Protein 3R2C (pdb70)

Foldseek 3Di:
DPLQLVLLVLLLQLQLVCVVPVDDSVVSSVVSCVVVVPDDPVSSVSSVQLNVQLVVCVVVQLVLLCVQPVNDHLVPDDSLLSSLSSSLCSCCPVVVDPCSVVSLVSSLVSCCVVPNPVSSVVSSVSSVVSNVVRVVVD/DCLQLVLLVLLLQLLLVCVVPVDPSVVSSVVSCVVVVDDDPVSSVSSVVLNVQLVVCVVVQQVLLQVQDDPDHLVRDDSLLSSLSSSLCSCCPVVVDPCNVVSLVSSLVSCCVVHNDVSSVRSSVSSVVSNVVRVVD/DDKKKKKKKFLDVVLRVVLVVVLQVLFVVQPWDKDDFDWDDADPSMTMTMIMTPGGDVSSVVSNVPDDRDPGMDMDIDD/DFKKKKKKKFLDVVLVVVQVVQLVVLFVVQPWDKDDFDWDDQDPSMTMTMIMTPGGDPSSVVSVVVDDRDPGMDMDMDRD

Organism: Aquifex aeolicus (strain VF5) (NCBI:txid224324)

Structure (mmCIF, N/CA/C/O backbone):
data_3R2C
#
_entry.id   3R2C
#
_cell.length_a   40.530
_cell.length_b   113.008
_cell.length_c   65.763
_cell.angle_alpha   90.000
_cell.angle_beta   102.870
_cell.angle_gamma   90.000
#
_symmetry.space_group_name_H-M   'P 1 21 1'
#
loop_
_entity.id
_entity.type
_entity.pdbx_description
1 polymer 'N utilization substance protein B'
2 polymer '30S ribosomal protein S10'
3 polymer "5'-R(*GP*GP*CP*UP*CP*CP*UP*UP*GP*GP*CP*A)-3'"
4 non-polymer DI(HYDROXYETHYL)ETHER
5 non-polymer 'ACETATE ION'
6 water water
#
loop_
_atom_site.group_PDB
_atom_site.id
_atom_site.type_symbol
_atom_site.label_atom_id
_atom_site.label_alt_id
_atom_site.label_comp_id
_atom_site.label_asym_id
_atom_site.label_entity_id
_atom_site.label_seq_id
_atom_site.pdbx_PDB_ins_code
_atom_site.Cartn_x
_atom_site.Cartn_y
_atom_site.Cartn_z
_atom_site.occupancy
_atom_site.B_iso_or_equiv
_atom_site.auth_seq_id
_atom_site.auth_comp_id
_atom_site.auth_asym_id
_atom_site.auth_atom_id
_atom_site.pdbx_PDB_model_num
ATOM 1 N N . MET A 1 1 ? -12.736 -29.705 13.069 1.00 57.69 1 MET A N 1
ATOM 2 C CA . MET A 1 1 ? -13.721 -28.670 13.499 1.00 45.99 1 MET A CA 1
ATOM 3 C C . MET A 1 1 ? -13.048 -27.290 13.597 1.00 40.13 1 MET A C 1
ATOM 4 O O . MET A 1 1 ? -12.053 -27.106 14.310 1.00 31.54 1 MET A O 1
ATOM 20 N N . ARG A 1 2 ? -13.589 -26.321 12.870 1.00 30.18 2 ARG A N 1
ATOM 21 C CA . ARG A 1 2 ? -12.870 -25.069 12.635 1.00 31.41 2 ARG A CA 1
ATOM 22 C C . ARG A 1 2 ? -12.615 -24.177 13.877 1.00 26.33 2 ARG A C 1
ATOM 23 O O . ARG A 1 2 ? -11.663 -23.388 13.889 1.00 24.28 2 ARG A O 1
ATOM 44 N N . TYR A 1 3 ? -13.448 -24.276 14.910 1.00 26.74 3 TYR A N 1
ATOM 45 C CA . TYR A 1 3 ? -13.209 -23.493 16.127 1.00 29.95 3 TYR A CA 1
ATOM 46 C C . TYR A 1 3 ? -11.830 -23.801 16.742 1.00 18.63 3 TYR A C 1
ATOM 47 O O . TYR A 1 3 ? -11.278 -22.983 17.467 1.00 15.78 3 TYR A O 1
ATOM 65 N N . ARG A 1 4 ? -11.276 -24.969 16.444 1.00 13.02 4 ARG A N 1
ATOM 66 C CA . ARG A 1 4 ? -9.937 -25.301 16.953 1.00 19.97 4 ARG A CA 1
ATOM 67 C C . ARG A 1 4 ? -8.816 -24.424 16.378 1.00 16.67 4 ARG A C 1
ATOM 68 O O . ARG A 1 4 ? -7.749 -24.323 16.978 1.00 15.72 4 ARG A O 1
ATOM 89 N N . LYS A 1 5 ? -9.036 -23.801 15.219 1.00 18.94 5 LYS A N 1
ATOM 90 C CA . LYS A 1 5 ? -8.051 -22.860 14.689 1.00 18.97 5 LYS A CA 1
ATOM 91 C C . LYS A 1 5 ? -7.885 -21.685 15.654 1.00 16.55 5 LYS A C 1
ATOM 92 O O . LYS A 1 5 ? -6.765 -21.302 16.002 1.00 12.48 5 LYS A O 1
ATOM 111 N N . GLY A 1 6 ? -9.002 -21.107 16.082 1.00 18.04 6 GLY A N 1
ATOM 112 C CA . GLY A 1 6 ? -8.962 -20.029 17.055 1.00 18.87 6 GLY A CA 1
ATOM 113 C C . GLY A 1 6 ? -8.365 -20.483 18.381 1.00 18.24 6 GLY A C 1
ATOM 114 O O . GLY A 1 6 ? -7.635 -19.735 19.029 1.00 18.46 6 GLY A O 1
ATOM 118 N N . ALA A 1 7 ? -8.666 -21.708 18.790 1.00 15.67 7 ALA A N 1
ATOM 119 C CA . ALA A 1 7 ? -8.156 -22.219 20.072 1.00 14.62 7 ALA A CA 1
ATOM 120 C C . ALA A 1 7 ? -6.633 -22.372 20.032 1.00 15.78 7 ALA A C 1
ATOM 121 O O . ALA A 1 7 ? -5.950 -22.124 21.026 1.00 13.62 7 ALA A O 1
ATOM 128 N N . ARG A 1 8 ? -6.110 -22.782 18.881 1.00 14.56 8 ARG A N 1
ATOM 129 C CA . ARG A 1 8 ? -4.661 -22.877 18.686 1.00 17.99 8 ARG A CA 1
ATOM 130 C C . ARG A 1 8 ? -3.996 -21.500 18.733 1.00 16.00 8 ARG A C 1
ATOM 131 O O . ARG A 1 8 ? -2.899 -21.356 19.277 1.00 16.91 8 ARG A O 1
ATOM 152 N N . ASP A 1 9 ? -4.651 -20.485 18.178 1.00 11.76 9 ASP A N 1
ATOM 153 C CA . ASP A 1 9 ? -4.126 -19.128 18.306 1.00 17.25 9 ASP A CA 1
ATOM 154 C C . ASP A 1 9 ? -4.070 -18.687 19.784 1.00 15.14 9 ASP A C 1
ATOM 155 O O . ASP A 1 9 ? -3.064 -18.137 20.249 1.00 11.01 9 ASP A O 1
ATOM 164 N N . THR A 1 10 ? -5.139 -18.942 20.530 1.00 14.67 10 THR A N 1
ATOM 165 C CA . THR A 1 10 ? -5.145 -18.617 21.959 1.00 15.29 10 THR A CA 1
ATOM 166 C C . THR A 1 10 ? -4.004 -19.314 22.688 1.00 14.49 10 THR A C 1
ATOM 167 O O . THR A 1 10 ? -3.265 -18.686 23.451 1.00 16.48 10 THR A O 1
ATOM 178 N N . ALA A 1 11 ? -3.867 -20.616 22.456 1.00 11.04 11 ALA A N 1
ATOM 179 C CA . ALA A 1 11 ? -2.866 -21.414 23.143 1.00 12.71 11 ALA A CA 1
ATOM 180 C C . ALA A 1 11 ? -1.458 -20.940 22.770 1.00 16.12 11 ALA A C 1
ATOM 181 O O . ALA A 1 11 ? -0.582 -20.829 23.639 1.00 13.72 11 ALA A O 1
ATOM 188 N N . PHE A 1 12 ? -1.241 -20.652 21.484 1.00 13.60 12 PHE A N 1
ATOM 189 C CA . PHE A 1 12 ? 0.056 -20.121 21.054 1.00 9.45 12 PHE A CA 1
ATOM 190 C C . PHE A 1 12 ? 0.399 -18.809 21.781 1.00 11.71 12 PHE A C 1
ATOM 191 O O . PHE A 1 12 ? 1.528 -18.627 22.265 1.00 13.98 12 PHE A O 1
ATOM 208 N N . LEU A 1 13 ? -0.570 -17.903 21.862 1.00 12.31 13 LEU A N 1
ATOM 209 C CA . LEU A 1 13 ? -0.350 -16.614 22.513 1.00 12.67 13 LEU A CA 1
ATOM 210 C C . LEU A 1 13 ? 0.034 -16.813 23.970 1.00 18.34 13 LEU A C 1
ATOM 211 O O . LEU A 1 13 ? 0.889 -16.089 24.502 1.00 15.16 13 LEU A O 1
ATOM 227 N N . VAL A 1 14 ? -0.588 -17.794 24.617 1.00 12.66 14 VAL A N 1
ATOM 228 C CA . VAL A 1 14 ? -0.277 -18.056 26.015 1.00 11.96 14 VAL A CA 1
ATOM 229 C C . VAL A 1 14 ? 1.147 -18.599 26.170 1.00 14.59 14 VAL A C 1
ATOM 230 O O . VAL A 1 14 ? 1.889 -18.110 27.007 1.00 13.81 14 VAL A O 1
ATOM 243 N N . LEU A 1 15 ? 1.529 -19.577 25.351 1.00 11.09 15 LEU A N 1
ATOM 244 C CA . LEU A 1 15 ? 2.870 -20.142 25.408 1.00 13.46 15 LEU A CA 1
ATOM 245 C C . LEU A 1 15 ? 3.918 -19.076 25.088 1.00 14.33 15 LEU A C 1
ATOM 246 O O . LEU A 1 15 ? 4.960 -19.026 25.718 1.00 15.95 15 LEU A O 1
ATOM 262 N N . TYR A 1 16 ? 3.626 -18.228 24.107 1.00 15.49 16 TYR A N 1
ATOM 263 C CA . TYR A 1 16 ? 4.517 -17.142 23.714 1.00 14.65 16 TYR A CA 1
ATOM 264 C C . TYR A 1 16 ? 4.737 -16.197 24.902 1.00 15.54 16 TYR A C 1
ATOM 265 O O . TYR A 1 16 ? 5.880 -15.881 25.261 1.00 14.63 16 TYR A O 1
ATOM 283 N N . ARG A 1 17 ? 3.655 -15.783 25.556 1.00 12.91 17 ARG A N 1
ATOM 284 C CA . ARG A 1 17 ? 3.775 -14.919 26.734 1.00 14.54 17 ARG A CA 1
ATOM 285 C C . ARG A 1 17 ? 4.487 -15.581 27.899 1.00 15.75 17 ARG A C 1
ATOM 286 O O . ARG A 1 17 ? 5.242 -14.939 28.635 1.00 17.92 17 ARG A O 1
ATOM 307 N N . TRP A 1 18 ? 4.231 -16.866 28.078 1.00 11.70 18 TRP A N 1
ATOM 308 C CA . TRP A 1 18 ? 4.834 -17.629 29.172 1.00 7.19 18 TRP A CA 1
ATOM 309 C C . TRP A 1 18 ? 6.351 -17.660 28.965 1.00 12.87 18 TRP A C 1
ATOM 310 O O . TRP A 1 18 ? 7.130 -17.443 29.897 1.00 14.97 18 TRP A O 1
ATOM 331 N N . ASP A 1 19 ? 6.758 -17.877 27.720 1.00 14.37 19 ASP A N 1
ATOM 332 C CA . ASP A 1 19 ? 8.172 -17.968 27.380 1.00 12.47 19 ASP A CA 1
ATOM 333 C C . ASP A 1 19 ? 8.843 -16.629 27.694 1.00 17.14 19 ASP A C 1
ATOM 334 O O . ASP A 1 19 ? 9.949 -16.576 28.237 1.00 16.14 19 ASP A O 1
ATOM 343 N N . LEU A 1 20 ? 8.146 -15.543 27.380 1.00 14.89 20 LEU A N 1
ATOM 344 C CA . LEU A 1 20 ? 8.693 -14.202 27.551 1.00 16.59 20 LEU A CA 1
ATOM 345 C C . LEU A 1 20 ? 8.665 -13.689 28.986 1.00 23.57 20 LEU A C 1
ATOM 346 O O . LEU A 1 20 ? 9.553 -12.937 29.392 1.00 27.65 20 LEU A O 1
ATOM 362 N N . ARG A 1 21 ? 7.662 -14.091 29.753 1.00 19.42 21 ARG A N 1
ATOM 363 C CA . ARG A 1 21 ? 7.442 -13.503 31.077 1.00 17.31 21 ARG A CA 1
ATOM 364 C C . ARG A 1 21 ? 7.711 -14.457 32.231 1.00 20.52 21 ARG A C 1
ATOM 365 O O . ARG A 1 21 ? 8.059 -14.019 33.320 1.00 23.67 21 ARG A O 1
ATOM 386 N N . GLY A 1 22 ? 7.512 -15.750 32.006 1.00 18.82 22 GLY A N 1
ATOM 387 C CA . GLY A 1 22 ? 7.770 -16.750 33.030 1.00 20.42 22 GLY A CA 1
ATOM 388 C C . GLY A 1 22 ? 6.781 -16.695 34.178 1.00 30.32 22 GLY A C 1
ATOM 389 O O . GLY A 1 22 ? 7.081 -17.095 35.294 1.00 38.48 22 GLY A O 1
ATOM 393 N N . GLU A 1 23 ? 5.583 -16.207 33.923 1.00 26.53 23 GLU A N 1
ATOM 394 C CA . GLU A 1 23 ? 4.599 -16.130 35.002 1.00 33.97 23 GLU A CA 1
ATOM 395 C C . GLU A 1 23 ? 3.665 -17.332 34.951 1.00 32.10 23 GLU A C 1
ATOM 396 O O . GLU A 1 23 ? 3.799 -18.177 34.079 1.00 32.62 23 GLU A O 1
ATOM 408 N N . ASN A 1 24 ? 2.726 -17.411 35.885 1.00 20.21 24 ASN A N 1
ATOM 409 C CA . ASN A 1 24 ? 1.815 -18.550 35.953 1.00 17.33 24 ASN A CA 1
ATOM 410 C C . ASN A 1 24 ? 0.976 -18.704 34.675 1.00 15.24 24 ASN A C 1
ATOM 411 O O . ASN A 1 24 ? 0.233 -17.804 34.305 1.00 16.83 24 ASN A O 1
ATOM 422 N N . PRO A 1 25 ? 1.079 -19.858 34.003 1.00 20.17 25 PRO A N 1
ATOM 423 C CA . PRO A 1 25 ? 0.316 -20.050 32.764 1.00 20.33 25 PRO A CA 1
ATOM 424 C C . PRO A 1 25 ? -1.187 -19.878 32.953 1.00 22.74 25 PRO A C 1
ATOM 425 O O . PRO A 1 25 ? -1.832 -19.378 32.039 1.00 20.81 25 PRO A O 1
ATOM 436 N N . GLY A 1 26 ? -1.728 -20.283 34.101 1.00 21.60 26 GLY A N 1
ATOM 437 C CA . GLY A 1 26 ? -3.137 -20.084 34.399 1.00 24.20 26 GLY A CA 1
ATOM 438 C C . GLY A 1 26 ? -3.551 -18.618 34.364 1.00 21.30 26 GLY A C 1
ATOM 439 O O . GLY A 1 26 ? -4.617 -18.291 33.848 1.00 19.21 26 GLY A O 1
ATOM 443 N N A GLU A 1 27 ? -2.707 -17.748 34.920 0.63 18.54 27 GLU A N 1
ATOM 444 N N B GLU A 1 27 ? -2.719 -17.740 34.924 0.37 19.30 27 GLU A N 1
ATOM 445 C CA A GLU A 1 27 ? -2.935 -16.299 34.913 0.63 21.85 27 GLU A CA 1
ATOM 446 C CA B GLU A 1 27 ? -2.978 -16.302 34.872 0.37 21.10 27 GLU A CA 1
ATOM 447 C C A GLU A 1 27 ? -2.734 -15.682 33.516 0.63 19.57 27 GLU A C 1
ATOM 448 C C B GLU A 1 27 ? -2.831 -15.791 33.446 0.37 19.22 27 GLU A C 1
ATOM 449 O O A GLU A 1 27 ? -3.435 -14.739 33.126 0.63 16.21 27 GLU A O 1
ATOM 450 O O B GLU A 1 27 ? -3.687 -15.054 32.951 0.37 18.30 27 GLU A O 1
ATOM 473 N N . LEU A 1 28 ? -1.749 -16.183 32.779 1.00 17.03 28 LEU A N 1
ATOM 474 C CA . LEU A 1 28 ? -1.524 -15.728 31.406 1.00 18.00 28 LEU A CA 1
ATOM 475 C C . LEU A 1 28 ? -2.702 -16.134 30.506 1.00 17.08 28 LEU A C 1
ATOM 476 O O . LEU A 1 28 ? -3.100 -15.382 29.617 1.00 16.77 28 LEU A O 1
ATOM 492 N N . PHE A 1 29 ? -3.262 -17.319 30.750 1.00 13.23 29 PHE A N 1
ATOM 493 C CA . PHE A 1 29 ? -4.410 -17.810 29.995 1.00 17.92 29 PHE A CA 1
ATOM 494 C C . PHE A 1 29 ? -5.630 -16.914 30.227 1.00 20.96 29 PHE A C 1
ATOM 495 O O . PHE A 1 29 ? -6.353 -16.565 29.299 1.00 16.77 29 PHE A O 1
ATOM 512 N N . LYS A 1 30 ? -5.851 -16.538 31.480 1.00 17.19 30 LYS A N 1
ATOM 513 C CA . LYS A 1 30 ? -6.930 -15.627 31.821 1.00 22.51 30 LYS A CA 1
ATOM 514 C C . LYS A 1 30 ? -6.745 -14.291 31.088 1.00 20.76 30 LYS A C 1
ATOM 515 O O . LYS A 1 30 ? -7.708 -13.746 30.555 1.00 19.92 30 LYS A O 1
ATOM 534 N N . GLU A 1 31 ? -5.514 -13.774 31.022 1.00 16.71 31 GLU A N 1
ATOM 535 C CA . GLU A 1 31 ? -5.261 -12.521 30.305 1.00 21.91 31 GLU A CA 1
ATOM 536 C C . GLU A 1 31 ? -5.641 -12.618 28.823 1.00 27.14 31 GLU A C 1
ATOM 537 O O . GLU A 1 31 ? -6.290 -11.723 28.270 1.00 20.59 31 GLU A O 1
ATOM 549 N N . VAL A 1 32 ? -5.218 -13.694 28.168 1.00 17.91 32 VAL A N 1
ATOM 550 C CA . VAL A 1 32 ? -5.477 -13.828 26.734 1.00 19.57 32 VAL A CA 1
ATOM 551 C C . VAL A 1 32 ? -6.971 -13.997 26.444 1.00 25.31 32 VAL A C 1
ATOM 552 O O . VAL A 1 32 ? -7.494 -13.420 25.492 1.00 24.47 32 VAL A O 1
ATOM 565 N N . VAL A 1 33 ? -7.653 -14.784 27.269 1.00 21.22 33 VAL A N 1
ATOM 566 C CA . VAL A 1 33 ? -9.085 -15.015 27.104 1.00 22.13 33 VAL A CA 1
ATOM 567 C C . VAL A 1 33 ? -9.845 -13.685 27.195 1.00 29.61 33 VAL A C 1
ATOM 568 O O . VAL A 1 33 ? -10.746 -13.403 26.393 1.00 27.16 33 VAL A O 1
ATOM 581 N N . GLU A 1 34 ? -9.475 -12.848 28.152 1.00 23.89 34 GLU A N 1
ATOM 582 C CA . GLU A 1 34 ? -10.132 -11.548 28.293 1.00 25.17 34 GLU A CA 1
ATOM 583 C C . GLU A 1 34 ? -9.827 -10.618 27.121 1.00 27.50 34 GLU A C 1
ATOM 584 O O . GLU A 1 34 ? -10.708 -9.915 26.652 1.00 33.35 34 GLU A O 1
ATOM 596 N N . GLU A 1 35 ? -8.588 -10.615 26.639 1.00 21.98 35 GLU A N 1
ATOM 597 C CA . GLU A 1 35 ? -8.215 -9.744 25.525 1.00 26.26 35 GLU A CA 1
ATOM 598 C C . GLU A 1 35 ? -8.886 -10.138 24.218 1.00 30.17 35 GLU A C 1
ATOM 599 O O . GLU A 1 35 ? -9.248 -9.273 23.424 1.00 27.22 35 GLU A O 1
ATOM 611 N N . LYS A 1 36 ? -9.034 -11.443 23.989 1.00 21.85 36 LYS A N 1
ATOM 612 C CA . LYS A 1 36 ? -9.676 -11.941 22.781 1.00 24.32 36 LYS A CA 1
ATOM 613 C C . LYS A 1 36 ? -11.180 -12.098 22.968 1.00 27.13 36 LYS A C 1
ATOM 614 O O . LYS A 1 36 ? -11.883 -12.502 22.046 1.00 32.10 36 LYS A O 1
ATOM 633 N N . ASN A 1 37 ? -11.665 -11.803 24.167 1.00 29.10 37 ASN A N 1
ATOM 634 C CA . ASN A 1 37 ? -13.075 -11.969 24.483 1.00 38.89 37 ASN A CA 1
ATOM 635 C C . ASN A 1 37 ? -13.577 -13.354 24.067 1.00 38.96 37 ASN A C 1
ATOM 636 O O . ASN A 1 37 ? -14.581 -13.472 23.361 1.00 36.60 37 ASN A O 1
ATOM 647 N N . ILE A 1 38 ? -12.868 -14.398 24.496 1.00 26.01 38 ILE A N 1
ATOM 648 C CA . ILE A 1 38 ? -13.321 -15.761 24.279 1.00 28.01 38 ILE A CA 1
ATOM 649 C C . ILE A 1 38 ? -14.571 -15.966 25.130 1.00 35.67 38 ILE A C 1
ATOM 650 O O . ILE A 1 38 ? -14.571 -15.692 26.332 1.00 32.06 38 ILE A O 1
ATOM 666 N N . LYS A 1 39 ? -15.636 -16.441 24.501 1.00 33.48 39 LYS A N 1
ATOM 667 C CA . LYS A 1 39 ? -16.917 -16.579 25.176 1.00 41.10 39 LYS A CA 1
ATOM 668 C C . LYS A 1 39 ? -17.610 -17.901 24.838 1.00 38.48 39 LYS A C 1
ATOM 669 O O . LYS A 1 39 ? -18.711 -18.156 25.316 1.00 50.94 39 LYS A O 1
ATOM 688 N N . ASN A 1 40 ? -16.984 -18.742 24.020 1.00 22.10 40 ASN A N 1
ATOM 689 C CA . ASN A 1 40 ? -17.590 -20.033 23.673 1.00 21.40 40 ASN A CA 1
ATOM 690 C C . ASN A 1 40 ? -16.884 -21.183 24.375 1.00 23.93 40 ASN A C 1
ATOM 691 O O . ASN A 1 40 ? -15.656 -21.266 24.374 1.00 19.93 40 ASN A O 1
ATOM 702 N N . LYS A 1 41 ? -17.667 -22.079 24.960 1.00 20.28 41 LYS A N 1
ATOM 703 C CA . LYS A 1 41 ? -17.105 -23.193 25.716 1.00 22.67 41 LYS A CA 1
ATOM 704 C C . LYS A 1 41 ? -16.224 -24.079 24.838 1.00 21.78 41 LYS A C 1
ATOM 705 O O . LYS A 1 41 ? -15.206 -24.573 25.302 1.00 22.82 41 LYS A O 1
ATOM 724 N N . ASP A 1 42 ? -16.584 -24.263 23.569 1.00 19.58 42 ASP A N 1
ATOM 725 C CA . ASP A 1 42 ? -15.796 -25.152 22.715 1.00 23.45 42 ASP A CA 1
ATOM 726 C C . ASP A 1 42 ? -14.331 -24.685 22.599 1.00 24.44 42 ASP A C 1
ATOM 727 O O . ASP A 1 42 ? -13.407 -25.468 22.848 1.00 15.81 42 ASP A O 1
ATOM 736 N N . ALA A 1 43 ? -14.131 -23.408 22.288 1.00 18.85 43 ALA A N 1
ATOM 737 C CA . ALA A 1 43 ? -12.798 -22.879 22.009 1.00 26.89 43 ALA A CA 1
ATOM 738 C C . ALA A 1 43 ? -12.037 -22.594 23.300 1.00 23.41 43 ALA A C 1
ATOM 739 O O . ALA A 1 43 ? -10.807 -22.724 23.359 1.00 19.09 43 ALA A O 1
ATOM 746 N N . TYR A 1 44 ? -12.767 -22.188 24.330 1.00 18.47 44 TYR A N 1
ATOM 747 C CA . TYR A 1 44 ? -12.176 -21.942 25.638 1.00 19.24 44 TYR A CA 1
ATOM 748 C C . TYR A 1 44 ? -11.615 -23.246 26.227 1.00 17.19 44 TYR A C 1
ATOM 749 O O . TYR A 1 44 ? -10.482 -23.296 26.722 1.00 17.35 44 TYR A O 1
ATOM 767 N N . GLU A 1 45 ? -12.408 -24.306 26.169 1.00 18.03 45 GLU A N 1
ATOM 768 C CA . GLU A 1 45 ? -12.000 -25.570 26.758 1.00 17.35 45 GLU A CA 1
ATOM 769 C C . GLU A 1 45 ? -10.887 -26.231 25.948 1.00 18.12 45 GLU A C 1
ATOM 770 O O . GLU A 1 45 ? -9.969 -26.811 26.523 1.00 18.15 45 GLU A O 1
ATOM 782 N N . TYR A 1 46 ? -10.939 -26.124 24.626 1.00 14.09 46 TYR A N 1
ATOM 783 C CA . TYR A 1 46 ? -9.887 -26.728 23.816 1.00 13.79 46 TYR A CA 1
ATOM 784 C C . TYR A 1 46 ? -8.559 -25.969 23.992 1.00 13.73 46 TYR A C 1
ATOM 785 O O . TYR A 1 46 ? -7.508 -26.588 24.130 1.00 15.08 46 TYR A O 1
ATOM 803 N N . ALA A 1 47 ? -8.614 -24.638 23.977 1.00 14.97 47 ALA A N 1
ATOM 804 C CA . ALA A 1 47 ? -7.438 -23.818 24.264 1.00 14.29 47 ALA A CA 1
ATOM 805 C C . ALA A 1 47 ? -6.836 -24.173 25.626 1.00 15.05 47 ALA A C 1
ATOM 806 O O . ALA A 1 47 ? -5.610 -24.278 25.766 1.00 14.60 47 ALA A O 1
ATOM 813 N N . LYS A 1 48 ? -7.687 -24.334 26.636 1.00 13.68 48 LYS A N 1
ATOM 814 C CA . LYS A 1 48 ? -7.206 -24.620 27.988 1.00 18.05 48 LYS A CA 1
ATOM 815 C C . LYS A 1 48 ? -6.474 -25.973 28.014 1.00 16.78 48 LYS A C 1
ATOM 816 O O . LYS A 1 48 ? -5.444 -26.127 28.683 1.00 19.00 48 LYS A O 1
ATOM 835 N N . LYS A 1 49 ? -7.000 -26.936 27.266 1.00 14.00 49 LYS A N 1
ATOM 836 C CA . LYS A 1 49 ? -6.410 -28.268 27.196 1.00 15.72 49 LYS A CA 1
ATOM 837 C C . LYS A 1 49 ? -5.062 -28.266 26.453 1.00 15.92 49 LYS A C 1
ATOM 838 O O . LYS A 1 49 ? -4.120 -28.930 26.885 1.00 18.27 49 LYS A O 1
ATOM 857 N N . LEU A 1 50 ? -4.966 -27.511 25.358 1.00 13.00 50 LEU A N 1
ATOM 858 C CA . LEU A 1 50 ? -3.699 -27.357 24.636 1.00 12.78 50 LEU A CA 1
ATOM 859 C C . LEU A 1 50 ? -2.645 -26.754 25.544 1.00 15.95 50 LEU A C 1
ATOM 860 O O . LEU A 1 50 ? -1.528 -27.261 25.614 1.00 15.74 50 LEU A O 1
ATOM 876 N N . VAL A 1 51 ? -3.000 -25.670 26.229 1.00 13.34 51 VAL A N 1
ATOM 877 C CA . VAL A 1 51 ? -2.052 -25.000 27.124 1.00 14.29 51 VAL A CA 1
ATOM 878 C C . VAL A 1 51 ? -1.663 -25.931 28.263 1.00 14.57 51 VAL A C 1
ATOM 879 O O . VAL A 1 51 ? -0.477 -26.084 28.580 1.00 14.40 51 VAL A O 1
ATOM 892 N N . ASP A 1 52 ? -2.648 -26.575 28.874 1.00 13.35 52 ASP A N 1
ATOM 893 C CA . ASP A 1 52 ? -2.351 -27.458 30.011 1.00 15.60 52 ASP A CA 1
ATOM 894 C C . ASP A 1 52 ? -1.414 -28.596 29.599 1.00 18.83 52 ASP A C 1
ATOM 895 O O . ASP A 1 52 ? -0.532 -29.008 30.367 1.00 16.83 52 ASP A O 1
ATOM 904 N N . THR A 1 53 ? -1.603 -29.086 28.382 1.00 15.75 53 THR A N 1
ATOM 905 C CA . THR A 1 53 ? -0.838 -30.220 27.878 1.00 17.11 53 THR A CA 1
ATOM 906 C C . THR A 1 53 ? 0.607 -29.826 27.605 1.00 16.11 53 THR A C 1
ATOM 907 O O . THR A 1 53 ? 1.534 -30.524 28.028 1.00 17.81 53 THR A O 1
ATOM 918 N N . ALA A 1 54 ? 0.794 -28.710 26.906 1.00 13.83 54 ALA A N 1
ATOM 919 C CA . ALA A 1 54 ? 2.135 -28.208 26.601 1.00 15.86 54 ALA A CA 1
ATOM 920 C C . ALA A 1 54 ? 2.906 -27.894 27.877 1.00 16.45 54 ALA A C 1
ATOM 921 O O . ALA A 1 54 ? 4.096 -28.187 27.982 1.00 15.08 54 ALA A O 1
ATOM 928 N N . VAL A 1 55 ? 2.239 -27.267 28.839 1.00 15.44 55 VAL A N 1
ATOM 929 C CA . VAL A 1 55 ? 2.919 -26.863 30.070 1.00 14.58 55 VAL A CA 1
ATOM 930 C C . VAL A 1 55 ? 3.336 -28.083 30.893 1.00 17.41 55 VAL A C 1
ATOM 931 O O . VAL A 1 55 ? 4.474 -28.187 31.369 1.00 17.21 55 VAL A O 1
ATOM 944 N N A ARG A 1 56 ? 2.417 -29.023 31.048 0.52 13.37 56 ARG A N 1
ATOM 945 N N B ARG A 1 56 ? 2.396 -29.001 31.061 0.48 13.39 56 ARG A N 1
ATOM 946 C CA A ARG A 1 56 ? 2.676 -30.208 31.855 0.52 19.15 56 ARG A CA 1
ATOM 947 C CA B ARG A 1 56 ? 2.645 -30.224 31.803 0.48 19.65 56 ARG A CA 1
ATOM 948 C C A ARG A 1 56 ? 3.727 -31.145 31.233 0.52 20.56 56 ARG A C 1
ATOM 949 C C B ARG A 1 56 ? 3.844 -30.976 31.240 0.48 20.39 56 ARG A C 1
ATOM 950 O O A ARG A 1 56 ? 4.360 -31.930 31.940 0.52 17.80 56 ARG A O 1
ATOM 951 O O B ARG A 1 56 ? 4.709 -31.428 31.987 0.48 20.74 56 ARG A O 1
ATOM 992 N N . HIS A 1 57 ? 3.896 -31.084 29.916 1.00 15.34 57 HIS A N 1
ATOM 993 C CA . HIS A 1 57 ? 4.897 -31.910 29.244 1.00 11.92 57 HIS A CA 1
ATOM 994 C C . HIS A 1 57 ? 6.055 -31.103 28.644 1.00 10.10 57 HIS A C 1
ATOM 995 O O . HIS A 1 57 ? 6.780 -31.580 27.770 1.00 14.14 57 HIS A O 1
ATOM 1009 N N . ILE A 1 58 ? 6.268 -29.898 29.148 1.00 15.37 58 ILE A N 1
ATOM 1010 C CA . ILE A 1 58 ? 7.171 -28.967 28.476 1.00 14.35 58 ILE A CA 1
ATOM 1011 C C . ILE A 1 58 ? 8.613 -29.504 28.336 1.00 16.79 58 ILE A C 1
ATOM 1012 O O . ILE A 1 58 ? 9.244 -29.292 27.302 1.00 13.24 58 ILE A O 1
ATOM 1028 N N . GLU A 1 59 ? 9.138 -30.197 29.351 1.00 12.05 59 GLU A N 1
ATOM 1029 C CA . GLU A 1 59 ? 10.504 -30.701 29.267 1.00 12.96 59 GLU A CA 1
ATOM 1030 C C . GLU A 1 59 ? 10.643 -31.771 28.193 1.00 14.09 59 GLU A C 1
ATOM 1031 O O . GLU A 1 59 ? 11.620 -31.780 27.453 1.00 15.33 59 GLU A O 1
ATOM 1043 N N . GLU A 1 60 ? 9.684 -32.689 28.120 1.00 14.59 60 GLU A N 1
ATOM 1044 C CA . GLU A 1 60 ? 9.753 -33.740 27.110 1.00 15.69 60 GLU A CA 1
ATOM 1045 C C . GLU A 1 60 ? 9.530 -33.141 25.716 1.00 17.33 60 GLU A C 1
ATOM 1046 O O . GLU A 1 60 ? 10.145 -33.552 24.743 1.00 15.48 60 GLU A O 1
ATOM 1058 N N . ILE A 1 61 ? 8.647 -32.161 25.618 1.00 14.41 61 ILE A N 1
ATOM 1059 C CA . ILE A 1 61 ? 8.378 -31.519 24.323 1.00 16.64 61 ILE A CA 1
ATOM 1060 C C . ILE A 1 61 ? 9.659 -30.848 23.789 1.00 15.85 61 ILE A C 1
ATOM 1061 O O . ILE A 1 61 ? 10.029 -31.006 22.633 1.00 13.49 61 ILE A O 1
ATOM 1077 N N . ASP A 1 62 ? 10.357 -30.131 24.658 1.00 13.07 62 ASP A N 1
ATOM 1078 C CA . ASP A 1 62 ? 11.584 -29.449 24.262 1.00 15.27 62 ASP A CA 1
ATOM 1079 C C . ASP A 1 62 ? 12.662 -30.459 23.829 1.00 12.94 62 ASP A C 1
ATOM 1080 O O . ASP A 1 62 ? 13.418 -30.216 22.898 1.00 18.48 62 ASP A O 1
ATOM 1089 N N . SER A 1 63 ? 12.733 -31.584 24.524 1.00 14.90 63 SER A N 1
ATOM 1090 C CA . SER A 1 63 ? 13.680 -32.641 24.165 1.00 18.73 63 SER A CA 1
ATOM 1091 C C . SER A 1 63 ? 13.348 -33.249 22.799 1.00 20.17 63 SER A C 1
ATOM 1092 O O . SER A 1 63 ? 14.233 -33.509 21.977 1.00 20.02 63 SER A O 1
ATOM 1100 N N . ILE A 1 64 ? 12.067 -33.501 22.560 1.00 16.34 64 ILE A N 1
ATOM 1101 C CA . ILE A 1 64 ? 11.644 -34.058 21.276 1.00 14.88 64 ILE A CA 1
ATOM 1102 C C . ILE A 1 64 ? 12.014 -33.105 20.141 1.00 19.95 64 ILE A C 1
ATOM 1103 O O . ILE A 1 64 ? 12.517 -33.516 19.105 1.00 16.02 64 ILE A O 1
ATOM 1119 N N . ILE A 1 65 ? 11.775 -31.820 20.351 1.00 17.65 65 ILE A N 1
ATOM 1120 C CA . ILE A 1 65 ? 12.127 -30.814 19.361 1.00 15.68 65 ILE A CA 1
ATOM 1121 C C . ILE A 1 65 ? 13.645 -30.796 19.140 1.00 15.52 65 ILE A C 1
ATOM 1122 O O . ILE A 1 65 ? 14.108 -30.819 18.006 1.00 16.62 65 ILE A O 1
ATOM 1138 N N . GLU A 1 66 ? 14.415 -30.778 20.226 1.00 17.69 66 GLU A N 1
ATOM 1139 C CA . GLU A 1 66 ? 15.872 -30.695 20.120 1.00 22.55 66 GLU A CA 1
ATOM 1140 C C . GLU A 1 66 ? 16.483 -31.892 19.395 1.00 22.37 66 GLU A C 1
ATOM 1141 O O . GLU A 1 66 ? 17.464 -31.748 18.674 1.00 22.97 66 GLU A O 1
ATOM 1153 N N . LYS A 1 67 ? 15.901 -33.070 19.582 1.00 20.28 67 LYS A N 1
ATOM 1154 C CA . LYS A 1 67 ? 16.360 -34.258 18.872 1.00 27.22 67 LYS A CA 1
ATOM 1155 C C . LYS A 1 67 ? 16.382 -34.054 17.355 1.00 31.11 67 LYS A C 1
ATOM 1156 O O . LYS A 1 67 ? 17.123 -34.736 16.654 1.00 36.18 67 LYS A O 1
ATOM 1175 N N . HIS A 1 68 ? 15.579 -33.118 16.850 1.00 24.24 68 HIS A N 1
ATOM 1176 C CA . HIS A 1 68 ? 15.503 -32.883 15.411 1.00 23.47 68 HIS A CA 1
ATOM 1177 C C . HIS A 1 68 ? 16.048 -31.527 15.007 1.00 26.36 68 HIS A C 1
ATOM 1178 O O . HIS A 1 68 ? 15.770 -31.059 13.917 1.00 28.42 68 HIS A O 1
ATOM 1192 N N . LEU A 1 69 ? 16.822 -30.894 15.881 1.00 22.60 69 LEU A N 1
ATOM 1193 C CA . LEU A 1 69 ? 17.399 -29.592 15.564 1.00 27.02 69 LEU A CA 1
ATOM 1194 C C . LEU A 1 69 ? 18.861 -29.733 15.161 1.00 31.72 69 LEU A C 1
ATOM 1195 O O . LEU A 1 69 ? 19.558 -28.741 15.003 1.00 30.90 69 LEU A O 1
ATOM 1211 N N . LYS A 1 70 ? 19.327 -30.965 15.004 1.00 33.37 70 LYS A N 1
ATOM 1212 C CA . LYS A 1 70 ? 20.647 -31.190 14.429 1.00 44.10 70 LYS A CA 1
ATOM 1213 C C . LYS A 1 70 ? 21.746 -30.527 15.264 1.00 46.08 70 LYS A C 1
ATOM 1214 O O . LYS A 1 70 ? 22.708 -29.978 14.727 1.00 52.05 70 LYS A O 1
ATOM 1233 N N . GLY A 1 71 ? 21.582 -30.572 16.583 1.00 37.55 71 GLY A N 1
ATOM 1234 C CA . GLY A 1 71 ? 22.623 -30.156 17.506 1.00 35.23 71 GLY A CA 1
ATOM 1235 C C . GLY A 1 71 ? 22.406 -28.792 18.146 1.00 32.17 71 GLY A C 1
ATOM 1236 O O . GLY A 1 71 ? 23.044 -28.472 19.151 1.00 30.22 71 GLY A O 1
ATOM 1240 N N . TRP A 1 72 ? 21.533 -27.974 17.569 1.00 29.55 72 TRP A N 1
ATOM 1241 C CA A TRP A 1 72 ? 21.240 -26.667 18.141 0.52 32.30 72 TRP A CA 1
ATOM 1242 C CA B TRP A 1 72 ? 21.207 -26.676 18.159 0.48 32.24 72 TRP A CA 1
ATOM 1243 C C . TRP A 1 72 ? 20.471 -26.820 19.468 1.00 31.45 72 TRP A C 1
ATOM 1244 O O . TRP A 1 72 ? 19.733 -27.789 19.672 1.00 31.43 72 TRP A O 1
ATOM 1283 N N . SER A 1 73 ? 20.661 -25.863 20.367 1.00 27.74 73 SER A N 1
ATOM 1284 C CA . SER A 1 73 ? 19.854 -25.810 21.572 1.00 23.94 73 SER A CA 1
ATOM 1285 C C . SER A 1 73 ? 18.537 -25.085 21.207 1.00 21.91 73 SER A C 1
ATOM 1286 O O . SER A 1 73 ? 18.484 -24.294 20.246 1.00 18.55 73 SER A O 1
ATOM 1294 N N . ILE A 1 74 ? 17.463 -25.388 21.932 1.00 17.99 74 ILE A N 1
ATOM 1295 C CA . ILE A 1 74 ? 16.153 -24.853 21.565 1.00 18.65 74 ILE A CA 1
ATOM 1296 C C . ILE A 1 74 ? 16.078 -23.339 21.804 1.00 19.91 74 ILE A C 1
ATOM 1297 O O . ILE A 1 74 ? 15.243 -22.655 21.218 1.00 18.75 74 ILE A O 1
ATOM 1313 N N . ASP A 1 75 ? 16.971 -22.802 22.631 1.00 19.47 75 ASP A N 1
ATOM 1314 C CA . ASP A 1 75 ? 17.026 -21.350 22.805 1.00 19.50 75 ASP A CA 1
ATOM 1315 C C . ASP A 1 75 ? 17.468 -20.603 21.529 1.00 22.13 75 ASP A C 1
ATOM 1316 O O . ASP A 1 75 ? 17.331 -19.386 21.451 1.00 20.06 75 ASP A O 1
ATOM 1325 N N . ARG A 1 76 ? 17.971 -21.328 20.530 1.00 22.33 76 ARG A N 1
ATOM 1326 C CA . ARG A 1 76 ? 18.331 -20.723 19.234 1.00 24.17 76 ARG A CA 1
ATOM 1327 C C . ARG A 1 76 ? 17.125 -20.255 18.438 1.00 26.37 76 ARG A C 1
ATOM 1328 O O . ARG A 1 76 ? 17.209 -19.299 17.667 1.00 23.70 76 ARG A O 1
ATOM 1349 N N . LEU A 1 77 ? 16.010 -20.961 18.582 1.00 19.49 77 LEU A N 1
ATOM 1350 C CA . LEU A 1 77 ? 14.813 -20.638 17.805 1.00 13.49 77 LEU A CA 1
ATOM 1351 C C . LEU A 1 77 ? 14.256 -19.272 18.163 1.00 13.73 77 LEU A C 1
ATOM 1352 O O . LEU A 1 77 ? 14.432 -18.796 19.276 1.00 17.97 77 LEU A O 1
ATOM 1368 N N . GLY A 1 78 ? 13.567 -18.636 17.223 1.00 15.46 78 GLY A N 1
ATOM 1369 C CA . GLY A 1 78 ? 12.806 -17.447 17.546 1.00 16.32 78 GLY A CA 1
ATOM 1370 C C . GLY A 1 78 ? 11.755 -17.817 18.577 1.00 21.35 78 GLY A C 1
ATOM 1371 O O . GLY A 1 78 ? 11.400 -18.994 18.713 1.00 17.14 78 GLY A O 1
ATOM 1375 N N . TYR A 1 79 ? 11.268 -16.826 19.316 1.00 14.62 79 TYR A N 1
ATOM 1376 C CA . TYR A 1 79 ? 10.146 -17.025 20.228 1.00 15.86 79 TYR A CA 1
ATOM 1377 C C . TYR A 1 79 ? 8.884 -17.515 19.497 1.00 19.38 79 TYR A C 1
ATOM 1378 O O . TYR A 1 79 ? 8.148 -18.346 20.010 1.00 16.74 79 TYR A O 1
ATOM 1396 N N . VAL A 1 80 ? 8.627 -17.017 18.296 1.00 13.44 80 VAL A N 1
ATOM 1397 C CA . VAL A 1 80 ? 7.460 -17.493 17.555 1.00 15.14 80 VAL A CA 1
ATOM 1398 C C . VAL A 1 80 ? 7.619 -18.972 17.174 1.00 17.63 80 VAL A C 1
ATOM 1399 O O . VAL A 1 80 ? 6.723 -19.794 17.406 1.00 15.05 80 VAL A O 1
ATOM 1412 N N . GLU A 1 81 ? 8.771 -19.318 16.618 1.00 14.43 81 GLU A N 1
ATOM 1413 C CA . GLU A 1 81 ? 9.009 -20.684 16.137 1.00 14.19 81 GLU A CA 1
ATOM 1414 C C . GLU A 1 81 ? 9.015 -21.702 17.286 1.00 15.40 81 GLU A C 1
ATOM 1415 O O . GLU A 1 81 ? 8.434 -22.782 17.177 1.00 16.07 81 GLU A O 1
ATOM 1427 N N . ARG A 1 82 ? 9.655 -21.356 18.395 1.00 15.82 82 ARG A N 1
ATOM 1428 C CA . ARG A 1 82 ? 9.800 -22.313 19.486 1.00 11.19 82 ARG A CA 1
ATOM 1429 C C . ARG A 1 82 ? 8.434 -22.619 20.090 1.00 12.21 82 ARG A C 1
ATOM 1430 O O . ARG A 1 82 ? 8.114 -23.757 20.365 1.00 12.34 82 ARG A O 1
ATOM 1451 N N . ASN A 1 83 ? 7.601 -21.610 20.256 1.00 13.72 83 ASN A N 1
ATOM 1452 C CA . ASN A 1 83 ? 6.300 -21.852 20.870 1.00 14.72 83 ASN A CA 1
ATOM 1453 C C . ASN A 1 83 ? 5.251 -22.433 19.923 1.00 16.01 83 ASN A C 1
ATOM 1454 O O . ASN A 1 83 ? 4.370 -23.193 20.346 1.00 13.92 83 ASN A O 1
ATOM 1465 N N . ALA A 1 84 ? 5.387 -22.149 18.634 1.00 13.19 84 ALA A N 1
ATOM 1466 C CA . ALA A 1 84 ? 4.533 -22.797 17.649 1.00 15.87 84 ALA A CA 1
ATOM 1467 C C . ALA A 1 84 ? 4.881 -24.284 17.565 1.00 14.15 84 ALA A C 1
ATOM 1468 O O . ALA A 1 84 ? 3.987 -25.127 17.420 1.00 12.00 84 ALA A O 1
ATOM 1475 N N . LEU A 1 85 ? 6.174 -24.607 17.653 1.00 11.97 85 LEU A N 1
ATOM 1476 C CA . LEU A 1 85 ? 6.617 -26.000 17.674 1.00 14.81 85 LEU A CA 1
ATOM 1477 C C . LEU A 1 85 ? 6.164 -26.706 18.951 1.00 14.18 85 LEU A C 1
ATOM 1478 O O . LEU A 1 85 ? 5.777 -27.862 18.915 1.00 13.77 85 LEU A O 1
ATOM 1494 N N . ARG A 1 86 ? 6.205 -26.019 20.082 1.00 11.99 86 ARG A N 1
ATOM 1495 C CA . ARG A 1 86 ? 5.789 -26.656 21.321 1.00 16.37 86 ARG A CA 1
ATOM 1496 C C . ARG A 1 86 ? 4.316 -27.021 21.221 1.00 15.38 86 ARG A C 1
ATOM 1497 O O . ARG A 1 86 ? 3.891 -28.095 21.650 1.00 13.45 86 ARG A O 1
ATOM 1518 N N . LEU A 1 87 ? 3.540 -26.114 20.650 1.00 13.37 87 LEU A N 1
ATOM 1519 C CA . LEU A 1 87 ? 2.111 -26.327 20.527 1.00 13.09 87 LEU A CA 1
ATOM 1520 C C . LEU A 1 87 ? 1.830 -27.475 19.552 1.00 14.90 87 LEU A C 1
ATOM 1521 O O . LEU A 1 87 ? 0.978 -28.335 19.813 1.00 13.80 87 LEU A O 1
ATOM 1537 N N . GLY A 1 88 ? 2.540 -27.488 18.423 1.00 15.79 88 GLY A N 1
ATOM 1538 C CA . GLY A 1 88 ? 2.366 -28.535 17.424 1.00 12.54 88 GLY A CA 1
ATOM 1539 C C . GLY A 1 88 ? 2.671 -29.901 18.024 1.00 14.99 88 GLY A C 1
ATOM 1540 O O . GLY A 1 88 ? 1.954 -30.868 17.805 1.00 14.09 88 GLY A O 1
ATOM 1544 N N . VAL A 1 89 ? 3.732 -29.988 18.805 1.00 12.78 89 VAL A N 1
ATOM 1545 C CA . VAL A 1 89 ? 4.106 -31.275 19.389 1.00 11.87 89 VAL A CA 1
ATOM 1546 C C . VAL A 1 89 ? 3.067 -31.718 20.422 1.00 14.18 89 VAL A C 1
ATOM 1547 O O . VAL A 1 89 ? 2.695 -32.884 20.472 1.00 14.02 89 VAL A O 1
ATOM 1560 N N . ALA A 1 90 ? 2.613 -30.783 21.252 1.00 13.71 90 ALA A N 1
ATOM 1561 C CA . ALA A 1 90 ? 1.610 -31.088 22.263 1.00 14.75 90 ALA A CA 1
ATOM 1562 C C . ALA A 1 90 ? 0.358 -31.685 21.609 1.00 17.70 90 ALA A C 1
ATOM 1563 O O . ALA A 1 90 ? -0.193 -32.672 22.102 1.00 17.75 90 ALA A O 1
ATOM 1570 N N . GLU A 1 91 ? -0.096 -31.108 20.503 1.00 13.54 91 GLU A N 1
ATOM 1571 C CA . GLU A 1 91 ? -1.332 -31.609 19.890 1.00 15.27 91 GLU A CA 1
ATOM 1572 C C . GLU A 1 91 ? -1.126 -32.895 19.091 1.00 16.14 91 GLU A C 1
ATOM 1573 O O . GLU A 1 91 ? -1.924 -33.830 19.189 1.00 18.29 91 GLU A O 1
ATOM 1585 N N . LEU A 1 92 ? -0.072 -32.943 18.289 1.00 14.63 92 LEU A N 1
ATOM 1586 C CA . LEU A 1 92 ? 0.147 -34.088 17.403 1.00 15.21 92 LEU A CA 1
ATOM 1587 C C . LEU A 1 92 ? 0.503 -35.331 18.203 1.00 21.20 92 LEU A C 1
ATOM 1588 O O . LEU A 1 92 ? 0.087 -36.432 17.880 1.00 20.62 92 LEU A O 1
ATOM 1604 N N . ILE A 1 93 ? 1.273 -35.141 19.262 1.00 17.04 93 ILE A N 1
ATOM 1605 C CA . ILE A 1 93 ? 1.847 -36.275 19.968 1.00 18.77 93 ILE A CA 1
ATOM 1606 C C . ILE A 1 93 ? 1.161 -36.528 21.287 1.00 20.69 93 ILE A C 1
ATOM 1607 O O . ILE A 1 93 ? 0.694 -37.631 21.537 1.00 22.67 93 ILE A O 1
ATOM 1623 N N . PHE A 1 94 ? 1.078 -35.510 22.127 1.00 16.55 94 PHE A N 1
ATOM 1624 C CA . PHE A 1 94 ? 0.583 -35.733 23.471 1.00 21.66 94 PHE A CA 1
ATOM 1625 C C . PHE A 1 94 ? -0.945 -35.810 23.500 1.00 27.82 94 PHE A C 1
ATOM 1626 O O . PHE A 1 94 ? -1.514 -36.464 24.365 1.00 30.51 94 PHE A O 1
ATOM 1643 N N . LEU A 1 95 ? -1.610 -35.186 22.536 1.00 18.03 95 LEU A N 1
ATOM 1644 C CA . LEU A 1 95 ? -3.057 -35.349 22.426 1.00 17.19 95 LEU A CA 1
ATOM 1645 C C . LEU A 1 95 ? -3.424 -36.303 21.277 1.00 17.72 95 LEU A C 1
ATOM 1646 O O . LEU A 1 95 ? -4.600 -36.521 21.008 1.00 23.66 95 LEU A O 1
ATOM 1662 N N . LYS A 1 96 ? -2.414 -36.855 20.607 1.00 20.45 96 LYS A N 1
ATOM 1663 C CA . LYS A 1 96 ? -2.611 -37.857 19.553 1.00 28.44 96 LYS A CA 1
ATOM 1664 C C . LYS A 1 96 ? -3.671 -37.406 18.550 1.00 28.13 96 LYS A C 1
ATOM 1665 O O . LYS A 1 96 ? -4.677 -38.093 18.349 1.00 25.74 96 LYS A O 1
ATOM 1684 N N . SER A 1 97 ? -3.444 -36.252 17.923 1.00 22.48 97 SER A N 1
ATOM 1685 C CA . SER A 1 97 ? -4.437 -35.664 17.036 1.00 20.71 97 SER A CA 1
ATOM 1686 C C . SER A 1 97 ? -4.851 -36.636 15.941 1.00 21.19 97 SER A C 1
ATOM 1687 O O . SER A 1 97 ? -4.006 -37.298 15.326 1.00 21.27 97 SER A O 1
ATOM 1695 N N . LYS A 1 98 ? -6.149 -36.689 15.670 1.00 21.93 98 LYS A N 1
ATOM 1696 C CA . LYS A 1 98 ? -6.646 -37.508 14.569 1.00 32.42 98 LYS A CA 1
ATOM 1697 C C . LYS A 1 98 ? -6.788 -36.702 13.282 1.00 36.50 98 LYS A C 1
ATOM 1698 O O . LYS A 1 98 ? -7.153 -37.251 12.244 1.00 31.77 98 LYS A O 1
ATOM 1717 N N . GLU A 1 99 ? -6.493 -35.405 13.343 1.00 28.32 99 GLU A N 1
ATOM 1718 C CA . GLU A 1 99 ? -6.522 -34.562 12.144 1.00 22.40 99 GLU A CA 1
ATOM 1719 C C . GLU A 1 99 ? -5.192 -33.828 11.978 1.00 21.98 99 GLU A C 1
ATOM 1720 O O . GLU A 1 99 ? -5.150 -32.600 12.003 1.00 21.95 99 GLU A O 1
ATOM 1732 N N . PRO A 1 100 ? -4.095 -34.585 11.803 1.00 22.16 100 PRO A N 1
ATOM 1733 C CA . PRO A 1 100 ? -2.761 -33.972 11.880 1.00 19.91 100 PRO A CA 1
ATOM 1734 C C . PRO A 1 100 ? -2.539 -32.900 10.823 1.00 21.86 100 PRO A C 1
ATOM 1735 O O . PRO A 1 100 ? -1.907 -31.888 11.113 1.00 17.95 100 PRO A O 1
ATOM 1746 N N . GLY A 1 101 ? -3.078 -33.091 9.623 1.00 22.41 101 GLY A N 1
ATOM 1747 C CA . GLY A 1 101 ? -2.864 -32.122 8.565 1.00 13.49 101 GLY A CA 1
ATOM 1748 C C . GLY A 1 101 ? -3.427 -30.772 8.939 1.00 14.33 101 GLY A C 1
ATOM 1749 O O . GLY A 1 101 ? -2.874 -29.746 8.567 1.00 16.55 101 GLY A O 1
ATOM 1753 N N . ARG A 1 102 ? -4.530 -30.755 9.681 1.00 18.73 102 ARG A N 1
ATOM 1754 C CA . ARG A 1 102 ? -5.125 -29.483 10.076 1.00 20.94 102 ARG A CA 1
ATOM 1755 C C . ARG A 1 102 ? -4.297 -28.818 11.154 1.00 17.71 102 ARG A C 1
ATOM 1756 O O . ARG A 1 102 ? -4.217 -27.599 11.212 1.00 16.03 102 ARG A O 1
ATOM 1777 N N . VAL A 1 103 ? -3.683 -29.622 12.010 1.00 13.27 103 VAL A N 1
ATOM 1778 C CA . VAL A 1 103 ? -2.780 -29.071 13.010 1.00 12.41 103 VAL A CA 1
ATOM 1779 C C . VAL A 1 103 ? -1.626 -28.351 12.316 1.00 17.86 103 VAL A C 1
ATOM 1780 O O . VAL A 1 103 ? -1.304 -27.217 12.661 1.00 18.37 103 VAL A O 1
ATOM 1793 N N . PHE A 1 104 ? -1.012 -29.015 11.342 1.00 14.43 104 PHE A N 1
ATOM 1794 C CA . PHE A 1 104 ? 0.104 -28.436 10.602 1.00 17.38 104 PHE A CA 1
ATOM 1795 C C . PHE A 1 104 ? -0.313 -27.128 9.954 1.00 14.66 104 PHE A C 1
ATOM 1796 O O . PHE A 1 104 ? 0.411 -26.135 10.009 1.00 15.28 104 PHE A O 1
ATOM 1813 N N . ILE A 1 105 ? -1.466 -27.139 9.294 1.00 14.64 105 ILE A N 1
ATOM 1814 C CA . ILE A 1 105 ? -1.904 -25.965 8.569 1.00 14.25 105 ILE A CA 1
ATOM 1815 C C . ILE A 1 105 ? -2.049 -24.770 9.514 1.00 17.57 105 ILE A C 1
ATOM 1816 O O . ILE A 1 105 ? -1.537 -23.691 9.227 1.00 15.11 105 ILE A O 1
ATOM 1832 N N . ASP A 1 106 ? -2.728 -24.960 10.643 1.00 16.61 106 ASP A N 1
ATOM 1833 C CA . ASP A 1 106 ? -2.920 -23.856 11.591 1.00 17.52 106 ASP A CA 1
ATOM 1834 C C . ASP A 1 106 ? -1.612 -23.408 12.276 1.00 16.20 106 ASP A C 1
ATOM 1835 O O . ASP A 1 106 ? -1.425 -22.214 12.520 1.00 18.85 106 ASP A O 1
ATOM 1844 N N . ILE A 1 107 ? -0.705 -24.342 12.559 1.00 17.77 107 ILE A N 1
ATOM 1845 C CA . ILE A 1 107 ? 0.560 -23.986 13.230 1.00 15.34 107 ILE A CA 1
ATOM 1846 C C . ILE A 1 107 ? 1.397 -23.112 12.299 1.00 16.32 107 ILE A C 1
ATOM 1847 O O . ILE A 1 107 ? 1.906 -22.079 12.709 1.00 17.24 107 ILE A O 1
ATOM 1863 N N . VAL A 1 108 ? 1.533 -23.539 11.043 1.00 13.91 108 VAL A N 1
ATOM 1864 C CA . VAL A 1 108 ? 2.313 -22.805 10.059 1.00 16.06 108 VAL A CA 1
ATOM 1865 C C . VAL A 1 108 ? 1.646 -21.459 9.704 1.00 11.89 108 VAL A C 1
ATOM 1866 O O . VAL A 1 108 ? 2.338 -20.461 9.496 1.00 16.23 108 VAL A O 1
ATOM 1879 N N . ASP A 1 109 ? 0.314 -21.415 9.665 1.00 14.70 109 ASP A N 1
ATOM 1880 C CA . ASP A 1 109 ? -0.393 -20.139 9.481 1.00 18.04 109 ASP A CA 1
ATOM 1881 C C . ASP A 1 109 ? 0.000 -19.145 10.577 1.00 18.21 109 ASP A C 1
ATOM 1882 O O . ASP A 1 109 ? 0.212 -17.960 10.302 1.00 17.38 109 ASP A O 1
ATOM 1891 N N . LEU A 1 110 ? 0.055 -19.617 11.822 1.00 17.61 110 LEU A N 1
ATOM 1892 C CA . LEU A 1 110 ? 0.401 -18.745 12.943 1.00 16.12 110 LEU A CA 1
ATOM 1893 C C . LEU A 1 110 ? 1.819 -18.227 12.789 1.00 14.14 110 LEU A C 1
ATOM 1894 O O . LEU A 1 110 ? 2.105 -17.057 13.067 1.00 15.20 110 LEU A O 1
ATOM 1910 N N . VAL A 1 111 ? 2.725 -19.116 12.394 1.00 10.79 111 VAL A N 1
ATOM 1911 C CA . VAL A 1 111 ? 4.124 -18.715 12.245 1.00 13.17 111 VAL A CA 1
ATOM 1912 C C . VAL A 1 111 ? 4.249 -17.684 11.120 1.00 19.47 111 VAL A C 1
ATOM 1913 O O . VAL A 1 111 ? 4.965 -16.683 11.236 1.00 17.64 111 VAL A O 1
ATOM 1926 N N . LYS A 1 112 ? 3.515 -17.908 10.041 1.00 16.96 112 LYS A N 1
ATOM 1927 C CA . LYS A 1 112 ? 3.560 -16.993 8.916 1.00 18.89 112 LYS A CA 1
ATOM 1928 C C . LYS A 1 112 ? 2.934 -15.650 9.279 1.00 20.92 112 LYS A C 1
ATOM 1929 O O . LYS A 1 112 ? 3.339 -14.607 8.776 1.00 21.40 112 LYS A O 1
ATOM 1948 N N . LYS A 1 113 ? 1.966 -15.673 10.182 1.00 15.56 113 LYS A N 1
ATOM 1949 C CA . LYS A 1 113 ? 1.254 -14.457 10.542 1.00 21.75 113 LYS A CA 1
ATOM 1950 C C . LYS A 1 113 ? 2.081 -13.562 11.455 1.00 27.11 113 LYS A C 1
ATOM 1951 O O . LYS A 1 113 ? 2.078 -12.347 11.285 1.00 23.77 113 LYS A O 1
ATOM 1970 N N . TYR A 1 114 ? 2.775 -14.146 12.428 1.00 17.02 114 TYR A N 1
ATOM 1971 C CA . TYR A 1 114 ? 3.498 -13.336 13.402 1.00 17.28 114 TYR A CA 1
ATOM 1972 C C . TYR A 1 114 ? 4.997 -13.269 13.120 1.00 20.85 114 TYR A C 1
ATOM 1973 O O . TYR A 1 114 ? 5.698 -12.478 13.742 1.00 23.69 114 TYR A O 1
ATOM 1991 N N . ALA A 1 115 ? 5.483 -14.121 12.220 1.00 15.65 115 ALA A N 1
ATOM 1992 C CA . ALA A 1 115 ? 6.865 -14.060 11.752 1.00 20.54 115 ALA A CA 1
ATOM 1993 C C . ALA A 1 115 ? 6.829 -13.952 10.216 1.00 23.72 115 ALA A C 1
ATOM 1994 O O . ALA A 1 115 ? 6.119 -13.105 9.693 1.00 20.72 115 ALA A O 1
ATOM 2001 N N . ASP A 1 116 ? 7.563 -14.789 9.485 1.00 21.61 116 ASP A N 1
ATOM 2002 C CA . ASP A 1 116 ? 7.542 -14.703 8.013 1.00 23.49 116 ASP A CA 1
ATOM 2003 C C . ASP A 1 116 ? 7.506 -16.082 7.353 1.00 25.27 116 ASP A C 1
ATOM 2004 O O . ASP A 1 116 ? 7.383 -17.093 8.043 1.00 18.64 116 ASP A O 1
ATOM 2013 N N A GLU A 1 117 ? 7.618 -16.123 6.029 0.53 22.69 117 GLU A N 1
ATOM 2014 N N B GLU A 1 117 ? 7.597 -16.106 6.020 0.47 22.88 117 GLU A N 1
ATOM 2015 C CA A GLU A 1 117 ? 7.532 -17.382 5.298 0.53 24.48 117 GLU A CA 1
ATOM 2016 C CA B GLU A 1 117 ? 7.564 -17.348 5.245 0.47 26.20 117 GLU A CA 1
ATOM 2017 C C A GLU A 1 117 ? 8.756 -18.257 5.539 0.53 22.42 117 GLU A C 1
ATOM 2018 C C B GLU A 1 117 ? 8.746 -18.242 5.572 0.47 22.53 117 GLU A C 1
ATOM 2019 O O A GLU A 1 117 ? 8.654 -19.481 5.543 0.53 21.98 117 GLU A O 1
ATOM 2020 O O B GLU A 1 117 ? 8.609 -19.459 5.661 0.47 22.24 117 GLU A O 1
ATOM 2043 N N . LYS A 1 118 ? 9.913 -17.630 5.727 1.00 20.79 118 LYS A N 1
ATOM 2044 C CA . LYS A 1 118 ? 11.133 -18.362 6.034 1.00 31.42 118 LYS A CA 1
ATOM 2045 C C . LYS A 1 118 ? 10.945 -19.133 7.346 1.00 28.13 118 LYS A C 1
ATOM 2046 O O . LYS A 1 118 ? 11.339 -20.290 7.481 1.00 22.68 118 LYS A O 1
ATOM 2065 N N . ALA A 1 119 ? 10.328 -18.484 8.318 1.00 17.65 119 ALA A N 1
ATOM 2066 C CA . ALA A 1 119 ? 10.102 -19.125 9.605 1.00 20.06 119 ALA A CA 1
ATOM 2067 C C . ALA A 1 119 ? 9.070 -20.246 9.449 1.00 16.95 119 ALA A C 1
ATOM 2068 O O . ALA A 1 119 ? 9.206 -21.304 10.058 1.00 15.89 119 ALA A O 1
ATOM 2075 N N . GLY A 1 120 ? 8.068 -20.031 8.599 1.00 17.79 120 GLY A N 1
ATOM 2076 C CA . GLY A 1 120 ? 7.045 -21.036 8.353 1.00 17.72 120 GLY A CA 1
ATOM 2077 C C . GLY A 1 120 ? 7.601 -22.323 7.749 1.00 21.74 120 GLY A C 1
ATOM 2078 O O . GLY A 1 120 ? 7.158 -23.428 8.081 1.00 19.13 120 GLY A O 1
ATOM 2082 N N . LYS A 1 121 ? 8.582 -22.190 6.863 1.00 16.14 121 LYS A N 1
ATOM 2083 C CA A LYS A 1 121 ? 9.191 -23.347 6.217 0.59 21.56 121 LYS A CA 1
ATOM 2084 C CA B LYS A 1 121 ? 9.176 -23.353 6.223 0.41 21.74 121 LYS A CA 1
ATOM 2085 C C . LYS A 1 121 ? 10.006 -24.137 7.226 1.00 22.31 121 LYS A C 1
ATOM 2086 O O . LYS A 1 121 ? 10.010 -25.370 7.217 1.00 22.68 121 LYS A O 1
ATOM 2123 N N . PHE A 1 122 ? 10.713 -23.409 8.083 1.00 19.54 122 PHE A N 1
ATOM 2124 C CA . PHE A 1 122 ? 11.537 -24.035 9.096 1.00 22.69 122 PHE A CA 1
ATOM 2125 C C . PHE A 1 122 ? 10.654 -24.811 10.071 1.00 20.90 122 PHE A C 1
ATOM 2126 O O . PHE A 1 122 ? 10.912 -25.975 10.339 1.00 18.50 122 PHE A O 1
ATOM 2143 N N . VAL A 1 123 ? 9.604 -24.176 10.583 1.00 15.21 123 VAL A N 1
ATOM 2144 C CA . VAL A 1 123 ? 8.705 -24.851 11.520 1.00 19.84 123 VAL A CA 1
ATOM 2145 C C . VAL A 1 123 ? 8.023 -26.055 10.862 1.00 19.43 123 VAL A C 1
ATOM 2146 O O . VAL A 1 123 ? 7.899 -27.111 11.470 1.00 15.14 123 VAL A O 1
ATOM 2159 N N . ASN A 1 124 ? 7.578 -25.907 9.621 1.00 15.91 124 ASN A N 1
ATOM 2160 C CA . ASN A 1 124 ? 6.942 -27.035 8.948 1.00 20.02 124 ASN A CA 1
ATOM 2161 C C . ASN A 1 124 ? 7.946 -28.173 8.810 1.00 20.52 124 ASN A C 1
ATOM 2162 O O . ASN A 1 124 ? 7.626 -29.321 9.091 1.00 19.94 124 ASN A O 1
ATOM 2173 N N . GLY A 1 125 ? 9.172 -27.832 8.422 1.00 17.37 125 GLY A N 1
ATOM 2174 C CA . GLY A 1 125 ? 10.216 -28.816 8.201 1.00 17.25 125 GLY A CA 1
ATOM 2175 C C . GLY A 1 125 ? 10.575 -29.571 9.470 1.00 22.39 125 GLY A C 1
ATOM 2176 O O . GLY A 1 125 ? 10.672 -30.799 9.458 1.00 18.51 125 GLY A O 1
ATOM 2180 N N . VAL A 1 126 ? 10.771 -28.850 10.573 1.00 16.73 126 VAL A N 1
ATOM 2181 C CA . VAL A 1 126 ? 11.040 -29.512 11.854 1.00 16.80 126 VAL A CA 1
ATOM 2182 C C . VAL A 1 126 ? 9.844 -30.351 12.335 1.00 15.14 126 VAL A C 1
ATOM 2183 O O . VAL A 1 126 ? 9.996 -31.508 12.718 1.00 16.99 126 VAL A O 1
ATOM 2196 N N . LEU A 1 127 ? 8.651 -29.769 12.331 1.00 14.89 127 LEU A N 1
ATOM 2197 C CA . LEU A 1 127 ? 7.481 -30.473 12.846 1.00 18.12 127 LEU A CA 1
ATOM 2198 C C . LEU A 1 127 ? 7.180 -31.736 12.038 1.00 17.84 127 LEU A C 1
ATOM 2199 O O . LEU A 1 127 ? 6.717 -32.736 12.589 1.00 14.64 127 LEU A O 1
ATOM 2215 N N . SER A 1 128 ? 7.429 -31.686 10.734 1.00 15.66 128 SER A N 1
ATOM 2216 C CA . SER A 1 128 ? 7.215 -32.841 9.876 1.00 16.60 128 SER A CA 1
ATOM 2217 C C . SER A 1 128 ? 8.148 -33.996 10.232 1.00 17.72 128 SER A C 1
ATOM 2218 O O . SER A 1 128 ? 7.736 -35.152 10.244 1.00 17.85 128 SER A O 1
ATOM 2226 N N . ALA A 1 129 ? 9.415 -33.681 10.487 1.00 19.71 129 ALA A N 1
ATOM 2227 C CA . ALA A 1 129 ? 10.380 -34.689 10.912 1.00 26.15 129 ALA A CA 1
ATOM 2228 C C . ALA A 1 129 ? 9.992 -35.283 12.267 1.00 25.97 129 ALA A C 1
ATOM 2229 O O . ALA A 1 129 ? 10.071 -36.493 12.470 1.00 19.88 129 ALA A O 1
ATOM 2236 N N . ILE A 1 130 ? 9.573 -34.431 13.198 1.00 18.52 130 ILE A N 1
ATOM 2237 C CA . ILE A 1 130 ? 9.162 -34.894 14.513 1.00 18.43 130 ILE A CA 1
ATOM 2238 C C . ILE A 1 130 ? 8.000 -35.860 14.348 1.00 20.49 130 ILE A C 1
ATOM 2239 O O . ILE A 1 130 ? 7.976 -36.933 14.953 1.00 21.21 130 ILE A O 1
ATOM 2255 N N . TYR A 1 131 ? 7.036 -35.471 13.520 1.00 17.93 131 TYR A N 1
ATOM 2256 C CA . TYR A 1 131 ? 5.830 -36.265 13.340 1.00 20.51 131 TYR A CA 1
ATOM 2257 C C . TYR A 1 131 ? 6.134 -37.610 12.666 1.00 22.80 131 TYR A C 1
ATOM 2258 O O . TYR A 1 131 ? 5.554 -38.631 13.018 1.00 23.10 131 TYR A O 1
ATOM 2276 N N . LYS A 1 132 ? 7.036 -37.626 11.699 1.00 24.93 132 LYS A N 1
ATOM 2277 C CA . LYS A 1 132 ? 7.303 -38.877 10.999 1.00 32.78 132 LYS A CA 1
ATOM 2278 C C . LYS A 1 132 ? 8.048 -39.855 11.904 1.00 32.23 132 LYS A C 1
ATOM 2279 O O . LYS A 1 132 ? 7.832 -41.062 11.832 1.00 30.23 132 LYS A O 1
ATOM 2298 N N . ALA A 1 133 ? 8.907 -39.329 12.766 1.00 26.60 133 ALA A N 1
ATOM 2299 C CA . ALA A 1 133 ? 9.629 -40.160 13.716 1.00 27.55 133 ALA A CA 1
ATOM 2300 C C . ALA A 1 133 ? 8.665 -40.736 14.754 1.00 32.85 133 ALA A C 1
ATOM 2301 O O . ALA A 1 133 ? 8.802 -41.880 15.162 1.00 33.64 133 ALA A O 1
ATOM 2308 N N . TYR A 1 134 ? 7.680 -39.946 15.165 1.00 26.93 134 TYR A N 1
ATOM 2309 C CA . TYR A 1 134 ? 6.631 -40.427 16.057 1.00 26.49 134 TYR A CA 1
ATOM 2310 C C . TYR A 1 134 ? 5.805 -41.540 15.402 1.00 29.86 134 TYR A C 1
ATOM 2311 O O . TYR A 1 134 ? 5.571 -42.585 16.009 1.00 34.86 134 TYR A O 1
ATOM 2329 N N . ILE A 1 135 ? 5.371 -41.326 14.166 1.00 28.28 135 ILE A N 1
ATOM 2330 C CA . ILE A 1 135 ? 4.498 -42.291 13.502 1.00 39.97 135 ILE A CA 1
ATOM 2331 C C . ILE A 1 135 ? 5.248 -43.604 13.296 1.00 40.68 135 ILE A C 1
ATOM 2332 O O . ILE A 1 135 ? 4.712 -44.693 13.509 1.00 42.92 135 ILE A O 1
ATOM 2348 N N . THR A 1 136 ? 6.504 -43.474 12.889 1.00 39.68 136 THR A N 1
ATOM 2349 C CA . THR A 1 136 ? 7.389 -44.607 12.665 1.00 46.99 136 THR A CA 1
ATOM 2350 C C . THR A 1 136 ? 7.546 -45.445 13.931 1.00 54.36 136 THR A C 1
ATOM 2351 O O . THR A 1 136 ? 7.367 -46.664 13.906 1.00 63.91 136 THR A O 1
ATOM 2362 N N . SER A 1 137 ? 7.867 -44.786 15.039 1.00 45.08 137 SER A N 1
ATOM 2363 C CA . SER A 1 137 ? 8.099 -45.482 16.301 1.00 55.38 137 SER A CA 1
ATOM 2364 C C . SER A 1 137 ? 6.820 -46.083 16.903 1.00 60.87 137 SER A C 1
ATOM 2365 O O . SER A 1 137 ? 6.886 -47.036 17.676 1.00 67.41 137 SER A O 1
ATOM 2373 N N . SER A 1 138 ? 5.661 -45.528 16.561 1.00 56.16 138 SER A N 1
ATOM 2374 C CA . SER A 1 138 ? 4.397 -46.094 17.029 1.00 68.78 138 SER A CA 1
ATOM 2375 C C . SER A 1 138 ? 4.110 -47.406 16.305 1.00 73.39 138 SER A C 1
ATOM 2376 O O . SER A 1 138 ? 4.926 -47.882 15.513 1.00 65.33 138 SER A O 1
ATOM 2384 N N . MET B 1 1 ? 7.846 -15.481 67.254 1.00 27.04 1 MET B N 1
ATOM 2385 C CA . MET B 1 1 ? 7.124 -16.737 67.602 1.00 32.45 1 MET B CA 1
ATOM 2386 C C . MET B 1 1 ? 7.758 -17.901 66.850 1.00 32.73 1 MET B C 1
ATOM 2387 O O . MET B 1 1 ? 7.960 -17.827 65.633 1.00 28.28 1 MET B O 1
ATOM 2403 N N . ARG B 1 2 ? 8.078 -18.975 67.566 1.00 23.77 2 ARG B N 1
ATOM 2404 C CA . ARG B 1 2 ? 8.900 -20.039 66.992 1.00 26.91 2 ARG B CA 1
ATOM 2405 C C . ARG B 1 2 ? 8.242 -20.838 65.876 1.00 26.08 2 ARG B C 1
ATOM 2406 O O . ARG B 1 2 ? 8.950 -21.509 65.110 1.00 22.16 2 ARG B O 1
ATOM 2427 N N . TYR B 1 3 ? 6.913 -20.790 65.772 1.00 22.14 3 TYR B N 1
ATOM 2428 C CA . TYR B 1 3 ? 6.240 -21.534 64.706 1.00 25.55 3 TYR B CA 1
ATOM 2429 C C . TYR B 1 3 ? 6.715 -21.029 63.342 1.00 21.73 3 TYR B C 1
ATOM 2430 O O . TYR B 1 3 ? 6.650 -21.755 62.344 1.00 19.76 3 TYR B O 1
ATOM 2448 N N . ARG B 1 4 ? 7.213 -19.797 63.315 1.00 19.17 4 ARG B N 1
ATOM 2449 C CA . ARG B 1 4 ? 7.757 -19.220 62.088 1.00 22.04 4 ARG B CA 1
ATOM 2450 C C . ARG B 1 4 ? 9.062 -19.870 61.633 1.00 24.95 4 ARG B C 1
ATOM 2451 O O . ARG B 1 4 ? 9.397 -19.815 60.440 1.00 20.04 4 ARG B O 1
ATOM 2472 N N . LYS B 1 5 ? 9.797 -20.480 62.567 1.00 20.00 5 LYS B N 1
ATOM 2473 C CA . LYS B 1 5 ? 10.999 -21.212 62.197 1.00 20.46 5 LYS B CA 1
ATOM 2474 C C . LYS B 1 5 ? 10.623 -22.385 61.312 1.00 21.11 5 LYS B C 1
ATOM 2475 O O . LYS B 1 5 ? 11.236 -22.589 60.270 1.00 16.70 5 LYS B O 1
ATOM 2494 N N . GLY B 1 6 ? 9.637 -23.168 61.747 1.00 19.90 6 GLY B N 1
ATOM 2495 C CA . GLY B 1 6 ? 9.157 -24.295 60.972 1.00 18.76 6 GLY B CA 1
ATOM 2496 C C . GLY B 1 6 ? 8.603 -23.834 59.630 1.00 22.81 6 GLY B C 1
ATOM 2497 O O . GLY B 1 6 ? 8.757 -24.526 58.606 1.00 22.03 6 GLY B O 1
ATOM 2501 N N . ALA B 1 7 ? 7.973 -22.659 59.620 1.00 16.89 7 ALA B N 1
ATOM 2502 C CA . ALA B 1 7 ? 7.402 -22.111 58.379 1.00 16.01 7 ALA B CA 1
ATOM 2503 C C . ALA B 1 7 ? 8.490 -21.769 57.362 1.00 17.30 7 ALA B C 1
ATOM 2504 O O . ALA B 1 7 ? 8.333 -22.011 56.168 1.00 17.58 7 ALA B O 1
ATOM 2511 N N . ARG B 1 8 ? 9.594 -21.209 57.838 1.00 17.22 8 ARG B N 1
ATOM 2512 C CA . ARG B 1 8 ? 10.725 -20.885 56.968 1.00 14.69 8 ARG B CA 1
ATOM 2513 C C . ARG B 1 8 ? 11.335 -22.148 56.366 1.00 14.36 8 ARG B C 1
ATOM 2514 O O . ARG B 1 8 ? 11.732 -22.150 55.204 1.00 15.52 8 ARG B O 1
ATOM 2535 N N . ASP B 1 9 ? 11.395 -23.228 57.146 1.00 13.10 9 ASP B N 1
ATOM 2536 C CA . ASP B 1 9 ? 11.859 -24.511 56.614 1.00 17.59 9 ASP B CA 1
ATOM 2537 C C . ASP B 1 9 ? 10.930 -24.994 55.489 1.00 21.43 9 ASP B C 1
ATOM 2538 O O . ASP B 1 9 ? 11.380 -25.380 54.402 1.00 17.55 9 ASP B O 1
ATOM 2547 N N . THR B 1 10 ? 9.628 -24.960 55.748 1.00 18.12 10 THR B N 1
ATOM 2548 C CA . THR B 1 10 ? 8.660 -25.341 54.731 1.00 19.81 10 THR B CA 1
ATOM 2549 C C . THR B 1 10 ? 8.857 -24.525 53.455 1.00 16.65 10 THR B C 1
ATOM 2550 O O . THR B 1 10 ? 8.869 -25.085 52.345 1.00 18.16 10 THR B O 1
ATOM 2561 N N . ALA B 1 11 ? 9.015 -23.208 53.611 1.00 14.41 11 ALA B N 1
ATOM 2562 C CA . ALA B 1 11 ? 9.095 -22.315 52.467 1.00 14.07 11 ALA B CA 1
ATOM 2563 C C . ALA B 1 11 ? 10.376 -22.556 51.688 1.00 18.41 11 ALA B C 1
ATOM 2564 O O . ALA B 1 11 ? 10.369 -22.530 50.457 1.00 15.48 11 ALA B O 1
ATOM 2571 N N . PHE B 1 12 ? 11.473 -22.789 52.413 1.00 15.47 12 PHE B N 1
ATOM 2572 C CA . PHE B 1 12 ? 12.750 -23.106 51.792 1.00 18.33 12 PHE B CA 1
ATOM 2573 C C . PHE B 1 12 ? 12.653 -24.358 50.916 1.00 17.40 12 PHE B C 1
ATOM 2574 O O . PHE B 1 12 ? 13.155 -24.366 49.793 1.00 16.16 12 PHE B O 1
ATOM 2591 N N . LEU B 1 13 ? 12.027 -25.413 51.440 1.00 17.18 13 LEU B N 1
ATOM 2592 C CA . LEU B 1 13 ? 11.930 -26.681 50.726 1.00 22.52 13 LEU B CA 1
ATOM 2593 C C . LEU B 1 13 ? 11.128 -26.518 49.432 1.00 20.36 13 LEU B C 1
ATOM 2594 O O . LEU B 1 13 ? 11.407 -27.183 48.439 1.00 16.91 13 LEU B O 1
ATOM 2610 N N . VAL B 1 14 ? 10.140 -25.635 49.446 1.00 15.81 14 VAL B N 1
ATOM 2611 C CA . VAL B 1 14 ? 9.338 -25.393 48.252 1.00 14.11 14 VAL B CA 1
ATOM 2612 C C . VAL B 1 14 ? 10.173 -24.662 47.215 1.00 17.49 14 VAL B C 1
ATOM 2613 O O . VAL B 1 14 ? 10.182 -25.032 46.044 1.00 18.86 14 VAL B O 1
ATOM 2626 N N . LEU B 1 15 ? 10.877 -23.622 47.645 1.00 16.05 15 LEU B N 1
ATOM 2627 C CA . LEU B 1 15 ? 11.735 -22.866 46.737 1.00 18.63 15 LEU B CA 1
ATOM 2628 C C . LEU B 1 15 ? 12.845 -23.739 46.142 1.00 15.67 15 LEU B C 1
ATOM 2629 O O . LEU B 1 15 ? 13.191 -23.623 44.960 1.00 18.12 15 LEU B O 1
ATOM 2645 N N . TYR B 1 16 ? 13.421 -24.587 46.977 1.00 14.38 16 TYR B N 1
ATOM 2646 C CA . TYR B 1 16 ? 14.454 -25.529 46.552 1.00 14.60 16 TYR B CA 1
ATOM 2647 C C . TYR B 1 16 ? 13.883 -26.476 45.480 1.00 16.66 16 TYR B C 1
ATOM 2648 O O . TYR B 1 16 ? 14.500 -26.692 44.444 1.00 16.08 16 TYR B O 1
ATOM 2666 N N . ARG B 1 17 ? 12.684 -27.009 45.697 1.00 15.18 17 ARG B N 1
ATOM 2667 C CA . ARG B 1 17 ? 12.112 -27.938 44.713 1.00 18.55 17 ARG B CA 1
ATOM 2668 C C . ARG B 1 17 ? 11.710 -27.221 43.431 1.00 18.95 17 ARG B C 1
ATOM 2669 O O . ARG B 1 17 ? 11.767 -27.789 42.334 1.00 19.53 17 ARG B O 1
ATOM 2690 N N . TRP B 1 18 ? 11.290 -25.975 43.582 1.00 17.60 18 TRP B N 1
ATOM 2691 C CA . TRP B 1 18 ? 10.822 -25.181 42.456 1.00 15.54 18 TRP B CA 1
ATOM 2692 C C . TRP B 1 18 ? 12.010 -24.884 41.565 1.00 19.23 18 TRP B C 1
ATOM 2693 O O . TRP B 1 18 ? 11.915 -24.952 40.338 1.00 19.43 18 TRP B O 1
ATOM 2714 N N . ASP B 1 19 ? 13.140 -24.585 42.193 1.00 17.23 19 ASP B N 1
ATOM 2715 C CA . ASP B 1 19 ? 14.360 -24.261 41.477 1.00 20.16 19 ASP B CA 1
ATOM 2716 C C . ASP B 1 19 ? 14.826 -25.480 40.674 1.00 22.64 19 ASP B C 1
ATOM 2717 O O . ASP B 1 19 ? 15.279 -25.362 39.538 1.00 23.71 19 ASP B O 1
ATOM 2726 N N . LEU B 1 20 ? 14.702 -26.656 41.274 1.00 16.69 20 LEU B N 1
ATOM 2727 C CA . LEU B 1 20 ? 15.116 -27.887 40.616 1.00 19.27 20 LEU B CA 1
ATOM 2728 C C . LEU B 1 20 ? 14.122 -28.350 39.536 1.00 24.75 20 LEU B C 1
ATOM 2729 O O . LEU B 1 20 ? 14.526 -28.809 38.469 1.00 29.31 20 LEU B O 1
ATOM 2745 N N . ARG B 1 21 ? 12.830 -28.186 39.793 1.00 18.24 21 ARG B N 1
ATOM 2746 C CA . ARG B 1 21 ? 11.800 -28.796 38.949 1.00 20.91 21 ARG B CA 1
ATOM 2747 C C . ARG B 1 21 ? 11.058 -27.839 38.000 1.00 26.94 21 ARG B C 1
ATOM 2748 O O . ARG B 1 21 ? 10.656 -28.236 36.911 1.00 24.17 21 ARG B O 1
ATOM 2769 N N . GLY B 1 22 ? 10.852 -26.600 38.429 1.00 23.62 22 GLY B N 1
ATOM 2770 C CA . GLY B 1 22 ? 10.154 -25.610 37.627 1.00 27.97 22 GLY B CA 1
ATOM 2771 C C . GLY B 1 22 ? 8.676 -25.900 37.419 1.00 37.60 22 GLY B C 1
ATOM 2772 O O . GLY B 1 22 ? 8.122 -25.645 36.351 1.00 44.67 22 GLY B O 1
ATOM 2776 N N . GLU B 1 23 ? 8.024 -26.431 38.441 1.00 37.26 23 GLU B N 1
ATOM 2777 C CA . GLU B 1 23 ? 6.592 -26.735 38.343 1.00 37.21 23 GLU B CA 1
ATOM 2778 C C . GLU B 1 23 ? 5.786 -25.670 39.093 1.00 36.47 23 GLU B C 1
ATOM 2779 O O . GLU B 1 23 ? 6.367 -24.730 39.631 1.00 47.98 23 GLU B O 1
ATOM 2791 N N . ASN B 1 24 ? 4.464 -25.798 39.133 1.00 27.10 24 ASN B N 1
ATOM 2792 C CA . ASN B 1 24 ? 3.642 -24.833 39.869 1.00 22.78 24 ASN B CA 1
ATOM 2793 C C . ASN B 1 24 ? 4.038 -24.782 41.342 1.00 23.84 24 ASN B C 1
ATOM 2794 O O . ASN B 1 24 ? 3.928 -25.791 42.047 1.00 20.52 24 ASN B O 1
ATOM 2805 N N . PRO B 1 25 ? 4.471 -23.603 41.826 1.00 30.14 25 PRO B N 1
ATOM 2806 C CA . PRO B 1 25 ? 4.796 -23.476 43.250 1.00 27.95 25 PRO B CA 1
ATOM 2807 C C . PRO B 1 25 ? 3.644 -23.920 44.137 1.00 29.37 25 PRO B C 1
ATOM 2808 O O . PRO B 1 25 ? 3.885 -24.544 45.153 1.00 27.01 25 PRO B O 1
ATOM 2819 N N . GLY B 1 26 ? 2.409 -23.608 43.757 1.00 30.23 26 GLY B N 1
ATOM 2820 C CA . GLY B 1 26 ? 1.253 -24.018 44.537 1.00 23.75 26 GLY B CA 1
ATOM 2821 C C . GLY B 1 26 ? 1.158 -25.528 44.709 1.00 30.37 26 GLY B C 1
ATOM 2822 O O . GLY B 1 26 ? 0.812 -26.029 45.783 1.00 25.70 26 GLY B O 1
ATOM 2826 N N . GLU B 1 27 ? 1.453 -26.271 43.649 1.00 23.35 27 GLU B N 1
ATOM 2827 C CA . GLU B 1 27 ? 1.392 -27.720 43.733 1.00 20.36 27 GLU B CA 1
ATOM 2828 C C . GLU B 1 27 ? 2.592 -28.259 44.523 1.00 21.49 27 GLU B C 1
ATOM 2829 O O . GLU B 1 27 ? 2.471 -29.236 45.253 1.00 22.56 27 GLU B O 1
ATOM 2841 N N . LEU B 1 28 ? 3.747 -27.616 44.391 1.00 19.89 28 LEU B N 1
ATOM 2842 C CA . LEU B 1 28 ? 4.923 -28.040 45.155 1.00 25.69 28 LEU B CA 1
ATOM 2843 C C . LEU B 1 28 ? 4.731 -27.745 46.640 1.00 24.22 28 LEU B C 1
ATOM 2844 O O . LEU B 1 28 ? 5.191 -28.497 47.492 1.00 23.16 28 LEU B O 1
ATOM 2860 N N . PHE B 1 29 ? 4.036 -26.651 46.943 1.00 21.04 29 PHE B N 1
ATOM 2861 C CA . PHE B 1 29 ? 3.734 -26.284 48.323 1.00 21.91 29 PHE B CA 1
ATOM 2862 C C . PHE B 1 29 ? 2.858 -27.368 48.941 1.00 28.66 29 PHE B C 1
ATOM 2863 O O . PHE B 1 29 ? 3.137 -27.869 50.029 1.00 22.92 29 PHE B O 1
ATOM 2880 N N . LYS B 1 30 ? 1.800 -27.742 48.230 1.00 24.92 30 LYS B N 1
ATOM 2881 C CA . LYS B 1 30 ? 0.936 -28.832 48.664 1.00 27.23 30 LYS B CA 1
ATOM 2882 C C . LYS B 1 30 ? 1.742 -30.099 48.934 1.00 26.50 30 LYS B C 1
ATOM 2883 O O . LYS B 1 30 ? 1.500 -30.800 49.913 1.00 29.16 30 LYS B O 1
ATOM 2902 N N . GLU B 1 31 ? 2.689 -30.396 48.051 1.00 26.28 31 GLU B N 1
ATOM 2903 C CA . GLU B 1 31 ? 3.551 -31.558 48.218 1.00 25.57 31 GLU B CA 1
ATOM 2904 C C . GLU B 1 31 ? 4.298 -31.526 49.548 1.00 28.37 31 GLU B C 1
ATOM 2905 O O . GLU B 1 31 ? 4.336 -32.516 50.276 1.00 23.42 31 GLU B O 1
ATOM 2917 N N . VAL B 1 32 ? 4.903 -30.384 49.855 1.00 21.80 32 VAL B N 1
ATOM 2918 C CA . VAL B 1 32 ? 5.730 -30.265 51.050 1.00 25.46 32 VAL B CA 1
ATOM 2919 C C . VAL B 1 32 ? 4.873 -30.341 52.314 1.00 25.83 32 VAL B C 1
ATOM 2920 O O . VAL B 1 32 ? 5.212 -31.050 53.268 1.00 24.94 32 VAL B O 1
ATOM 2933 N N . VAL B 1 33 ? 3.750 -29.636 52.305 1.00 24.52 33 VAL B N 1
ATOM 2934 C CA . VAL B 1 33 ? 2.818 -29.662 53.422 1.00 29.71 33 VAL B CA 1
ATOM 2935 C C . VAL B 1 33 ? 2.399 -31.100 53.719 1.00 35.73 33 VAL B C 1
ATOM 2936 O O . VAL B 1 33 ? 2.367 -31.522 54.875 1.00 34.10 33 VAL B O 1
ATOM 2949 N N . GLU B 1 34 ? 2.105 -31.857 52.665 1.00 31.23 34 GLU B N 1
ATOM 2950 C CA . GLU B 1 34 ? 1.681 -33.237 52.815 1.00 35.95 34 GLU B CA 1
ATOM 2951 C C . GLU B 1 34 ? 2.786 -34.059 53.476 1.00 40.05 34 GLU B C 1
ATOM 2952 O O . GLU B 1 34 ? 2.538 -34.786 54.433 1.00 43.30 34 GLU B O 1
ATOM 2964 N N . GLU B 1 35 ? 4.009 -33.927 52.974 1.00 39.13 35 GLU B N 1
ATOM 2965 C CA . GLU B 1 35 ? 5.128 -34.734 53.455 1.00 39.22 35 GLU B CA 1
ATOM 2966 C C . GLU B 1 35 ? 5.519 -34.407 54.890 1.00 42.39 35 GLU B C 1
ATOM 2967 O O . GLU B 1 35 ? 5.816 -35.299 55.676 1.00 40.98 35 GLU B O 1
ATOM 2979 N N . LYS B 1 36 ? 5.540 -33.124 55.224 1.00 39.35 36 LYS B N 1
ATOM 2980 C CA . LYS B 1 36 ? 5.918 -32.703 56.569 1.00 41.20 36 LYS B CA 1
ATOM 2981 C C . LYS B 1 36 ? 4.763 -32.943 57.538 1.00 39.71 36 LYS B C 1
ATOM 2982 O O . LYS B 1 36 ? 4.937 -32.879 58.757 1.00 41.61 36 LYS B O 1
ATOM 3001 N N . ASN B 1 37 ? 3.591 -33.241 56.982 1.00 42.12 37 ASN B N 1
ATOM 3002 C CA . ASN B 1 37 ? 2.369 -33.402 57.765 1.00 47.54 37 ASN B CA 1
ATOM 3003 C C . ASN B 1 37 ? 2.094 -32.176 58.632 1.00 47.47 37 ASN B C 1
ATOM 3004 O O . ASN B 1 37 ? 1.817 -32.284 59.824 1.00 50.43 37 ASN B O 1
ATOM 3015 N N . ILE B 1 38 ? 2.184 -31.003 58.022 1.00 44.65 38 ILE B N 1
ATOM 3016 C CA . ILE B 1 38 ? 1.866 -29.764 58.711 1.00 46.00 38 ILE B CA 1
ATOM 3017 C C . ILE B 1 38 ? 0.386 -29.720 59.032 1.00 55.20 38 ILE B C 1
ATOM 3018 O O . ILE B 1 38 ? -0.450 -29.942 58.151 1.00 51.50 38 ILE B O 1
ATOM 3034 N N . LYS B 1 39 ? 0.064 -29.420 60.286 1.00 59.89 39 LYS B N 1
ATOM 3035 C CA . LYS B 1 39 ? -1.326 -29.279 60.703 1.00 59.18 39 LYS B CA 1
ATOM 3036 C C . LYS B 1 39 ? -1.554 -27.937 61.406 1.00 56.63 39 LYS B C 1
ATOM 3037 O O . LYS B 1 39 ? -2.669 -27.414 61.407 1.00 60.67 39 LYS B O 1
ATOM 3056 N N . ASN B 1 40 ? -0.492 -27.381 61.987 1.00 49.95 40 ASN B N 1
ATOM 3057 C CA . ASN B 1 40 ? -0.558 -26.077 62.638 1.00 45.64 40 ASN B CA 1
ATOM 3058 C C . ASN B 1 40 ? -0.916 -24.966 61.647 1.00 48.61 40 ASN B C 1
ATOM 3059 O O . ASN B 1 40 ? -0.186 -24.730 60.688 1.00 40.17 40 ASN B O 1
ATOM 3070 N N . LYS B 1 41 ? -2.022 -24.271 61.901 1.00 44.95 41 LYS B N 1
ATOM 3071 C CA . LYS B 1 41 ? -2.601 -23.350 60.921 1.00 41.31 41 LYS B CA 1
ATOM 3072 C C . LYS B 1 41 ? -1.809 -22.062 60.720 1.00 36.97 41 LYS B C 1
ATOM 3073 O O . LYS B 1 41 ? -1.769 -21.523 59.614 1.00 35.95 41 LYS B O 1
ATOM 3092 N N . ASP B 1 42 ? -1.203 -21.551 61.782 1.00 28.87 42 ASP B N 1
ATOM 3093 C CA . ASP B 1 42 ? -0.391 -20.357 61.666 1.00 31.76 42 ASP B CA 1
ATOM 3094 C C . ASP B 1 42 ? 0.862 -20.644 60.830 1.00 35.79 42 ASP B C 1
ATOM 3095 O O . ASP B 1 42 ? 1.253 -19.827 59.997 1.00 23.97 42 ASP B O 1
ATOM 3104 N N . ALA B 1 43 ? 1.472 -21.809 61.048 1.00 30.12 43 ALA B N 1
ATOM 3105 C CA . ALA B 1 43 ? 2.690 -22.204 60.343 1.00 34.50 43 ALA B CA 1
ATOM 3106 C C . ALA B 1 43 ? 2.399 -22.466 58.868 1.00 31.87 43 ALA B C 1
ATOM 3107 O O . ALA B 1 43 ? 3.201 -22.133 57.991 1.00 22.68 43 ALA B O 1
ATOM 3114 N N . TYR B 1 44 ? 1.261 -23.093 58.605 1.00 25.02 44 TYR B N 1
ATOM 3115 C CA . TYR B 1 44 ? 0.809 -23.317 57.241 1.00 28.00 44 TYR B CA 1
ATOM 3116 C C . TYR B 1 44 ? 0.675 -21.997 56.489 1.00 28.20 44 TYR B C 1
ATOM 3117 O O . TYR B 1 44 ? 1.202 -21.852 55.387 1.00 22.89 44 TYR B O 1
ATOM 3135 N N . GLU B 1 45 ? -0.028 -21.036 57.080 1.00 28.08 45 GLU B N 1
ATOM 3136 C CA . GLU B 1 45 ? -0.284 -19.766 56.406 1.00 32.81 45 GLU B CA 1
ATOM 3137 C C . GLU B 1 45 ? 0.966 -18.911 56.263 1.00 32.97 45 GLU B C 1
ATOM 3138 O O . GLU B 1 45 ? 1.147 -18.259 55.246 1.00 22.68 45 GLU B O 1
ATOM 3150 N N . TYR B 1 46 ? 1.834 -18.895 57.270 1.00 20.78 46 TYR B N 1
ATOM 3151 C CA . TYR B 1 46 ? 3.028 -18.072 57.150 1.00 19.73 46 TYR B CA 1
ATOM 3152 C C . TYR B 1 46 ? 3.928 -18.648 56.058 1.00 18.11 46 TYR B C 1
ATOM 3153 O O . TYR B 1 46 ? 4.514 -17.905 55.272 1.00 19.87 46 TYR B O 1
ATOM 3171 N N . ALA B 1 47 ? 4.043 -19.972 56.006 1.00 19.86 47 ALA B N 1
ATOM 3172 C CA . ALA B 1 47 ? 4.848 -20.600 54.968 1.00 21.40 47 ALA B CA 1
ATOM 3173 C C . ALA B 1 47 ? 4.303 -20.214 53.598 1.00 20.59 47 ALA B C 1
ATOM 3174 O O . ALA B 1 47 ? 5.061 -19.929 52.678 1.00 17.86 47 ALA B O 1
ATOM 3181 N N . LYS B 1 48 ? 2.982 -20.225 53.458 1.00 20.88 48 LYS B N 1
ATOM 3182 C CA . LYS B 1 48 ? 2.363 -19.889 52.174 1.00 23.29 48 LYS B CA 1
ATOM 3183 C C . LYS B 1 48 ? 2.680 -18.437 51.792 1.00 19.95 48 LYS B C 1
ATOM 3184 O O . LYS B 1 48 ? 2.984 -18.134 50.634 1.00 20.40 48 LYS B O 1
ATOM 3203 N N . LYS B 1 49 ? 2.623 -17.537 52.766 1.00 16.57 49 LYS B N 1
ATOM 3204 C CA . LYS B 1 49 ? 2.927 -16.146 52.496 1.00 21.53 49 LYS B CA 1
ATOM 3205 C C . LYS B 1 49 ? 4.386 -15.991 52.101 1.00 19.51 49 LYS B C 1
ATOM 3206 O O . LYS B 1 49 ? 4.704 -15.196 51.233 1.00 21.67 49 LYS B O 1
ATOM 3225 N N . LEU B 1 50 ? 5.277 -16.745 52.741 1.00 17.37 50 LEU B N 1
ATOM 3226 C CA . LEU B 1 50 ? 6.687 -16.675 52.385 1.00 19.95 50 LEU B CA 1
ATOM 3227 C C . LEU B 1 50 ? 6.876 -17.140 50.941 1.00 20.34 50 LEU B C 1
ATOM 3228 O O . LEU B 1 50 ? 7.505 -16.456 50.151 1.00 18.35 50 LEU B O 1
ATOM 3244 N N . VAL B 1 51 ? 6.326 -18.303 50.596 1.00 16.22 51 VAL B N 1
ATOM 3245 C CA . VAL B 1 51 ? 6.501 -18.810 49.239 1.00 18.05 51 VAL B CA 1
ATOM 3246 C C . VAL B 1 51 ? 5.880 -17.866 48.205 1.00 19.82 51 VAL B C 1
ATOM 3247 O O . VAL B 1 51 ? 6.495 -17.574 47.195 1.00 14.66 51 VAL B O 1
ATOM 3260 N N . ASP B 1 52 ? 4.669 -17.384 48.462 1.00 14.59 52 ASP B N 1
ATOM 3261 C CA . ASP B 1 52 ? 3.982 -16.518 47.492 1.00 18.89 52 ASP B CA 1
ATOM 3262 C C . ASP B 1 52 ? 4.768 -15.231 47.227 1.00 23.96 52 ASP B C 1
ATOM 3263 O O . ASP B 1 52 ? 4.848 -14.768 46.094 1.00 17.72 52 ASP B O 1
ATOM 3272 N N . THR B 1 53 ? 5.358 -14.666 48.274 1.00 20.56 53 THR B N 1
ATOM 3273 C CA . THR B 1 53 ? 6.138 -13.436 48.159 1.00 21.03 53 THR B CA 1
ATOM 3274 C C . THR B 1 53 ? 7.413 -13.620 47.340 1.00 20.75 53 THR B C 1
ATOM 3275 O O . THR B 1 53 ? 7.761 -12.782 46.493 1.00 18.99 53 THR B O 1
ATOM 3286 N N . ALA B 1 54 ? 8.137 -14.701 47.612 1.00 17.93 54 ALA B N 1
ATOM 3287 C CA . ALA B 1 54 ? 9.371 -14.968 46.889 1.00 19.21 54 ALA B CA 1
ATOM 3288 C C . ALA B 1 54 ? 9.072 -15.269 45.417 1.00 20.51 54 ALA B C 1
ATOM 3289 O O . ALA B 1 54 ? 9.782 -14.813 44.520 1.00 22.22 54 ALA B O 1
ATOM 3296 N N . VAL B 1 55 ? 8.024 -16.044 45.163 1.00 15.21 55 VAL B N 1
ATOM 3297 C CA . VAL B 1 55 ? 7.675 -16.357 43.782 1.00 15.21 55 VAL B CA 1
ATOM 3298 C C . VAL B 1 55 ? 7.257 -15.085 43.001 1.00 22.15 55 VAL B C 1
ATOM 3299 O O . VAL B 1 55 ? 7.710 -14.850 41.893 1.00 18.65 55 VAL B O 1
ATOM 3312 N N . ARG B 1 56 ? 6.401 -14.272 43.592 1.00 19.05 56 ARG B N 1
ATOM 3313 C CA . ARG B 1 56 ? 5.934 -13.052 42.938 1.00 25.51 56 ARG B CA 1
ATOM 3314 C C . ARG B 1 56 ? 7.034 -12.037 42.683 1.00 30.14 56 ARG B C 1
ATOM 3315 O O . ARG B 1 56 ? 6.976 -11.295 41.716 1.00 28.21 56 ARG B O 1
ATOM 3336 N N . HIS B 1 57 ? 8.034 -11.986 43.550 1.00 23.79 57 HIS B N 1
ATOM 3337 C CA . HIS B 1 57 ? 9.087 -11.002 43.387 1.00 21.62 57 HIS B CA 1
ATOM 3338 C C . HIS B 1 57 ? 10.407 -11.636 42.960 1.00 21.58 57 HIS B C 1
ATOM 3339 O O . HIS B 1 57 ? 11.468 -11.041 43.126 1.00 17.81 57 HIS B O 1
ATOM 3353 N N . ILE B 1 58 ? 10.351 -12.829 42.381 1.00 20.66 58 ILE B N 1
ATOM 3354 C CA . ILE B 1 58 ? 11.579 -13.608 42.174 1.00 20.69 58 ILE B CA 1
ATOM 3355 C C . ILE B 1 58 ? 12.620 -12.911 41.296 1.00 18.73 58 ILE B C 1
ATOM 3356 O O . ILE B 1 58 ? 13.821 -13.003 41.556 1.00 20.20 58 ILE B O 1
ATOM 3372 N N . GLU B 1 59 ? 12.177 -12.213 40.254 1.00 18.52 59 GLU B N 1
ATOM 3373 C CA . GLU B 1 59 ? 13.113 -11.519 39.370 1.00 14.83 59 GLU B CA 1
ATOM 3374 C C . GLU B 1 59 ? 13.813 -10.368 40.103 1.00 16.84 59 GLU B C 1
ATOM 3375 O O . GLU B 1 59 ? 15.024 -10.166 39.965 1.00 17.45 59 GLU B O 1
ATOM 3387 N N . GLU B 1 60 ? 13.046 -9.593 40.858 1.00 14.35 60 GLU B N 1
ATOM 3388 C CA . GLU B 1 60 ? 13.639 -8.523 41.649 1.00 21.87 60 GLU B CA 1
ATOM 3389 C C . GLU B 1 60 ? 14.584 -9.084 42.729 1.00 23.94 60 GLU B C 1
ATOM 3390 O O . GLU B 1 60 ? 15.658 -8.535 42.993 1.00 18.30 60 GLU B O 1
ATOM 3402 N N . ILE B 1 61 ? 14.183 -10.184 43.348 1.00 18.79 61 ILE B N 1
ATOM 3403 C CA . ILE B 1 61 ? 14.981 -10.785 44.415 1.00 18.49 61 ILE B CA 1
ATOM 3404 C C . ILE B 1 61 ? 16.323 -11.229 43.870 1.00 17.44 61 ILE B C 1
ATOM 3405 O O . ILE B 1 61 ? 17.373 -10.949 44.457 1.00 17.97 61 ILE B O 1
ATOM 3421 N N . ASP B 1 62 ? 16.302 -11.880 42.716 1.00 15.09 62 ASP B N 1
ATOM 3422 C CA . ASP B 1 62 ? 17.533 -12.359 42.108 1.00 21.37 62 ASP B CA 1
ATOM 3423 C C . ASP B 1 62 ? 18.440 -11.176 41.753 1.00 23.17 62 ASP B C 1
ATOM 3424 O O . ASP B 1 62 ? 19.652 -11.230 41.955 1.00 25.58 62 ASP B O 1
ATOM 3433 N N . SER B 1 63 ? 17.853 -10.101 41.242 1.00 21.17 63 SER B N 1
ATOM 3434 C CA . SER B 1 63 ? 18.629 -8.907 40.919 1.00 24.86 63 SER B CA 1
ATOM 3435 C C . SER B 1 63 ? 19.338 -8.317 42.157 1.00 21.73 63 SER B C 1
ATOM 3436 O O . SER B 1 63 ? 20.519 -7.940 42.113 1.00 23.22 63 SER B O 1
ATOM 3444 N N . ILE B 1 64 ? 18.606 -8.218 43.254 1.00 18.61 64 ILE B N 1
ATOM 3445 C CA . ILE B 1 64 ? 19.171 -7.732 44.507 1.00 27.36 64 ILE B CA 1
ATOM 3446 C C . ILE B 1 64 ? 20.342 -8.623 44.960 1.00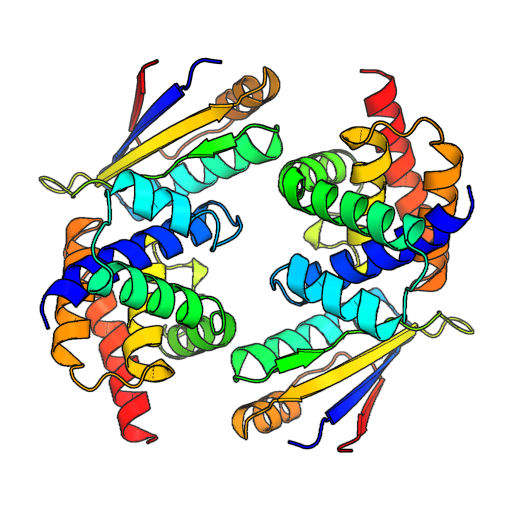 26.18 64 ILE B C 1
ATOM 3447 O O . ILE B 1 64 ? 21.413 -8.126 45.322 1.00 21.38 64 ILE B O 1
ATOM 3463 N N . ILE B 1 65 ? 20.150 -9.940 44.909 1.00 25.01 65 ILE B N 1
ATOM 3464 C CA . ILE B 1 65 ? 21.201 -10.875 45.283 1.00 21.10 65 ILE B CA 1
ATOM 3465 C C . ILE B 1 65 ? 22.452 -10.723 44.393 1.00 19.64 65 ILE B C 1
ATOM 3466 O O . ILE B 1 65 ? 23.569 -10.625 44.904 1.00 22.70 65 ILE B O 1
ATOM 3482 N N . GLU B 1 66 ? 22.263 -10.694 43.076 1.00 21.34 66 GLU B N 1
ATOM 3483 C CA . GLU B 1 66 ? 23.370 -10.516 42.124 1.00 32.45 66 GLU B CA 1
ATOM 3484 C C . GLU B 1 66 ? 24.183 -9.248 42.380 1.00 31.88 66 GLU B C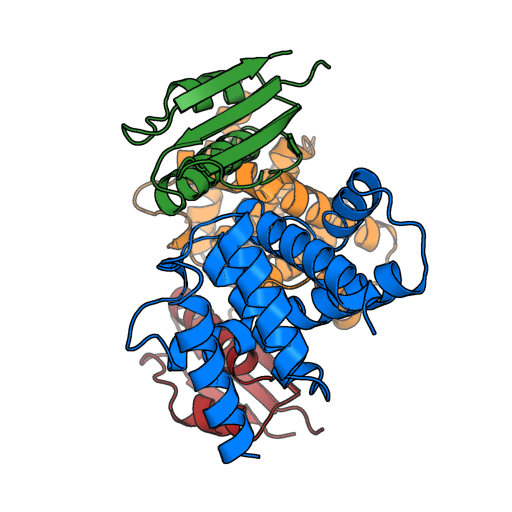 1
ATOM 3485 O O . GLU B 1 66 ? 25.394 -9.233 42.163 1.00 34.66 66 GLU B O 1
ATOM 3497 N N . LYS B 1 67 ? 23.507 -8.183 42.805 1.00 28.79 67 LYS B N 1
ATOM 3498 C CA . LYS B 1 67 ? 24.160 -6.917 43.118 1.00 36.82 67 LYS B CA 1
ATOM 3499 C C . LYS B 1 67 ? 25.234 -7.078 44.195 1.00 37.94 67 LYS B C 1
ATOM 3500 O O . LYS B 1 67 ? 26.165 -6.283 44.266 1.00 33.55 67 LYS B O 1
ATOM 3519 N N . HIS B 1 68 ? 25.106 -8.099 45.037 1.00 30.60 68 HIS B N 1
ATOM 3520 C CA . HIS B 1 68 ? 25.978 -8.226 46.204 1.00 27.32 68 HIS B CA 1
ATOM 3521 C C . HIS B 1 68 ? 26.780 -9.514 46.244 1.00 30.20 68 HIS B C 1
ATOM 3522 O O . HIS B 1 68 ? 27.244 -9.909 47.303 1.00 36.63 68 HIS B O 1
ATOM 3536 N N . LEU B 1 69 ? 26.941 -10.179 45.107 1.00 26.96 69 LEU B N 1
ATOM 3537 C CA . LEU B 1 69 ? 27.785 -11.362 45.061 1.00 29.95 69 LEU B CA 1
ATOM 3538 C C . LEU B 1 69 ? 29.217 -10.989 44.696 1.00 38.21 69 LEU B C 1
ATOM 3539 O O . LEU B 1 69 ? 29.452 -10.272 43.725 1.00 38.09 69 LEU B O 1
ATOM 3555 N N . LYS B 1 70 ? 30.164 -11.469 45.495 1.00 40.14 70 LYS B N 1
ATOM 3556 C CA . LYS B 1 70 ? 31.582 -11.281 45.215 1.00 45.00 70 LYS B CA 1
ATOM 3557 C C . LYS B 1 70 ? 32.157 -12.582 44.669 1.00 41.34 70 LYS B C 1
ATOM 3558 O O . LYS B 1 70 ? 32.187 -13.599 45.369 1.00 44.10 70 LYS B O 1
ATOM 3577 N N . GLY B 1 71 ? 32.586 -12.557 43.409 1.00 41.79 71 GLY B N 1
ATOM 3578 C CA . GLY B 1 71 ? 33.283 -13.689 42.820 1.00 52.24 71 GLY B CA 1
ATOM 3579 C C . GLY B 1 71 ? 32.392 -14.835 42.378 1.00 53.10 71 GLY B C 1
ATOM 3580 O O . GLY B 1 71 ? 32.889 -15.883 41.964 1.00 47.79 71 GLY B O 1
ATOM 3584 N N . TRP B 1 72 ? 31.080 -14.643 42.466 1.00 43.62 72 TRP B N 1
ATOM 3585 C CA . TRP B 1 72 ? 30.123 -15.677 42.086 1.00 45.54 72 TRP B CA 1
ATOM 3586 C C . TRP B 1 72 ? 28.940 -15.052 41.359 1.00 44.94 72 TRP B C 1
ATOM 3587 O O . TRP B 1 72 ? 28.525 -13.940 41.684 1.00 42.97 72 TRP B O 1
ATOM 3608 N N . SER B 1 73 ? 28.402 -15.754 40.366 1.00 38.74 73 SER B N 1
ATOM 3609 C CA . SER B 1 73 ? 27.150 -15.324 39.746 1.00 38.97 73 SER B CA 1
ATOM 3610 C C . SER B 1 73 ? 26.019 -16.140 40.370 1.00 28.68 73 SER B C 1
ATOM 3611 O O . SER B 1 73 ? 26.262 -17.197 40.959 1.00 27.98 73 SER B O 1
ATOM 3619 N N . ILE B 1 74 ? 24.784 -15.667 40.262 1.00 29.45 74 ILE B N 1
ATOM 3620 C CA . ILE B 1 74 ? 23.719 -16.277 41.048 1.00 36.22 74 ILE B CA 1
ATOM 3621 C C . ILE B 1 74 ? 23.444 -17.710 40.600 1.00 34.86 74 ILE B C 1
ATOM 3622 O O . ILE B 1 74 ? 23.136 -18.573 41.422 1.00 22.50 74 ILE B O 1
ATOM 3638 N N . ASP B 1 75 ? 23.579 -17.963 39.302 1.00 33.08 75 ASP B N 1
ATOM 3639 C CA . ASP B 1 75 ? 23.366 -19.297 38.756 1.00 32.68 75 ASP B CA 1
ATOM 3640 C C . ASP B 1 75 ? 24.456 -20.267 39.205 1.00 28.61 75 ASP B C 1
ATOM 3641 O O . ASP B 1 75 ? 24.268 -21.486 39.168 1.00 35.11 75 ASP B O 1
ATOM 3650 N N . ARG B 1 76 ? 25.599 -19.74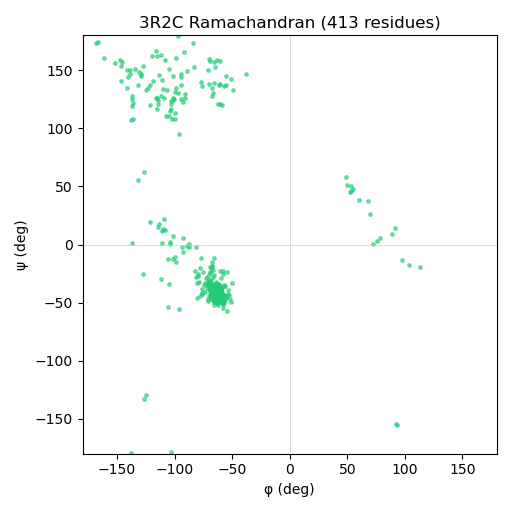3 39.630 1.00 29.24 76 ARG B N 1
ATOM 3651 C CA . ARG B 1 76 ? 26.695 -20.622 40.025 1.00 36.04 76 ARG B CA 1
ATOM 3652 C C . ARG B 1 76 ? 26.690 -20.935 41.523 1.00 32.42 76 ARG B C 1
ATOM 3653 O O . ARG B 1 76 ? 27.459 -21.786 41.989 1.00 34.77 76 ARG B O 1
ATOM 3674 N N . LEU B 1 77 ? 25.800 -20.287 42.270 1.00 24.81 77 LEU B N 1
ATOM 3675 C CA . LEU B 1 77 ? 25.609 -20.630 43.690 1.00 21.44 77 LEU B CA 1
ATOM 3676 C C . LEU B 1 77 ? 25.029 -22.038 43.822 1.00 23.51 77 LEU B C 1
ATOM 3677 O O . LEU B 1 77 ? 24.415 -22.544 42.880 1.00 23.47 77 LEU B O 1
ATOM 3693 N N . GLY B 1 78 ? 25.223 -22.681 44.975 1.00 17.78 78 GLY B N 1
ATOM 3694 C CA . GLY B 1 78 ? 24.552 -23.941 45.247 1.00 20.12 78 GLY B CA 1
ATOM 3695 C C . GLY B 1 78 ? 23.042 -23.725 45.290 1.00 20.67 78 GLY B C 1
ATOM 3696 O O . GLY B 1 78 ? 22.583 -22.608 45.511 1.00 18.07 78 GLY B O 1
ATOM 3700 N N . TYR B 1 79 ? 22.269 -24.787 45.087 1.00 16.19 79 TYR B N 1
ATOM 3701 C CA . TYR B 1 79 ? 20.815 -24.719 45.232 1.00 17.05 79 TYR B CA 1
ATOM 3702 C C . TYR B 1 79 ? 20.387 -24.356 46.652 1.00 16.82 79 TYR B C 1
ATOM 3703 O O . TYR B 1 79 ? 19.431 -23.608 46.842 1.00 22.24 79 TYR B O 1
ATOM 3721 N N . VAL B 1 80 ? 21.083 -24.873 47.658 1.00 14.64 80 VAL B N 1
ATOM 3722 C CA . VAL B 1 80 ? 20.712 -24.542 49.029 1.00 14.42 80 VAL B CA 1
ATOM 3723 C C . VAL B 1 80 ? 20.927 -23.047 49.263 1.00 18.21 80 VAL B C 1
ATOM 3724 O O . VAL B 1 80 ? 20.048 -22.355 49.759 1.00 16.35 80 VAL B O 1
ATOM 3737 N N . GLU B 1 81 ? 22.088 -22.547 48.859 1.00 15.75 81 GLU B N 1
ATOM 3738 C CA . GLU B 1 81 ? 22.470 -21.157 49.139 1.00 15.65 81 GLU B CA 1
ATOM 3739 C C . GLU B 1 81 ? 21.608 -20.170 48.377 1.00 16.49 81 GLU B C 1
ATOM 3740 O O . GLU B 1 81 ? 21.193 -19.141 48.919 1.00 16.91 81 GLU B O 1
ATOM 3752 N N . ARG B 1 82 ? 21.358 -20.458 47.100 1.00 15.89 82 ARG B N 1
ATOM 3753 C CA . ARG B 1 82 ? 20.581 -19.531 46.273 1.00 14.79 82 ARG B CA 1
ATOM 3754 C C . ARG B 1 82 ? 19.163 -19.409 46.823 1.00 13.47 82 ARG B C 1
ATOM 3755 O O . ARG B 1 82 ? 18.610 -18.317 46.898 1.00 14.39 82 ARG B O 1
ATOM 3776 N N . ASN B 1 83 ? 18.578 -20.526 47.232 1.00 11.88 83 ASN B N 1
ATOM 3777 C CA . ASN B 1 83 ? 17.200 -20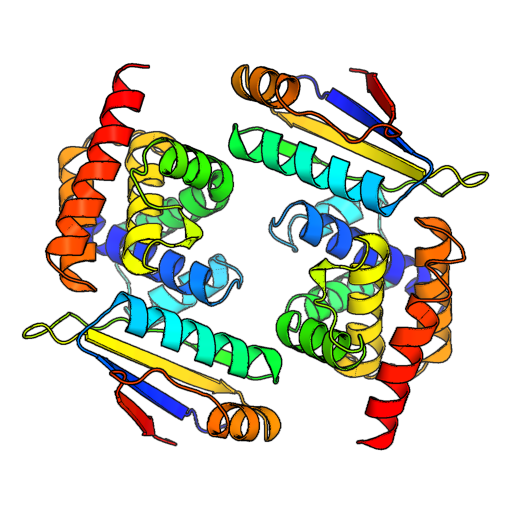.485 47.673 1.00 16.05 83 ASN B CA 1
ATOM 3778 C C . ASN B 1 83 ? 17.017 -20.008 49.121 1.00 16.85 83 ASN B C 1
ATOM 3779 O O . ASN B 1 83 ? 15.991 -19.387 49.439 1.00 16.02 83 ASN B O 1
ATOM 3790 N N . ALA B 1 84 ? 18.022 -20.232 49.971 1.00 13.35 84 ALA B N 1
ATOM 3791 C CA . ALA B 1 84 ? 18.021 -19.618 51.305 1.00 16.11 84 ALA B CA 1
ATOM 3792 C C . ALA B 1 84 ? 18.126 -18.088 51.194 1.00 13.45 84 ALA B C 1
ATOM 3793 O O . ALA B 1 84 ? 17.481 -17.353 51.940 1.00 14.62 84 ALA B O 1
ATOM 3800 N N . LEU B 1 85 ? 18.967 -17.611 50.287 1.00 14.12 85 LEU B N 1
ATOM 3801 C CA . LEU B 1 85 ? 19.080 -16.173 50.040 1.00 16.50 85 LEU B CA 1
ATOM 3802 C C . LEU B 1 85 ? 17.770 -15.604 49.480 1.00 16.37 85 LEU B C 1
ATOM 3803 O O . LEU B 1 85 ? 17.312 -14.567 49.918 1.00 18.22 85 LEU B O 1
ATOM 3819 N N . ARG B 1 86 ? 17.145 -16.290 48.522 1.00 14.93 86 ARG B N 1
ATOM 3820 C CA . ARG B 1 86 ? 15.866 -15.802 48.006 1.00 15.12 86 ARG B CA 1
ATOM 3821 C C . ARG B 1 86 ? 14.845 -15.661 49.130 1.00 16.41 86 ARG B C 1
ATOM 3822 O O . ARG B 1 86 ? 14.130 -14.679 49.190 1.00 16.99 86 ARG B O 1
ATOM 3843 N N . LEU B 1 87 ? 14.775 -16.644 50.017 1.00 17.62 87 LEU B N 1
ATOM 3844 C CA . LEU B 1 87 ? 13.802 -16.613 51.112 1.00 13.70 87 LEU B CA 1
ATOM 3845 C C . LEU B 1 87 ? 14.115 -15.500 52.113 1.00 16.40 87 LEU B C 1
ATOM 3846 O O . LEU B 1 87 ? 13.215 -14.807 52.597 1.00 15.57 87 LEU B O 1
ATOM 3862 N N . GLY B 1 88 ? 15.393 -15.340 52.431 1.00 14.88 88 GLY B N 1
ATOM 3863 C CA . GLY B 1 88 ? 15.806 -14.302 53.357 1.00 15.26 88 GLY B CA 1
ATOM 3864 C C . GLY B 1 88 ? 15.482 -12.925 52.790 1.00 16.80 88 GLY B C 1
ATOM 3865 O O . GLY B 1 88 ? 15.001 -12.049 53.497 1.00 18.64 88 GLY B O 1
ATOM 3869 N N . VAL B 1 89 ? 15.730 -12.735 51.500 1.00 17.90 89 VAL B N 1
ATOM 3870 C CA . VAL B 1 89 ? 15.437 -11.442 50.877 1.00 16.22 89 VAL B CA 1
ATOM 3871 C C . VAL B 1 89 ? 13.930 -11.192 50.864 1.00 18.82 89 VAL B C 1
ATOM 3872 O O . VAL B 1 89 ? 13.479 -10.106 51.234 1.00 20.77 89 VAL B O 1
ATOM 3885 N N . ALA B 1 90 ? 13.155 -12.205 50.478 1.00 17.68 90 ALA B N 1
ATOM 3886 C CA . ALA B 1 90 ? 11.693 -12.101 50.478 1.00 18.23 90 ALA B CA 1
ATOM 3887 C C . ALA B 1 90 ? 11.137 -11.633 51.826 1.00 23.32 90 ALA B C 1
ATOM 3888 O O . ALA B 1 90 ? 10.230 -10.792 51.876 1.00 25.07 90 ALA B O 1
ATOM 3895 N N . GLU B 1 91 ? 11.664 -12.175 52.921 1.00 16.92 91 GLU B N 1
ATOM 3896 C CA . GLU B 1 91 ? 11.130 -11.841 54.240 1.00 17.15 91 GLU B CA 1
ATOM 3897 C C . GLU B 1 91 ? 11.652 -10.508 54.786 1.00 18.81 91 GLU B C 1
ATOM 3898 O O . GLU B 1 91 ? 10.878 -9.723 55.317 1.00 23.00 91 GLU B O 1
ATOM 3910 N N . LEU B 1 92 ? 12.959 -10.270 54.684 1.00 17.12 92 LEU B N 1
ATOM 3911 C CA . LEU B 1 92 ? 13.566 -9.059 55.240 1.00 20.94 92 LEU B CA 1
ATOM 3912 C C . LEU B 1 92 ? 13.117 -7.815 54.478 1.00 25.48 92 LEU B C 1
ATOM 3913 O O . LEU B 1 92 ? 12.809 -6.783 55.069 1.00 27.08 92 LEU B O 1
ATOM 3929 N N . ILE B 1 93 ? 13.093 -7.923 53.154 1.00 21.93 93 ILE B N 1
ATOM 3930 C CA . ILE B 1 93 ? 12.823 -6.766 52.312 1.00 23.69 93 ILE B CA 1
ATOM 3931 C C . ILE B 1 93 ? 11.360 -6.673 51.905 1.00 25.10 93 ILE B C 1
ATOM 3932 O O . ILE B 1 93 ? 10.711 -5.668 52.176 1.00 31.94 93 ILE B O 1
ATOM 3948 N N . PHE B 1 94 ? 10.824 -7.724 51.294 1.00 23.74 94 PHE B N 1
ATOM 3949 C CA . PHE B 1 94 ? 9.501 -7.626 50.693 1.00 27.67 94 PHE B CA 1
ATOM 3950 C C . PHE B 1 94 ? 8.371 -7.807 51.712 1.00 32.24 94 PHE B C 1
ATOM 3951 O O . PHE B 1 94 ? 7.260 -7.340 51.496 1.00 32.15 94 PHE B O 1
ATOM 3968 N N . LEU B 1 95 ? 8.650 -8.454 52.835 1.00 22.51 95 LEU B N 1
ATOM 3969 C CA . LEU B 1 95 ? 7.687 -8.457 53.933 1.00 23.69 95 LEU B CA 1
ATOM 3970 C C . LEU B 1 95 ? 8.139 -7.496 55.050 1.00 26.65 95 LEU B C 1
ATOM 3971 O O . LEU B 1 95 ? 7.471 -7.366 56.072 1.00 32.63 95 LEU B O 1
ATOM 3987 N N . LYS B 1 96 ? 9.270 -6.826 54.855 1.00 21.13 96 LYS B N 1
ATOM 3988 C CA . LYS B 1 96 ? 9.697 -5.790 55.795 1.00 27.21 96 LYS B CA 1
ATOM 3989 C C . LYS B 1 96 ? 9.724 -6.309 57.238 1.00 32.01 96 LYS B C 1
ATOM 3990 O O . LYS B 1 96 ? 9.156 -5.692 58.146 1.00 27.39 96 LYS B O 1
ATOM 4009 N N . SER B 1 97 ? 10.379 -7.445 57.450 1.00 27.91 97 SER B N 1
ATOM 4010 C CA . SER B 1 97 ? 10.405 -8.062 58.769 1.00 25.06 97 SER B CA 1
ATOM 4011 C C . SER B 1 97 ? 10.785 -7.078 59.878 1.00 26.00 97 SER B C 1
ATOM 4012 O O . SER B 1 97 ? 11.759 -6.346 59.766 1.00 29.77 97 SER B O 1
ATOM 4020 N N . LYS B 1 98 ? 10.020 -7.096 60.960 1.00 27.20 98 LYS B N 1
ATOM 4021 C CA . LYS B 1 98 ? 10.345 -6.316 62.148 1.00 32.58 98 LYS B CA 1
ATOM 4022 C C . LYS B 1 98 ? 11.175 -7.157 63.134 1.00 33.59 98 LYS B C 1
ATOM 4023 O O . LYS B 1 98 ? 11.472 -6.716 64.237 1.00 30.68 98 LYS B O 1
ATOM 4042 N N . GLU B 1 99 ? 11.551 -8.366 62.730 1.00 26.79 99 GLU B N 1
ATOM 4043 C CA . GLU B 1 99 ? 12.382 -9.232 63.575 1.00 26.10 99 GLU B CA 1
ATOM 4044 C C . GLU B 1 99 ? 13.545 -9.779 62.754 1.00 24.50 99 GLU B C 1
ATOM 4045 O O . GLU B 1 99 ? 13.736 -10.999 62.656 1.00 21.23 99 GLU B O 1
ATOM 4057 N N . PRO B 1 100 ? 14.332 -8.879 62.152 1.00 26.70 100 PRO B N 1
ATOM 4058 C CA . PRO B 1 100 ? 15.361 -9.290 61.190 1.00 24.69 100 PRO B CA 1
ATOM 4059 C C . PRO B 1 100 ? 16.390 -10.266 61.748 1.00 27.21 100 PRO B C 1
ATOM 4060 O O . PRO B 1 100 ? 16.829 -11.150 61.019 1.00 20.37 100 PRO B O 1
ATOM 4071 N N . GLY B 1 101 ? 16.774 -10.106 63.009 1.00 22.99 101 GLY B N 1
ATOM 4072 C CA . GLY B 1 101 ? 17.751 -10.993 63.613 1.00 23.28 101 GLY B CA 1
ATOM 4073 C C . GLY B 1 101 ? 17.300 -12.441 63.605 1.00 20.10 101 GLY B C 1
ATOM 4074 O O . GLY B 1 101 ? 18.099 -13.351 63.372 1.00 18.21 101 GLY B O 1
ATOM 4078 N N . ARG B 1 102 ? 16.016 -12.669 63.852 1.00 19.88 102 ARG B N 1
ATOM 4079 C CA . ARG B 1 102 ? 15.493 -14.031 63.872 1.00 23.79 102 ARG B CA 1
ATOM 4080 C C . ARG B 1 102 ? 15.439 -14.643 62.476 1.00 20.34 102 ARG B C 1
ATOM 4081 O O . ARG B 1 102 ? 15.563 -15.862 62.311 1.00 19.59 102 ARG B O 1
ATOM 4102 N N . VAL B 1 103 ? 15.245 -13.803 61.471 1.00 17.14 103 VAL B N 1
ATOM 4103 C CA . VAL B 1 103 ? 15.227 -14.302 60.109 1.00 15.09 103 VAL B CA 1
ATOM 4104 C C . VAL B 1 103 ? 16.607 -14.824 59.768 1.00 16.54 103 VAL B C 1
ATOM 4105 O O . VAL B 1 103 ? 16.742 -15.951 59.310 1.00 18.65 103 VAL B O 1
ATOM 4118 N N . PHE B 1 104 ? 17.629 -14.002 59.990 1.00 14.72 104 PHE B N 1
ATOM 4119 C CA . PHE B 1 104 ? 19.015 -14.407 59.735 1.00 15.93 104 PHE B CA 1
ATOM 4120 C C . PHE B 1 104 ? 19.336 -15.720 60.424 1.00 16.96 104 PHE B C 1
ATOM 4121 O O . PHE B 1 104 ? 19.943 -16.603 59.825 1.00 17.78 104 PHE B O 1
ATOM 4138 N N . ILE B 1 105 ? 18.965 -15.828 61.701 1.00 16.12 105 ILE B N 1
ATOM 4139 C CA . ILE B 1 105 ? 19.234 -17.044 62.460 1.00 12.33 105 ILE B CA 1
ATOM 4140 C C . ILE B 1 105 ? 18.624 -18.268 61.798 1.00 18.06 105 ILE B C 1
ATOM 4141 O O . ILE B 1 105 ? 19.295 -19.289 61.601 1.00 17.20 105 ILE B O 1
ATOM 4157 N N . ASP B 1 106 ? 17.355 -18.171 61.439 1.00 17.34 106 ASP B N 1
ATOM 4158 C CA . ASP B 1 106 ? 16.670 -19.316 60.865 1.00 17.16 106 ASP B CA 1
ATOM 4159 C C . ASP B 1 106 ? 17.163 -19.646 59.452 1.00 19.84 106 ASP B C 1
ATOM 4160 O O . ASP B 1 106 ? 17.240 -20.814 59.081 1.00 19.56 106 ASP B O 1
ATOM 4169 N N . ILE B 1 107 ? 17.514 -18.626 58.676 1.00 18.90 107 ILE B N 1
ATOM 4170 C CA . ILE B 1 107 ? 18.019 -18.843 57.315 1.00 16.86 107 ILE B CA 1
ATOM 4171 C C . ILE B 1 107 ? 19.400 -19.520 57.353 1.00 20.89 107 ILE B C 1
ATOM 4172 O O . ILE B 1 107 ? 19.659 -20.479 56.625 1.00 20.70 107 ILE B O 1
ATOM 4188 N N . VAL B 1 108 ? 20.286 -19.036 58.218 1.00 15.90 108 VAL B N 1
ATOM 4189 C CA . VAL B 1 108 ? 21.627 -19.603 58.292 1.00 18.55 108 VAL B CA 1
ATOM 4190 C C . VAL B 1 108 ? 21.578 -21.007 58.913 1.00 14.61 108 VAL B C 1
ATOM 4191 O O . VAL B 1 108 ? 22.349 -21.872 58.518 1.00 20.65 108 VAL B O 1
ATOM 4204 N N . ASP B 1 109 ? 20.664 -21.231 59.861 1.00 11.90 109 ASP B N 1
ATOM 4205 C CA . ASP B 1 109 ? 20.443 -22.558 60.418 1.00 14.93 109 ASP B CA 1
ATOM 4206 C C . ASP B 1 109 ? 20.082 -23.538 59.310 1.00 17.09 109 ASP B C 1
ATOM 4207 O O . ASP B 1 109 ? 20.563 -24.660 59.297 1.00 16.87 109 ASP B O 1
ATOM 4216 N N . LEU B 1 110 ? 19.207 -23.113 58.398 1.00 15.47 110 LEU B N 1
ATOM 4217 C CA . LEU B 1 110 ? 18.795 -23.964 57.283 1.00 20.63 110 LEU B CA 1
ATOM 4218 C C . LEU B 1 110 ? 19.977 -24.317 56.377 1.00 17.32 110 LEU B C 1
ATOM 4219 O O . LEU B 1 110 ? 20.138 -25.465 55.956 1.00 16.23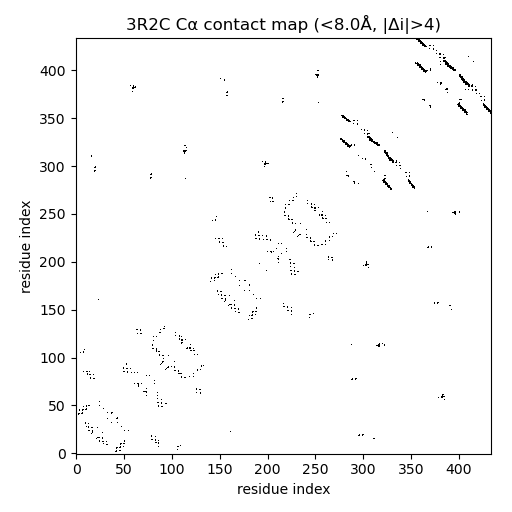 110 LEU B O 1
ATOM 4235 N N . VAL B 1 111 ? 20.805 -23.326 56.069 1.00 14.29 111 VAL B N 1
ATOM 4236 C CA . VAL B 1 111 ? 21.965 -23.574 55.215 1.00 13.85 111 VAL B CA 1
ATOM 4237 C C . VAL B 1 111 ? 22.949 -24.549 55.913 1.00 19.61 111 VAL B C 1
ATOM 4238 O O . VAL B 1 111 ? 23.448 -25.492 55.304 1.00 18.50 111 VAL B O 1
ATOM 4251 N N . LYS B 1 112 ? 23.213 -24.345 57.197 1.00 15.00 112 LYS B N 1
ATOM 4252 C CA . LYS B 1 112 ? 24.123 -25.250 57.909 1.00 17.17 112 LYS B CA 1
ATOM 4253 C C . LYS B 1 112 ? 23.526 -26.644 58.040 1.00 21.15 112 LYS B C 1
ATOM 4254 O O . LYS B 1 112 ? 24.242 -27.639 58.084 1.00 22.49 112 LYS B O 1
ATOM 4273 N N . LYS B 1 113 ? 22.204 -26.725 58.061 1.00 17.56 113 LYS B N 1
ATOM 4274 C CA . LYS B 1 113 ? 21.540 -28.003 58.196 1.00 17.57 113 LYS B CA 1
ATOM 4275 C C . LYS B 1 113 ? 21.598 -28.851 56.923 1.00 21.10 113 LYS B C 1
ATOM 4276 O O . LYS B 1 113 ? 21.801 -30.054 57.011 1.00 24.20 113 LYS B O 1
ATOM 4295 N N . TYR B 1 114 ? 21.415 -28.238 55.751 1.00 17.47 114 TYR B N 1
ATOM 4296 C CA . TYR B 1 114 ? 21.305 -28.994 54.500 1.00 19.95 114 TYR B CA 1
ATOM 4297 C C . TYR B 1 114 ? 22.568 -28.888 53.653 1.00 22.05 114 TYR B C 1
ATOM 4298 O O . TYR B 1 114 ? 22.735 -29.631 52.687 1.00 19.02 114 TYR B O 1
ATOM 4316 N N . ALA B 1 115 ? 23.444 -27.962 54.028 1.00 19.82 115 ALA B N 1
ATOM 4317 C CA . ALA B 1 115 ? 24.764 -27.829 53.432 1.00 23.98 115 ALA B CA 1
ATOM 4318 C C . ALA B 1 115 ? 25.779 -27.849 54.579 1.00 23.70 115 ALA B C 1
ATOM 4319 O O . ALA B 1 115 ? 25.682 -28.697 55.463 1.00 24.42 115 ALA B O 1
ATOM 4326 N N . ASP B 1 116 ? 26.738 -26.928 54.585 1.00 22.51 116 ASP B N 1
ATOM 4327 C CA . ASP B 1 116 ? 27.770 -26.926 55.618 1.00 29.50 116 ASP B CA 1
ATOM 4328 C C . ASP B 1 116 ? 28.065 -25.521 56.129 1.00 29.31 116 ASP B C 1
ATOM 4329 O O . ASP B 1 116 ? 27.460 -24.549 55.677 1.00 18.82 116 ASP B O 1
ATOM 4338 N N . GLU B 1 117 ? 29.011 -25.429 57.060 1.00 24.62 117 GLU B N 1
ATOM 4339 C CA . GLU B 1 117 ? 29.347 -24.174 57.714 1.00 24.78 117 GLU B CA 1
ATOM 4340 C C . GLU B 1 117 ? 29.921 -23.134 56.769 1.00 23.17 117 GLU B C 1
ATOM 4341 O O . GLU B 1 117 ? 29.677 -21.945 56.959 1.00 25.19 117 GLU B O 1
ATOM 4353 N N . LYS B 1 118 ? 30.699 -23.563 55.776 1.00 23.92 118 LYS B N 1
ATOM 4354 C CA . LYS B 1 118 ? 31.236 -22.640 54.769 1.00 25.38 118 LYS B CA 1
ATOM 4355 C C . LYS B 1 118 ? 30.071 -21.962 54.016 1.00 25.98 118 LYS B C 1
ATOM 4356 O O . LYS B 1 118 ? 30.076 -20.745 53.771 1.00 23.86 118 LYS B O 1
ATOM 4375 N N . ALA B 1 119 ? 29.068 -22.750 53.654 1.00 22.32 119 ALA B N 1
ATOM 4376 C CA . ALA B 1 119 ? 27.918 -22.208 52.930 1.00 21.75 119 ALA B CA 1
ATOM 4377 C C . ALA B 1 119 ? 27.153 -21.238 53.834 1.00 22.67 119 ALA B C 1
ATOM 4378 O O . ALA B 1 119 ? 26.673 -20.216 53.379 1.00 20.43 119 ALA B O 1
ATOM 4385 N N . GLY B 1 120 ? 27.057 -21.556 55.122 1.00 17.51 120 GLY B N 1
ATOM 4386 C CA . GLY B 1 120 ? 26.358 -20.693 56.062 1.00 18.56 120 GLY B CA 1
ATOM 4387 C C . GLY B 1 120 ? 27.028 -19.343 56.203 1.00 21.90 120 GLY B C 1
ATOM 4388 O O . GLY B 1 120 ? 26.364 -18.316 56.305 1.00 18.10 120 GLY B O 1
ATOM 4392 N N . LYS B 1 121 ? 28.357 -19.356 56.210 1.00 18.86 121 LYS B N 1
ATOM 4393 C CA . LYS B 1 121 ? 29.146 -18.142 56.299 1.00 24.52 121 LYS B CA 1
ATOM 4394 C C . LYS B 1 121 ? 28.938 -17.259 55.066 1.00 23.03 121 LYS B C 1
ATOM 4395 O O . LYS B 1 121 ? 28.812 -16.038 55.178 1.00 22.15 121 LYS B O 1
ATOM 4414 N N . PHE B 1 122 ? 28.903 -17.875 53.888 1.00 19.57 122 PHE B N 1
ATOM 4415 C CA . PHE B 1 122 ? 28.742 -17.121 52.652 1.00 21.55 122 PHE B CA 1
ATOM 4416 C C . PHE B 1 122 ? 27.361 -16.468 52.630 1.00 22.27 122 PHE B C 1
ATOM 4417 O O . PHE B 1 122 ? 27.214 -15.265 52.378 1.00 22.00 122 PHE B O 1
ATOM 4434 N N . VAL B 1 123 ? 26.344 -17.275 52.911 1.00 19.39 123 VAL B N 1
ATOM 4435 C CA . VAL B 1 123 ? 24.974 -16.795 52.879 1.00 18.07 123 VAL B CA 1
ATOM 4436 C C . VAL B 1 123 ? 24.784 -15.670 53.897 1.00 21.22 123 VAL B C 1
ATOM 4437 O O . VAL B 1 123 ? 24.185 -14.650 53.576 1.00 18.72 123 VAL B O 1
ATOM 4450 N N . ASN B 1 124 ? 25.298 -15.831 55.118 1.00 16.51 124 ASN B N 1
ATOM 4451 C CA . ASN B 1 124 ? 25.167 -14.749 56.096 1.00 23.76 124 ASN B CA 1
ATOM 4452 C C . ASN B 1 124 ? 25.824 -13.474 55.574 1.00 21.38 124 ASN B C 1
ATOM 4453 O O . ASN B 1 124 ? 25.264 -12.396 55.695 1.00 20.23 124 ASN B O 1
ATOM 4464 N N . GLY B 1 125 ? 27.004 -13.618 54.984 1.00 22.87 125 GLY B N 1
ATOM 4465 C CA . GLY B 1 125 ? 27.776 -12.485 54.511 1.00 24.20 125 GLY B CA 1
ATOM 4466 C C . GLY B 1 125 ? 27.046 -11.707 53.435 1.00 24.49 125 GLY B C 1
ATOM 4467 O O . GLY B 1 125 ? 26.921 -10.484 53.516 1.00 19.35 125 GLY B O 1
ATOM 4471 N N . VAL B 1 126 ? 26.553 -12.425 52.429 1.00 18.80 126 VAL B N 1
ATOM 4472 C CA . VAL B 1 126 ? 25.802 -11.812 51.342 1.00 21.88 126 VAL B CA 1
ATOM 4473 C C . VAL B 1 126 ? 24.522 -11.191 51.892 1.00 20.73 126 VAL B C 1
ATOM 4474 O O . VAL B 1 126 ? 24.195 -10.046 51.604 1.00 21.71 126 VAL B O 1
ATOM 4487 N N . LEU B 1 127 ? 23.801 -11.943 52.709 1.00 16.53 127 LEU B N 1
ATOM 4488 C CA . LEU B 1 127 ? 22.506 -11.473 53.177 1.00 17.99 127 LEU B CA 1
ATOM 4489 C C . LEU B 1 127 ? 22.660 -10.228 54.061 1.00 18.77 127 LEU B C 1
ATOM 4490 O O . LEU B 1 127 ? 21.844 -9.318 54.012 1.00 17.66 127 LEU B O 1
ATOM 4506 N N . SER B 1 128 ? 23.703 -10.203 54.879 1.00 18.50 128 SER B N 1
ATOM 4507 C CA . SER B 1 128 ? 23.988 -9.035 55.711 1.00 22.68 128 SER B CA 1
ATOM 4508 C C . SER B 1 128 ? 24.262 -7.794 54.848 1.00 20.75 128 SER B C 1
ATOM 4509 O O . SER B 1 128 ? 23.799 -6.699 55.158 1.00 22.11 128 SER B O 1
ATOM 4517 N N . ALA B 1 129 ? 25.017 -7.971 53.768 1.00 22.96 129 ALA B N 1
ATOM 4518 C CA . ALA B 1 129 ? 25.325 -6.863 52.867 1.00 28.89 129 ALA B CA 1
ATOM 4519 C C . ALA B 1 129 ? 24.071 -6.355 52.160 1.00 30.23 129 ALA B C 1
ATOM 4520 O O . ALA B 1 129 ? 23.892 -5.152 51.986 1.00 25.81 129 ALA B O 1
ATOM 4527 N N . ILE B 1 130 ? 23.202 -7.274 51.752 1.00 22.79 130 ILE B N 1
ATOM 4528 C CA . ILE B 1 130 ? 21.932 -6.905 51.141 1.00 24.77 130 ILE B CA 1
ATOM 4529 C C . ILE B 1 130 ? 21.100 -6.109 52.129 1.00 27.32 130 ILE B C 1
ATOM 4530 O O . ILE B 1 130 ? 20.535 -5.052 51.811 1.00 25.95 130 ILE B O 1
ATOM 4546 N N . TYR B 1 131 ? 21.016 -6.639 53.338 1.00 22.47 131 TYR B N 1
ATOM 4547 C CA . TYR B 1 131 ? 20.203 -6.024 54.372 1.00 23.66 131 TYR B CA 1
ATOM 4548 C C . TYR B 1 131 ? 20.680 -4.612 54.736 1.00 27.13 131 TYR B C 1
ATOM 4549 O O . TYR B 1 131 ? 19.867 -3.716 54.953 1.00 29.31 131 TYR B O 1
ATOM 4567 N N . LYS B 1 132 ? 21.992 -4.416 54.805 1.00 26.41 132 LYS B N 1
ATOM 4568 C CA . LYS B 1 132 ? 22.542 -3.106 55.145 1.00 31.39 132 LYS B CA 1
ATOM 4569 C C . LYS B 1 132 ? 22.201 -2.078 54.086 1.00 32.44 132 LYS B C 1
ATOM 4570 O O . LYS B 1 132 ? 21.855 -0.946 54.411 1.00 32.79 132 LYS B O 1
ATOM 4589 N N . ALA B 1 133 ? 22.342 -2.466 52.822 1.00 30.65 133 ALA B N 1
ATOM 4590 C CA . ALA B 1 133 ? 22.050 -1.575 51.706 1.00 40.05 133 ALA B CA 1
ATOM 4591 C C . ALA B 1 133 ? 20.582 -1.171 51.738 1.00 39.30 133 ALA B C 1
ATOM 4592 O O . ALA B 1 133 ? 20.232 -0.034 51.421 1.00 37.74 133 ALA B O 1
ATOM 4599 N N . TYR B 1 134 ? 19.729 -2.111 52.133 1.00 34.38 134 TYR B N 1
ATOM 4600 C CA . TYR B 1 134 ? 18.290 -1.879 52.170 1.00 35.75 134 TYR B CA 1
ATOM 4601 C C . TYR B 1 134 ? 17.916 -0.866 53.252 1.00 39.28 134 TYR B C 1
ATOM 4602 O O . TYR B 1 134 ? 17.132 0.063 53.015 1.00 40.59 134 TYR B O 1
ATOM 4620 N N . ILE B 1 135 ? 18.490 -1.045 54.436 1.00 39.38 135 ILE B N 1
ATOM 4621 C CA . ILE B 1 135 ? 18.157 -0.219 55.590 1.00 41.63 135 ILE B CA 1
ATOM 4622 C C . ILE B 1 135 ? 18.624 1.201 55.361 1.00 49.81 135 ILE B C 1
ATOM 4623 O O . ILE B 1 135 ? 17.965 2.163 55.756 1.00 52.47 135 ILE B O 1
ATOM 4639 N N . THR B 1 136 ? 19.785 1.308 54.727 1.00 51.21 136 THR B N 1
ATOM 4640 C CA . THR B 1 136 ? 20.351 2.581 54.313 1.00 61.27 136 THR B CA 1
ATOM 4641 C C . THR B 1 136 ? 19.361 3.370 53.452 1.00 68.40 136 THR B C 1
ATOM 4642 O O . THR B 1 136 ? 19.011 4.504 53.781 1.00 80.21 136 THR B O 1
ATOM 4653 N N . SER B 1 137 ? 18.908 2.769 52.356 1.00 64.01 137 SER B N 1
ATOM 4654 C CA . SER B 1 137 ? 17.883 3.390 51.519 1.00 72.23 137 SER B CA 1
ATOM 4655 C C . SER B 1 137 ? 16.538 3.434 52.248 1.00 77.98 137 SER B C 1
ATOM 4656 O O . SER B 1 137 ? 16.320 4.262 53.135 1.00 77.97 137 SER B O 1
ATOM 4664 N N . GLN C 2 3 ? -1.804 3.461 38.595 1.00 77.50 3 GLN J N 1
ATOM 4665 C CA . GLN C 2 3 ? -1.338 4.624 37.850 1.00 84.88 3 GLN J CA 1
ATOM 4666 C C . GLN C 2 3 ? -1.461 4.395 36.344 1.00 78.72 3 GLN J C 1
ATOM 4667 O O . GLN C 2 3 ? -2.122 3.452 35.906 1.00 72.62 3 GLN J O 1
ATOM 4680 N N . GLU C 2 4 ? -0.810 5.248 35.557 1.00 77.00 4 GLU J N 1
ATOM 4681 C CA . GLU C 2 4 ? -1.011 5.266 34.107 1.00 71.62 4 GLU J CA 1
ATOM 4682 C C . GLU C 2 4 ? -0.038 4.368 33.351 1.00 59.84 4 GLU J C 1
ATOM 4683 O O . GLU C 2 4 ? 1.178 4.498 33.490 1.00 53.23 4 GLU J O 1
ATOM 4695 N N . LYS C 2 5 ? -0.585 3.478 32.526 1.00 51.26 5 LYS J N 1
ATOM 4696 C CA . LYS C 2 5 ? 0.232 2.537 31.771 1.00 48.24 5 LYS J CA 1
ATOM 4697 C C . LYS C 2 5 ? 1.036 3.199 30.658 1.00 44.13 5 LYS J C 1
ATOM 4698 O O . LYS C 2 5 ? 0.642 4.221 30.097 1.00 42.27 5 LYS J O 1
ATOM 4717 N N . ILE C 2 6 ? 2.181 2.596 30.371 1.00 34.41 6 ILE J N 1
ATOM 4718 C CA . ILE C 2 6 ? 3.017 2.948 29.237 1.00 32.09 6 ILE J CA 1
ATOM 4719 C C . ILE C 2 6 ? 2.780 1.870 28.179 1.00 33.11 6 ILE J C 1
ATOM 4720 O O . ILE C 2 6 ? 2.987 0.692 28.454 1.00 32.47 6 ILE J O 1
ATOM 4736 N N . ARG C 2 7 ? 2.313 2.246 26.992 1.00 28.06 7 ARG J N 1
ATOM 4737 C CA . ARG C 2 7 ? 2.230 1.291 25.884 1.00 26.85 7 ARG J CA 1
ATOM 4738 C C . ARG C 2 7 ? 3.396 1.489 24.920 1.00 29.71 7 ARG J C 1
ATOM 4739 O O . ARG C 2 7 ? 3.621 2.586 24.411 1.00 30.75 7 ARG J O 1
ATOM 4760 N N . ILE C 2 8 ? 4.143 0.418 24.681 1.00 21.57 8 ILE J N 1
ATOM 4761 C CA . ILE C 2 8 ? 5.273 0.446 23.759 1.00 21.04 8 ILE J CA 1
ATOM 4762 C C . ILE C 2 8 ? 4.937 -0.360 22.518 1.00 24.70 8 ILE J C 1
ATOM 4763 O O . ILE C 2 8 ? 4.433 -1.470 22.625 1.00 25.06 8 ILE J O 1
ATOM 4779 N N . LYS C 2 9 ? 5.231 0.191 21.346 1.00 21.68 9 LYS J N 1
ATOM 4780 C CA . LYS C 2 9 ? 5.119 -0.551 20.095 1.00 22.88 9 LYS J CA 1
ATOM 4781 C C . LYS C 2 9 ? 6.521 -0.713 19.524 1.00 25.75 9 LYS J C 1
ATOM 4782 O O . LYS C 2 9 ? 7.241 0.268 19.351 1.00 27.54 9 LYS J O 1
ATOM 4801 N N . LEU C 2 10 ? 6.930 -1.950 19.271 1.00 21.42 10 LEU J N 1
ATOM 4802 C CA . LEU C 2 10 ? 8.244 -2.205 18.697 1.00 23.35 10 LEU J CA 1
ATOM 4803 C C . LEU C 2 10 ? 8.085 -2.708 17.275 1.00 24.47 10 LEU J C 1
ATOM 4804 O O . LEU C 2 10 ? 7.170 -3.473 16.993 1.00 22.74 10 LEU J O 1
ATOM 4820 N N . ARG C 2 11 ? 8.976 -2.282 16.386 1.00 19.62 11 ARG J N 1
ATOM 4821 C CA . ARG C 2 11 ? 8.930 -2.702 14.989 1.00 22.14 11 ARG J CA 1
ATOM 4822 C C . ARG C 2 11 ? 10.330 -3.083 14.558 1.00 26.20 11 ARG J C 1
ATOM 4823 O O . ARG C 2 11 ? 11.304 -2.549 15.075 1.00 24.07 11 ARG J O 1
ATOM 4844 N N . ALA C 2 12 ? 10.437 -3.994 13.602 1.00 23.89 12 ALA J N 1
ATOM 4845 C CA . ALA C 2 12 ? 11.737 -4.334 13.042 1.00 24.92 12 ALA J CA 1
ATOM 4846 C C . ALA C 2 12 ? 11.562 -5.173 11.791 1.00 29.19 12 ALA J C 1
ATOM 4847 O O . ALA C 2 12 ? 10.452 -5.581 11.449 1.00 27.06 12 ALA J O 1
ATOM 4854 N N . TYR C 2 13 ? 12.672 -5.433 11.118 1.00 26.22 13 TYR J N 1
ATOM 4855 C CA . TYR C 2 13 ? 12.668 -6.242 9.915 1.00 35.01 13 TYR J CA 1
ATOM 4856 C C . TYR C 2 13 ? 13.373 -7.567 10.194 1.00 38.01 13 TYR J C 1
ATOM 4857 O O . TYR C 2 13 ? 13.657 -8.335 9.277 1.00 37.64 13 TYR J O 1
ATOM 4875 N N . ASP C 2 14 ? 13.629 -7.825 11.480 1.00 29.62 14 ASP J N 1
ATOM 4876 C CA . ASP C 2 14 ? 14.197 -9.083 11.951 1.00 31.94 14 ASP J CA 1
ATOM 4877 C C . ASP C 2 14 ? 13.411 -9.508 13.194 1.00 28.29 14 ASP J C 1
ATOM 4878 O O . ASP C 2 14 ? 13.547 -8.883 14.244 1.00 27.24 14 ASP J O 1
ATOM 4887 N N . HIS C 2 15 ? 12.584 -10.547 13.083 1.00 29.37 15 HIS J N 1
ATOM 4888 C CA . HIS C 2 15 ? 11.614 -10.843 14.146 1.00 28.47 15 HIS J CA 1
ATOM 4889 C C . HIS C 2 15 ? 12.220 -11.539 15.352 1.00 29.73 15 HIS J C 1
ATOM 4890 O O . HIS C 2 15 ? 11.620 -11.538 16.427 1.00 25.03 15 HIS J O 1
ATOM 4904 N N . ARG C 2 16 ? 13.382 -12.159 15.175 1.00 29.49 16 ARG J N 1
ATOM 4905 C CA . ARG C 2 16 ? 14.052 -12.816 16.288 1.00 33.90 16 ARG J CA 1
ATOM 4906 C C . ARG C 2 16 ? 14.706 -11.774 17.180 1.00 34.32 16 ARG J C 1
ATOM 4907 O O . ARG C 2 16 ? 14.625 -11.840 18.402 1.00 32.81 16 ARG J O 1
ATOM 4928 N N . LEU C 2 17 ? 15.337 -10.799 16.548 1.00 28.04 17 LEU J N 1
ATOM 4929 C CA . LEU C 2 17 ? 15.922 -9.677 17.251 1.00 36.08 17 LEU J CA 1
ATOM 4930 C C . LEU C 2 17 ? 14.809 -8.832 17.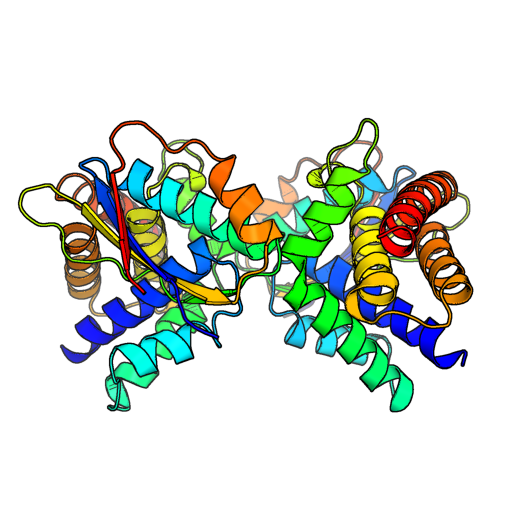882 1.00 33.56 17 LEU J C 1
ATOM 4931 O O . LEU C 2 17 ? 14.974 -8.273 18.972 1.00 30.71 17 LEU J O 1
ATOM 4947 N N . LEU C 2 18 ? 13.669 -8.741 17.204 1.00 23.82 18 LEU J N 1
ATOM 4948 C CA . LEU C 2 18 ? 12.526 -8.025 17.762 1.00 21.96 18 LEU J CA 1
ATOM 4949 C C . LEU C 2 18 ? 12.042 -8.679 19.069 1.00 20.11 18 LEU J C 1
ATOM 4950 O O . LEU C 2 18 ? 11.882 -8.018 20.093 1.00 17.03 18 LEU J O 1
ATOM 4966 N N . ASP C 2 19 ? 11.803 -9.985 19.033 1.00 13.75 19 ASP J N 1
ATOM 4967 C CA . ASP C 2 19 ? 11.301 -10.676 20.219 1.00 19.50 19 ASP J CA 1
ATOM 4968 C C . ASP C 2 19 ? 12.356 -10.762 21.327 1.00 21.98 19 ASP J C 1
ATOM 4969 O O . ASP C 2 19 ? 12.028 -10.719 22.518 1.00 22.13 19 ASP J O 1
ATOM 4978 N N . GLN C 2 20 ? 13.626 -10.848 20.961 1.00 19.29 20 GLN J N 1
ATOM 4979 C CA . GLN C 2 20 ? 14.673 -10.783 21.983 1.00 23.01 20 GLN J CA 1
ATOM 4980 C C . GLN C 2 20 ? 14.675 -9.411 22.660 1.00 22.16 20 GLN J C 1
ATOM 4981 O O . GLN C 2 20 ? 14.908 -9.306 23.866 1.00 21.97 20 GLN J O 1
ATOM 4995 N N . SER C 2 21 ? 14.439 -8.350 21.894 1.00 19.55 21 SER J N 1
ATOM 4996 C CA . SER C 2 21 ? 14.381 -7.015 22.483 1.00 21.56 21 SER J CA 1
ATOM 4997 C C . SER C 2 21 ? 13.201 -6.913 23.442 1.00 23.00 21 SER J C 1
ATOM 4998 O O . SER C 2 21 ? 13.291 -6.249 24.477 1.00 25.31 21 SER J O 1
ATOM 5006 N N . VAL C 2 22 ? 12.093 -7.565 23.092 1.00 19.50 22 VAL J N 1
ATOM 5007 C CA . VAL C 2 22 ? 10.920 -7.578 23.956 1.00 17.70 22 VAL J CA 1
ATOM 5008 C C . VAL C 2 22 ? 11.261 -8.293 25.262 1.00 14.83 22 VAL J C 1
ATOM 5009 O O . VAL C 2 22 ? 10.892 -7.833 26.349 1.00 18.39 22 VAL J O 1
ATOM 5022 N N . LYS C 2 23 ? 11.977 -9.407 25.142 1.00 15.42 23 LYS J N 1
ATOM 5023 C CA . LYS C 2 23 ? 12.393 -10.196 26.304 1.00 17.27 23 LYS J CA 1
ATOM 5024 C C . LYS C 2 23 ? 13.228 -9.325 27.245 1.00 19.25 23 LYS J C 1
ATOM 5025 O O . LYS C 2 23 ? 13.042 -9.315 28.469 1.00 18.60 23 LYS J O 1
ATOM 5044 N N . GLN C 2 24 ? 14.156 -8.585 26.659 1.00 18.35 24 GLN J N 1
ATOM 5045 C CA . GLN C 2 24 ? 15.081 -7.787 27.454 1.00 23.03 24 GLN J CA 1
ATOM 5046 C C . GLN C 2 24 ? 14.324 -6.681 28.175 1.00 25.93 24 GLN J C 1
ATOM 5047 O O . GLN C 2 24 ? 14.592 -6.382 29.335 1.00 20.36 24 GLN J O 1
ATOM 5061 N N . ILE C 2 25 ? 13.346 -6.087 27.505 1.00 20.84 25 ILE J N 1
ATOM 5062 C CA . ILE C 2 25 ? 12.561 -5.051 28.150 1.00 17.51 25 ILE J CA 1
ATOM 5063 C C . ILE C 2 25 ? 11.758 -5.637 29.303 1.00 17.52 25 ILE J C 1
ATOM 5064 O O . ILE C 2 25 ? 11.676 -5.047 30.374 1.00 20.14 25 ILE J O 1
ATOM 5080 N N . ILE C 2 26 ? 11.166 -6.803 29.085 1.00 13.12 26 ILE J N 1
ATOM 5081 C CA . ILE C 2 26 ? 10.332 -7.421 30.110 1.00 13.29 26 ILE J CA 1
ATOM 5082 C C . ILE C 2 26 ? 11.167 -7.762 31.345 1.00 15.68 26 ILE J C 1
ATOM 5083 O O . ILE C 2 26 ? 10.776 -7.467 32.464 1.00 16.68 26 ILE J O 1
ATOM 5099 N N . GLU C 2 27 ? 12.317 -8.384 31.130 1.00 16.90 27 GLU J N 1
ATOM 5100 C CA . GLU C 2 27 ? 13.185 -8.769 32.240 1.00 21.92 27 GLU J CA 1
ATOM 5101 C C . GLU C 2 27 ? 13.622 -7.536 33.028 1.00 23.74 27 GLU J C 1
ATOM 5102 O O . GLU C 2 27 ? 13.708 -7.555 34.259 1.00 19.63 27 GLU J O 1
ATOM 5114 N N . THR C 2 28 ? 13.889 -6.451 32.318 1.00 21.12 28 THR J N 1
ATOM 5115 C CA . THR C 2 28 ? 14.368 -5.257 32.985 1.00 20.45 28 THR J CA 1
ATOM 5116 C C . THR C 2 28 ? 13.277 -4.678 33.873 1.00 23.38 28 THR J C 1
ATOM 5117 O O . THR C 2 28 ? 13.546 -4.247 34.995 1.00 23.33 28 THR J O 1
ATOM 5128 N N . VAL C 2 29 ? 12.048 -4.669 33.367 1.00 21.87 29 VAL J N 1
ATOM 5129 C CA . VAL C 2 29 ? 10.909 -4.164 34.125 1.00 21.32 29 VAL J CA 1
ATOM 5130 C C . VAL C 2 29 ? 10.655 -5.023 35.373 1.00 22.51 29 VAL J C 1
ATOM 5131 O O . VAL C 2 29 ? 10.454 -4.500 36.469 1.00 23.55 29 VAL J O 1
ATOM 5144 N N . LYS C 2 30 ? 10.667 -6.342 35.206 1.00 17.81 30 LYS J N 1
ATOM 5145 C CA . LYS C 2 30 ? 10.342 -7.237 36.314 1.00 17.27 30 LYS J CA 1
ATOM 5146 C C . LYS C 2 30 ? 11.423 -7.206 37.399 1.00 17.62 30 LYS J C 1
ATOM 5147 O O . LYS C 2 30 ? 11.105 -7.310 38.584 1.00 23.29 30 LYS J O 1
ATOM 5166 N N . ARG C 2 31 ? 12.683 -7.052 36.991 1.00 20.40 31 ARG J N 1
ATOM 5167 C CA . ARG C 2 31 ? 13.804 -7.001 37.937 1.00 24.87 31 ARG J CA 1
ATOM 5168 C C . ARG C 2 31 ? 13.757 -5.738 38.793 1.00 29.86 31 ARG J C 1
ATOM 5169 O O . ARG C 2 31 ? 14.411 -5.657 39.828 1.00 26.35 31 ARG J O 1
ATOM 5190 N N . THR C 2 32 ? 13.013 -4.735 38.352 1.00 25.12 32 THR J N 1
ATOM 5191 C CA . THR C 2 32 ? 12.948 -3.488 39.103 1.00 27.53 32 THR J CA 1
ATOM 5192 C C . THR C 2 32 ? 11.589 -3.321 39.773 1.00 26.01 32 THR J C 1
ATOM 5193 O O . THR C 2 32 ? 11.260 -2.246 40.254 1.00 30.50 32 THR J O 1
ATOM 5204 N N . GLY C 2 33 ? 10.799 -4.389 39.798 1.00 26.92 33 GLY J N 1
ATOM 5205 C CA . GLY C 2 33 ? 9.533 -4.375 40.511 1.00 32.84 33 GLY J CA 1
ATOM 5206 C C . GLY C 2 33 ? 8.325 -3.892 39.712 1.00 34.33 33 GLY J C 1
ATOM 5207 O O . GLY C 2 33 ? 7.243 -3.696 40.275 1.00 32.40 33 GLY J O 1
ATOM 5211 N N . GLY C 2 34 ? 8.493 -3.700 38.406 1.00 29.00 34 GLY J N 1
ATOM 5212 C CA . GLY C 2 34 ? 7.381 -3.319 37.547 1.00 27.12 34 GLY J CA 1
ATOM 5213 C C . GLY C 2 34 ? 6.565 -4.517 37.086 1.00 31.50 34 GLY J C 1
ATOM 5214 O O . GLY C 2 34 ? 6.949 -5.658 37.340 1.00 27.97 34 GLY J O 1
ATOM 5218 N N . VAL C 2 35 ? 5.444 -4.251 36.410 1.00 23.00 35 VAL J N 1
ATOM 5219 C CA . VAL C 2 35 ? 4.534 -5.280 35.931 1.00 26.70 35 VAL J CA 1
ATOM 5220 C C . VAL C 2 35 ? 4.199 -5.011 34.458 1.00 25.35 35 VAL J C 1
ATOM 5221 O O . VAL C 2 35 ? 3.967 -3.865 34.084 1.00 22.15 35 VAL J O 1
ATOM 5234 N N . VAL C 2 36 ? 4.182 -6.049 33.624 1.00 20.36 36 VAL J N 1
ATOM 5235 C CA . VAL C 2 36 ? 3.805 -5.887 32.225 1.00 21.34 36 VAL J CA 1
ATOM 5236 C C . VAL C 2 36 ? 2.534 -6.636 31.866 1.00 20.65 36 VAL J C 1
ATOM 5237 O O . VAL C 2 36 ? 2.107 -7.555 32.567 1.00 23.13 36 VAL J O 1
ATOM 5250 N N . LYS C 2 37 ? 1.948 -6.243 30.741 1.00 21.94 37 LYS J N 1
ATOM 5251 C CA . LYS C 2 37 ? 0.877 -7.004 30.122 1.00 26.56 37 LYS J CA 1
ATOM 5252 C C . LYS C 2 37 ? 1.232 -7.161 28.643 1.00 25.41 37 LYS J C 1
ATOM 5253 O O . LYS C 2 37 ? 1.888 -6.299 28.062 1.00 28.27 37 LYS J O 1
ATOM 5272 N N . GLY C 2 38 ? 0.818 -8.270 28.041 1.00 23.27 38 GLY J N 1
ATOM 5273 C CA . GLY C 2 38 ? 1.273 -8.619 26.704 1.00 22.78 38 GLY J CA 1
ATOM 5274 C C . GLY C 2 38 ? 2.498 -9.517 26.786 1.00 24.94 38 GLY J C 1
ATOM 5275 O O . GLY C 2 38 ? 2.706 -10.211 27.779 1.00 27.63 38 GLY J O 1
ATOM 5279 N N . PRO C 2 39 ? 3.327 -9.527 25.739 1.00 25.45 39 PRO J N 1
ATOM 5280 C CA . PRO C 2 39 ? 3.176 -8.770 24.489 1.00 24.97 39 PRO J CA 1
ATOM 5281 C C . PRO C 2 39 ? 2.019 -9.245 23.605 1.00 23.88 39 PRO J C 1
ATOM 5282 O O . PRO C 2 39 ? 1.557 -10.382 23.706 1.00 27.37 39 PRO J O 1
ATOM 5293 N N . ILE C 2 40 ? 1.566 -8.347 22.740 1.00 26.97 40 ILE J N 1
ATOM 5294 C CA . ILE C 2 40 ? 0.631 -8.670 21.683 1.00 29.95 40 ILE J CA 1
ATOM 5295 C C . ILE C 2 40 ? 1.417 -8.698 20.381 1.00 24.03 40 ILE J C 1
ATOM 5296 O O . ILE C 2 40 ? 1.871 -7.650 19.916 1.00 24.04 40 ILE J O 1
ATOM 5312 N N . PRO C 2 41 ? 1.596 -9.886 19.786 1.00 21.66 41 PRO J N 1
ATOM 5313 C CA . PRO C 2 41 ? 2.235 -9.844 18.469 1.00 19.15 41 PRO J CA 1
ATOM 5314 C C . PRO C 2 41 ? 1.211 -9.403 17.444 1.00 23.43 41 PRO J C 1
ATOM 5315 O O . PRO C 2 41 ? 0.052 -9.800 17.518 1.00 29.10 41 PRO J O 1
ATOM 5326 N N . LEU C 2 42 ? 1.627 -8.572 16.505 1.00 16.86 42 LEU J N 1
ATOM 5327 C CA . LEU C 2 42 ? 0.714 -8.106 15.485 1.00 19.19 42 LEU J CA 1
ATOM 5328 C C . LEU C 2 42 ? 1.107 -8.779 14.194 1.00 21.72 42 LEU J C 1
ATOM 5329 O O . LEU C 2 42 ? 2.242 -9.247 14.049 1.00 22.52 42 LEU J O 1
ATOM 5345 N N . PRO C 2 43 ? 0.167 -8.839 13.252 1.00 22.23 43 PRO J N 1
ATOM 5346 C CA . PRO C 2 43 ? 0.455 -9.469 11.965 1.00 20.30 43 PRO J CA 1
ATOM 5347 C C . PRO C 2 43 ? 1.595 -8.759 11.246 1.00 24.40 43 PRO J C 1
ATOM 5348 O O . PRO C 2 43 ? 1.682 -7.534 11.228 1.00 21.18 43 PRO J O 1
ATOM 5359 N N . THR C 2 44 ? 2.477 -9.550 10.659 1.00 17.27 44 THR J N 1
ATOM 5360 C CA . THR C 2 44 ? 3.567 -9.036 9.859 1.00 24.82 44 THR J CA 1
ATOM 5361 C C . THR C 2 44 ? 2.963 -8.374 8.625 1.00 28.55 44 THR J C 1
ATOM 5362 O O . THR C 2 44 ? 1.994 -8.874 8.067 1.00 22.76 44 THR J O 1
ATOM 5373 N N . ARG C 2 45 ? 3.504 -7.230 8.226 1.00 23.00 45 ARG J N 1
ATOM 5374 C CA . ARG C 2 45 ? 2.980 -6.506 7.063 1.00 30.99 45 ARG J CA 1
ATOM 5375 C C . ARG C 2 45 ? 4.138 -6.021 6.229 1.00 32.30 45 ARG J C 1
ATOM 5376 O O . ARG C 2 45 ? 4.955 -5.246 6.714 1.00 29.92 45 ARG J O 1
ATOM 5397 N N . LYS C 2 46 ? 4.204 -6.470 4.981 1.00 39.35 46 LYS J N 1
ATOM 5398 C CA . LYS C 2 46 ? 5.258 -6.041 4.074 1.00 42.85 46 LYS J CA 1
ATOM 5399 C C . LYS C 2 46 ? 6.628 -6.243 4.723 1.00 39.88 46 LYS J C 1
ATOM 5400 O O . LYS C 2 46 ? 7.485 -5.362 4.685 1.00 39.86 46 LYS J O 1
ATOM 5419 N N . SER C 2 47 ? 6.802 -7.409 5.339 1.00 34.17 47 SER J N 1
ATOM 5420 C CA . SER C 2 47 ? 8.092 -7.840 5.872 1.00 44.31 47 SER J CA 1
ATOM 5421 C C . SER C 2 47 ? 8.460 -7.124 7.167 1.00 34.97 47 SER J C 1
ATOM 5422 O O . SER C 2 47 ? 9.542 -7.331 7.705 1.00 32.82 47 SER J O 1
ATOM 5430 N N . GLU C 2 48 ? 7.566 -6.284 7.669 1.00 28.78 48 GLU J N 1
ATOM 5431 C CA . GLU C 2 48 ? 7.826 -5.608 8.928 1.00 28.42 48 GLU J CA 1
ATOM 5432 C C . GLU C 2 48 ? 7.089 -6.291 10.075 1.00 24.47 48 GLU J C 1
ATOM 5433 O O . GLU C 2 48 ? 5.869 -6.443 10.034 1.00 25.96 48 GLU J O 1
ATOM 5445 N N . PHE C 2 49 ? 7.844 -6.668 11.102 1.00 26.27 49 PHE J N 1
ATOM 5446 C CA . PHE C 2 49 ? 7.302 -7.301 12.296 1.00 25.66 49 PHE J CA 1
ATOM 5447 C C . PHE C 2 49 ? 7.025 -6.265 13.368 1.00 23.60 49 PHE J C 1
ATOM 5448 O O . PHE C 2 49 ? 7.775 -5.298 13.495 1.00 24.06 49 PHE J O 1
ATOM 5465 N N . SER C 2 50 ? 5.952 -6.447 14.135 1.00 21.22 50 SER J N 1
ATOM 5466 C CA . SER C 2 50 ? 5.713 -5.563 15.272 1.00 22.36 50 SER J CA 1
ATOM 5467 C C . SER C 2 50 ? 5.068 -6.274 16.460 1.00 20.87 50 SER J C 1
ATOM 5468 O O . SER C 2 50 ? 4.435 -7.334 16.311 1.00 20.04 50 SER J O 1
ATOM 5476 N N . ARG C 2 51 ? 5.265 -5.675 17.634 1.00 16.72 51 ARG J N 1
ATOM 5477 C CA . ARG C 2 51 ? 4.776 -6.195 18.898 1.00 21.94 51 ARG J CA 1
ATOM 5478 C C . ARG C 2 51 ? 4.315 -5.009 19.725 1.00 23.81 51 ARG J C 1
ATOM 5479 O O . ARG C 2 51 ? 4.854 -3.916 19.600 1.00 21.90 51 ARG J O 1
ATOM 5500 N N . ILE C 2 52 ? 3.327 -5.225 20.575 1.00 18.35 52 ILE J N 1
ATOM 5501 C CA . ILE C 2 52 ? 2.948 -4.220 21.559 1.00 19.39 52 ILE J CA 1
ATOM 5502 C C . ILE C 2 52 ? 3.127 -4.793 22.964 1.00 18.71 52 ILE J C 1
ATOM 5503 O O . ILE C 2 52 ? 2.842 -5.952 23.206 1.00 23.58 52 ILE J O 1
ATOM 5519 N N . LEU C 2 53 ? 3.618 -3.969 23.881 1.00 17.94 53 LEU J N 1
ATOM 5520 C CA . LEU C 2 53 ? 3.873 -4.385 25.255 1.00 21.06 53 LEU J CA 1
ATOM 5521 C C . LEU C 2 53 ? 3.376 -3.261 26.161 1.00 24.05 53 LEU J C 1
ATOM 5522 O O . LEU C 2 53 ? 3.731 -2.106 25.938 1.00 24.59 53 LEU J O 1
ATOM 5538 N N . ASP C 2 54 ? 2.540 -3.572 27.149 1.00 20.96 54 ASP J N 1
ATOM 5539 C CA . ASP C 2 54 ? 2.122 -2.566 28.135 1.00 23.57 54 ASP J CA 1
ATOM 5540 C C . ASP C 2 54 ? 2.930 -2.704 29.421 1.00 22.91 54 ASP J C 1
ATOM 5541 O O . ASP C 2 54 ? 3.069 -3.799 29.944 1.00 23.46 54 ASP J O 1
ATOM 5550 N N . ILE C 2 55 ? 3.466 -1.601 29.926 1.00 19.83 55 ILE J N 1
ATOM 5551 C CA . ILE C 2 55 ? 4.011 -1.569 31.283 1.00 22.42 55 ILE J CA 1
ATOM 5552 C C . ILE C 2 55 ? 2.983 -0.938 32.205 1.00 32.01 55 ILE J C 1
ATOM 5553 O O . ILE C 2 55 ? 2.745 0.267 32.138 1.00 33.43 55 ILE J O 1
ATOM 5569 N N . ILE C 2 56 ? 2.365 -1.745 33.058 1.00 27.16 56 ILE J N 1
ATOM 5570 C CA . ILE C 2 56 ? 1.211 -1.281 33.822 1.00 29.27 56 ILE J CA 1
ATOM 5571 C C . ILE C 2 56 ? 1.551 -0.849 35.256 1.00 32.47 56 ILE J C 1
ATOM 5572 O O . ILE C 2 56 ? 0.750 -0.181 35.902 1.00 43.39 56 ILE J O 1
ATOM 5588 N N . ARG C 2 57 ? 2.732 -1.226 35.740 1.00 28.76 57 ARG J N 1
ATOM 5589 C CA . ARG C 2 57 ? 3.267 -0.692 36.999 1.00 33.27 57 ARG J CA 1
ATOM 5590 C C . ARG C 2 57 ? 4.766 -0.478 36.855 1.00 35.64 57 ARG J C 1
ATOM 5591 O O . ARG C 2 57 ? 5.476 -1.346 36.337 1.00 30.62 57 ARG J O 1
ATOM 5612 N N . PHE C 2 58 ? 5.260 0.673 37.299 1.00 30.33 58 PHE J N 1
ATOM 5613 C CA . PHE C 2 58 ? 6.700 0.922 37.255 1.00 36.20 58 PHE J CA 1
ATOM 5614 C C . PHE C 2 58 ? 7.179 1.802 38.403 1.00 43.36 58 PHE J C 1
ATOM 5615 O O . PHE C 2 58 ? 6.401 2.528 39.016 1.00 39.35 58 PHE J O 1
ATOM 5632 N N . THR C 2 59 ? 8.473 1.710 38.686 1.00 45.42 59 THR J N 1
ATOM 5633 C CA . THR C 2 59 ? 9.107 2.507 39.723 1.00 40.92 59 THR J CA 1
ATOM 5634 C C . THR C 2 59 ? 10.121 3.419 39.061 1.00 42.35 59 THR J C 1
ATOM 5635 O O . THR C 2 59 ? 10.483 3.214 37.905 1.00 38.12 59 THR J O 1
ATOM 5646 N N . PRO C 2 60 ? 10.614 4.421 39.793 1.00 48.84 60 PRO J N 1
ATOM 5647 C CA . PRO C 2 60 ? 11.657 5.235 39.167 1.00 43.27 60 PRO J CA 1
ATOM 5648 C C . PRO C 2 60 ? 12.868 4.387 38.796 1.00 39.48 60 PRO J C 1
ATOM 5649 O O . PRO C 2 60 ? 13.560 4.725 37.832 1.00 36.03 60 PRO J O 1
ATOM 5660 N N . GLN C 2 61 ? 13.116 3.304 39.539 1.00 36.13 61 GLN J N 1
ATOM 5661 C CA . GLN C 2 61 ? 14.211 2.394 39.202 1.00 38.09 61 GLN J CA 1
ATOM 5662 C C . GLN C 2 61 ? 13.967 1.708 37.848 1.00 28.16 61 GLN J C 1
ATOM 5663 O O . GLN C 2 61 ? 14.900 1.524 37.066 1.00 27.31 61 GLN J O 1
ATOM 5677 N N . THR C 2 62 ? 12.723 1.319 37.579 1.00 27.94 62 THR J N 1
ATOM 5678 C CA . THR C 2 62 ? 12.368 0.764 36.265 1.00 22.88 62 THR J CA 1
ATOM 5679 C C . THR C 2 62 ? 12.838 1.676 35.120 1.00 27.05 62 THR J C 1
ATOM 5680 O O . THR C 2 62 ? 13.463 1.220 34.164 1.00 25.41 62 THR J O 1
ATOM 5691 N N . ILE C 2 63 ? 12.525 2.968 35.213 1.00 28.38 63 ILE J N 1
ATOM 5692 C CA . ILE C 2 63 ? 12.918 3.925 34.170 1.00 24.63 63 ILE J CA 1
ATOM 5693 C C . ILE C 2 63 ? 14.425 3.989 34.028 1.00 24.54 63 ILE J C 1
ATOM 5694 O O . ILE C 2 63 ? 14.946 3.969 32.923 1.00 30.31 63 ILE J O 1
ATOM 5710 N N . GLU C 2 64 ? 15.125 4.078 35.159 1.00 28.53 64 GLU J N 1
ATOM 5711 C CA . GLU C 2 64 ? 16.580 4.117 35.158 1.00 35.74 64 GLU J CA 1
ATOM 5712 C C . GLU C 2 64 ? 17.155 2.877 34.493 1.00 38.75 64 GLU J C 1
ATOM 5713 O O . GLU C 2 64 ? 18.032 2.972 33.632 1.00 39.88 64 GLU J O 1
ATOM 5725 N N . ALA C 2 65 ? 16.666 1.710 34.901 1.00 31.92 65 ALA J N 1
ATOM 5726 C CA . ALA C 2 65 ? 17.105 0.456 34.298 1.00 38.24 65 ALA J CA 1
ATOM 5727 C C . ALA C 2 65 ? 16.810 0.451 32.795 1.00 31.89 65 ALA J C 1
ATOM 5728 O O . ALA C 2 65 ? 17.650 0.054 31.988 1.00 27.93 65 ALA J O 1
ATOM 5735 N N . LEU C 2 66 ? 15.621 0.904 32.416 1.00 27.51 66 LEU J N 1
ATOM 5736 C CA . LEU C 2 66 ? 15.235 0.904 31.002 1.00 31.38 66 LEU J CA 1
ATOM 5737 C C . LEU C 2 66 ? 16.137 1.809 30.176 1.00 38.15 66 LEU J C 1
ATOM 5738 O O . LEU C 2 66 ? 16.434 1.499 29.033 1.00 33.92 66 LEU J O 1
ATOM 5754 N N . MET C 2 67 ? 16.582 2.923 30.753 1.00 41.57 67 MET J N 1
ATOM 5755 C CA . MET C 2 67 ? 17.420 3.867 30.016 1.00 46.35 67 MET J CA 1
ATOM 5756 C C . MET C 2 67 ? 18.817 3.311 29.777 1.00 42.20 67 MET J C 1
ATOM 5757 O O . MET C 2 67 ? 19.489 3.695 28.820 1.00 46.27 67 MET J O 1
ATOM 5771 N N . GLU C 2 68 ? 19.262 2.416 30.652 1.00 39.34 68 GLU J N 1
ATOM 5772 C CA . GLU C 2 68 ? 20.620 1.888 30.559 1.00 47.11 68 GLU J CA 1
ATOM 5773 C C . GLU C 2 68 ? 20.762 0.666 29.655 1.00 50.24 68 GLU J C 1
ATOM 5774 O O . GLU C 2 68 ? 21.863 0.132 29.517 1.00 52.48 68 GLU J O 1
ATOM 5786 N N . ILE C 2 69 ? 19.674 0.206 29.045 1.00 54.08 69 ILE J N 1
ATOM 5787 C CA . ILE C 2 69 ? 19.804 -0.907 28.109 1.00 57.57 69 ILE J CA 1
ATOM 5788 C C . ILE C 2 69 ? 19.956 -0.412 26.690 1.00 54.43 69 ILE J C 1
ATOM 5789 O O . ILE C 2 69 ? 19.410 0.625 26.306 1.00 50.80 69 ILE J O 1
ATOM 5805 N N . SER C 2 70 ? 20.718 -1.173 25.920 1.00 58.42 70 SER J N 1
ATOM 5806 C CA . SER C 2 70 ? 20.975 -0.841 24.537 1.00 67.25 70 SER J CA 1
ATOM 5807 C C . SER C 2 70 ? 20.353 -1.928 23.677 1.00 63.05 70 SER J C 1
ATOM 5808 O O . SER C 2 70 ? 20.734 -3.100 23.766 1.00 59.95 70 SER J O 1
ATOM 5816 N N . LEU C 2 71 ? 19.375 -1.536 22.868 1.00 54.98 71 LEU J N 1
ATOM 5817 C CA . LEU C 2 71 ? 18.686 -2.467 21.989 1.00 61.27 71 LEU J CA 1
ATOM 5818 C C . LEU C 2 71 ? 19.403 -2.544 20.653 1.00 62.24 71 LEU J C 1
ATOM 5819 O O . LEU C 2 71 ? 20.001 -1.564 20.215 1.00 62.86 71 LEU J O 1
ATOM 5835 N N . PRO C 2 72 ? 19.342 -3.711 19.997 1.00 54.14 72 PRO J N 1
ATOM 5836 C CA . PRO C 2 72 ? 20.008 -3.875 18.704 1.00 57.84 72 PRO J CA 1
ATOM 5837 C C . PRO C 2 72 ? 19.631 -2.767 17.739 1.00 58.43 72 PRO J C 1
ATOM 5838 O O . PRO C 2 72 ? 18.479 -2.331 17.737 1.00 58.95 72 PRO J O 1
ATOM 5849 N N . ALA C 2 73 ? 20.583 -2.308 16.935 1.00 69.04 73 ALA J N 1
ATOM 5850 C CA . ALA C 2 73 ? 20.248 -1.426 15.829 1.00 66.05 73 ALA J CA 1
ATOM 5851 C C . ALA C 2 73 ? 19.198 -2.140 14.989 1.00 55.57 73 ALA J C 1
ATOM 5852 O O . ALA C 2 73 ? 19.230 -3.368 14.862 1.00 50.35 73 ALA J O 1
ATOM 5859 N N . GLY C 2 74 ? 18.261 -1.383 14.426 1.00 47.74 74 GLY J N 1
ATOM 5860 C CA . GLY C 2 74 ? 17.220 -1.975 13.603 1.00 47.87 74 GLY J CA 1
ATOM 5861 C C . GLY C 2 74 ? 15.906 -2.221 14.326 1.00 44.23 74 GLY J C 1
ATOM 5862 O O . GLY C 2 74 ? 14.888 -2.493 13.684 1.00 43.50 74 GLY J O 1
ATOM 5866 N N . VAL C 2 75 ? 15.909 -2.132 15.654 1.00 35.31 75 VAL J N 1
ATOM 5867 C CA . VAL C 2 75 ? 14.658 -2.226 16.404 1.00 33.43 75 VAL J CA 1
ATOM 5868 C C . VAL C 2 75 ? 14.153 -0.849 16.805 1.00 39.19 75 VAL J C 1
ATOM 5869 O O . VAL C 2 75 ? 14.758 -0.163 17.623 1.00 42.25 75 VAL J O 1
ATOM 5882 N N . ASP C 2 76 ? 13.021 -0.470 16.227 1.00 30.15 76 ASP J N 1
ATOM 5883 C CA . ASP C 2 76 ? 12.433 0.835 16.430 1.00 41.14 76 ASP J CA 1
ATOM 5884 C C . ASP C 2 76 ? 11.399 0.748 17.552 1.00 41.22 76 ASP J C 1
ATOM 5885 O O . ASP C 2 76 ? 10.622 -0.206 17.616 1.00 34.30 76 ASP J O 1
ATOM 5894 N N . VAL C 2 77 ? 11.395 1.744 18.433 1.00 28.18 77 VAL J N 1
ATOM 5895 C CA . VAL C 2 77 ? 10.498 1.765 19.584 1.00 30.56 77 VAL J CA 1
ATOM 5896 C C . VAL C 2 77 ? 9.656 3.041 19.620 1.00 34.50 77 VAL J C 1
ATOM 5897 O O . VAL C 2 77 ? 10.181 4.146 19.473 1.00 34.15 77 VAL J O 1
ATOM 5910 N N . GLU C 2 78 ? 8.352 2.887 19.834 1.00 26.93 78 GLU J N 1
ATOM 5911 C CA . GLU C 2 78 ? 7.442 4.030 19.933 1.00 34.07 78 GLU J CA 1
ATOM 5912 C C . GLU C 2 78 ? 6.602 3.919 21.200 1.00 36.25 78 GLU J C 1
ATOM 5913 O O . GLU C 2 78 ? 6.262 2.813 21.613 1.00 34.08 78 GLU J O 1
ATOM 5925 N N . VAL C 2 79 ? 6.262 5.053 21.813 1.00 26.47 79 VAL J N 1
ATOM 5926 C CA . VAL C 2 79 ? 5.505 5.043 23.068 1.00 32.85 79 VAL J CA 1
ATOM 5927 C C . VAL C 2 79 ? 4.261 5.911 23.043 1.00 45.21 79 VAL J C 1
ATOM 5928 O O . VAL C 2 79 ? 4.201 6.885 22.299 1.00 42.70 79 VAL J O 1
ATOM 5941 N N . LYS C 2 80 ? 3.281 5.547 23.873 1.00 58.18 80 LYS J N 1
ATOM 5942 C CA . LYS C 2 80 ? 2.166 6.429 24.216 1.00 68.53 80 LYS J CA 1
ATOM 5943 C C . LYS C 2 80 ? 1.596 6.128 25.606 1.00 68.72 80 LYS J C 1
ATOM 5944 O O . LYS C 2 80 ? 1.727 5.014 26.123 1.00 49.88 80 LYS J O 1
ATOM 5963 N N . MET C 2 81 ? 0.960 7.130 26.206 1.00 80.94 81 MET J N 1
ATOM 5964 C CA . MET C 2 81 ? 0.349 6.969 27.522 1.00 80.88 81 MET J CA 1
ATOM 5965 C C . MET C 2 81 ? -1.126 6.613 27.379 1.00 80.51 81 MET J C 1
ATOM 5966 O O . MET C 2 81 ? -1.795 7.066 26.448 1.00 76.03 81 MET J O 1
ATOM 5980 N N . GLN D 2 3 ? 1.953 -47.595 39.344 1.00 67.82 3 GLN K N 1
ATOM 5981 C CA . GLN D 2 3 ? 3.339 -47.883 38.995 1.00 63.54 3 GLN K CA 1
ATOM 5982 C C . GLN D 2 3 ? 4.206 -47.893 40.256 1.00 58.88 3 GLN K C 1
ATOM 5983 O O . GLN D 2 3 ? 3.979 -47.110 41.177 1.00 50.82 3 GLN K O 1
ATOM 5996 N N A GLU D 2 4 ? 5.177 -48.796 40.337 0.43 58.40 4 GLU K N 1
ATOM 5997 N N B GLU D 2 4 ? 5.212 -48.765 40.248 0.57 58.40 4 GLU K N 1
ATOM 5998 C CA A GLU D 2 4 ? 5.997 -48.869 41.546 0.43 56.71 4 GLU K CA 1
ATOM 5999 C CA B GLU D 2 4 ? 6.154 -48.901 41.353 0.57 55.02 4 GLU K CA 1
ATOM 6000 C C A GLU D 2 4 ? 7.104 -47.820 41.517 0.43 48.12 4 GLU K C 1
ATOM 6001 C C B GLU D 2 4 ? 7.074 -47.686 41.412 0.57 45.84 4 GLU K C 1
ATOM 6002 O O A GLU D 2 4 ? 7.949 -47.808 40.625 0.43 42.51 4 GLU K O 1
ATOM 6003 O O B GLU D 2 4 ? 7.752 -47.386 40.437 0.57 44.12 4 GLU K O 1
ATOM 6026 N N . LYS D 2 5 ? 7.098 -46.962 42.528 1.00 43.16 5 LYS K N 1
ATOM 6027 C CA . LYS D 2 5 ? 8.014 -45.831 42.600 1.00 41.15 5 LYS K CA 1
ATOM 6028 C C . LYS D 2 5 ? 9.459 -46.277 42.793 1.00 39.54 5 LYS K C 1
ATOM 6029 O O . LYS D 2 5 ? 9.751 -47.222 43.517 1.00 40.41 5 LYS K O 1
ATOM 6048 N N . ILE D 2 6 ? 10.355 -45.590 42.106 1.00 30.22 6 ILE K N 1
ATOM 6049 C CA . ILE D 2 6 ? 11.781 -45.761 42.290 1.00 29.77 6 ILE K CA 1
ATOM 6050 C C . ILE D 2 6 ? 12.286 -44.711 43.286 1.00 33.14 6 ILE K C 1
ATOM 6051 O O . ILE D 2 6 ? 12.056 -43.511 43.105 1.00 29.03 6 ILE K O 1
ATOM 6067 N N . ARG D 2 7 ? 12.944 -45.150 44.352 1.00 28.47 7 ARG K N 1
ATOM 6068 C CA . ARG D 2 7 ? 13.586 -44.201 45.267 1.00 33.81 7 ARG K CA 1
ATOM 6069 C C . ARG D 2 7 ? 15.094 -44.151 45.058 1.00 37.82 7 ARG K C 1
ATOM 6070 O O . ARG D 2 7 ? 15.788 -45.167 45.148 1.00 32.15 7 ARG K O 1
ATOM 6091 N N . ILE D 2 8 ? 15.594 -42.954 44.785 1.00 28.10 8 ILE K N 1
ATOM 6092 C CA . ILE D 2 8 ? 17.020 -42.725 44.602 1.00 27.83 8 ILE K CA 1
ATOM 6093 C C . ILE D 2 8 ? 17.593 -41.944 45.785 1.00 31.43 8 ILE K C 1
ATOM 6094 O O . ILE D 2 8 ? 17.088 -40.876 46.138 1.00 26.44 8 ILE K O 1
ATOM 6110 N N . LYS D 2 9 ? 18.644 -42.475 46.402 1.00 26.70 9 LYS K N 1
ATOM 6111 C CA . LYS D 2 9 ? 19.319 -41.765 47.486 1.00 30.15 9 LYS K CA 1
ATOM 6112 C C . LYS D 2 9 ? 20.740 -41.412 47.060 1.00 33.64 9 LYS K C 1
ATOM 6113 O O . LYS D 2 9 ? 21.497 -42.282 46.641 1.00 34.52 9 LYS K O 1
ATOM 6132 N N . LEU D 2 10 ? 21.097 -40.134 47.155 1.00 31.78 10 LEU K N 1
ATOM 6133 C CA . LEU D 2 10 ? 22.429 -39.683 46.766 1.00 31.78 10 LEU K CA 1
ATOM 6134 C C . LEU D 2 10 ? 23.211 -39.181 47.966 1.00 33.66 10 LEU K C 1
ATOM 6135 O O . LEU D 2 10 ? 22.644 -38.569 48.871 1.00 28.96 10 LEU K O 1
ATOM 6151 N N . ARG D 2 11 ? 24.522 -39.409 47.935 1.00 30.59 11 ARG K N 1
ATOM 6152 C CA . ARG D 2 11 ? 25.428 -39.023 49.019 1.00 33.44 11 ARG K CA 1
ATOM 6153 C C . ARG D 2 11 ? 26.709 -38.449 48.431 1.00 34.75 11 ARG K C 1
ATOM 6154 O O . ARG D 2 11 ? 27.154 -38.879 47.372 1.00 37.00 11 ARG K O 1
ATOM 6175 N N . ALA D 2 12 ? 27.313 -37.483 49.110 1.00 33.43 12 ALA K N 1
ATOM 6176 C CA . ALA D 2 12 ? 28.609 -36.986 48.681 1.00 34.51 12 ALA K CA 1
ATOM 6177 C C . ALA D 2 12 ? 29.244 -36.132 49.770 1.00 39.46 12 ALA K C 1
ATOM 6178 O O . ALA D 2 12 ? 28.630 -35.864 50.798 1.00 39.32 12 ALA K O 1
ATOM 6185 N N . TYR D 2 13 ? 30.483 -35.716 49.544 1.00 39.40 13 TYR K N 1
ATOM 6186 C CA . TYR D 2 13 ? 31.180 -34.861 50.498 1.00 42.73 13 TYR K CA 1
ATOM 6187 C C . TYR D 2 13 ? 31.345 -33.459 49.929 1.00 44.94 13 TYR K C 1
ATOM 6188 O O . TYR D 2 13 ? 32.093 -32.642 50.465 1.00 42.94 13 TYR K O 1
ATOM 6206 N N . ASP D 2 14 ? 30.614 -33.197 48.845 1.00 40.94 14 ASP K N 1
ATOM 6207 C CA . ASP D 2 14 ? 30.540 -31.880 48.223 1.00 44.12 14 ASP K CA 1
ATOM 6208 C C . ASP D 2 14 ? 29.082 -31.617 47.850 1.00 41.51 14 ASP K C 1
ATOM 6209 O O . ASP D 2 14 ? 28.565 -32.216 46.912 1.00 37.85 14 ASP K O 1
ATOM 6218 N N . HIS D 2 15 ? 28.416 -30.729 48.579 1.00 36.22 15 HIS K N 1
ATOM 6219 C CA . HIS D 2 15 ? 26.972 -30.580 48.412 1.00 35.99 15 HIS K CA 1
ATOM 6220 C C . HIS D 2 15 ? 26.579 -29.824 47.147 1.00 33.85 15 HIS K C 1
ATOM 6221 O O . HIS D 2 15 ? 25.450 -29.975 46.689 1.00 27.38 15 HIS K O 1
ATOM 6235 N N . ARG D 2 16 ? 27.467 -28.990 46.606 1.00 32.29 16 ARG K N 1
ATOM 6236 C CA . ARG D 2 16 ? 27.173 -28.304 45.344 1.00 37.04 16 ARG K CA 1
ATOM 6237 C C . ARG D 2 16 ? 27.108 -29.345 44.239 1.00 39.99 16 ARG K C 1
ATOM 6238 O O . ARG D 2 16 ? 26.187 -29.352 43.420 1.00 38.54 16 ARG K O 1
ATOM 6259 N N . LEU D 2 17 ? 28.098 -30.228 44.235 1.00 38.03 17 LEU K N 1
ATOM 6260 C CA . LEU D 2 17 ? 28.149 -31.348 43.306 1.00 42.87 17 LEU K CA 1
ATOM 6261 C C . LEU D 2 17 ? 26.926 -32.235 43.475 1.00 39.23 17 LEU K C 1
ATOM 6262 O O . LEU D 2 17 ? 26.347 -32.715 42.504 1.00 38.39 17 LEU K O 1
ATOM 6278 N N . LEU D 2 18 ? 26.559 -32.472 44.727 1.00 32.57 18 LEU K N 1
ATOM 6279 C CA . LEU D 2 18 ? 25.420 -33.315 45.036 1.00 29.94 18 LEU K CA 1
ATOM 6280 C C . LEU D 2 18 ? 24.148 -32.763 44.383 1.00 29.79 18 LEU K C 1
ATOM 6281 O O . LEU D 2 18 ? 23.429 -33.476 43.674 1.00 24.01 18 LEU K O 1
ATOM 6297 N N . ASP D 2 19 ? 23.881 -31.483 44.604 1.00 23.66 19 ASP K N 1
ATOM 6298 C CA . ASP D 2 19 ? 22.618 -30.902 44.160 1.00 24.81 19 ASP K CA 1
ATOM 6299 C C . ASP D 2 19 ? 22.578 -30.722 42.650 1.00 24.99 19 ASP K C 1
ATOM 6300 O O . ASP D 2 19 ? 21.507 -30.789 42.044 1.00 24.44 19 ASP K O 1
ATOM 6309 N N . GLN D 2 20 ? 23.741 -30.519 42.039 1.00 26.57 20 GLN K N 1
ATOM 6310 C CA . GLN D 2 20 ? 23.837 -30.506 40.579 1.00 33.58 20 GLN K CA 1
ATOM 6311 C C . GLN D 2 20 ? 23.536 -31.875 39.977 1.00 32.76 20 GLN K C 1
ATOM 6312 O O . GLN D 2 20 ? 22.982 -31.973 38.881 1.00 29.92 20 GLN K O 1
ATOM 6326 N N . SER D 2 21 ? 23.910 -32.931 40.689 1.00 29.55 21 SER K N 1
ATOM 6327 C CA . SER D 2 21 ? 23.609 -34.290 40.249 1.00 29.91 21 SER K CA 1
ATOM 6328 C C . SER D 2 21 ? 22.120 -34.559 40.347 1.00 27.13 21 SER K C 1
ATOM 6329 O O . SER D 2 21 ? 21.554 -35.231 39.496 1.00 27.28 21 SER K O 1
ATOM 6337 N N . VAL D 2 22 ? 21.495 -34.045 41.402 1.00 23.96 22 VAL K N 1
ATOM 6338 C CA . VAL D 2 22 ? 20.053 -34.149 41.573 1.00 23.12 22 VAL K CA 1
ATOM 6339 C C . VAL D 2 22 ? 19.338 -33.430 40.426 1.00 22.19 22 VAL K C 1
ATOM 6340 O O . VAL D 2 22 ? 18.371 -33.953 39.869 1.00 17.56 22 VAL K O 1
ATOM 6353 N N . LYS D 2 23 ? 19.820 -32.241 40.068 1.00 23.40 23 LYS K N 1
ATOM 6354 C CA . LYS D 2 23 ? 19.249 -31.500 38.943 1.00 30.93 23 LYS K CA 1
ATOM 6355 C C . LYS D 2 23 ? 19.346 -32.334 37.669 1.00 28.52 23 LYS K C 1
ATOM 6356 O O . LYS D 2 23 ? 18.384 -32.459 36.920 1.00 28.46 23 LYS K O 1
ATOM 6375 N N . GLN D 2 24 ? 20.514 -32.921 37.444 1.00 23.92 24 GLN K N 1
ATOM 6376 C CA . GLN D 2 24 ? 20.767 -33.706 36.243 1.00 28.61 24 GLN K CA 1
ATOM 6377 C C . GLN D 2 24 ? 19.771 -34.858 36.132 1.00 29.84 24 GLN K C 1
ATOM 6378 O O . GLN D 2 24 ? 19.186 -35.092 35.072 1.00 28.87 24 GLN K O 1
ATOM 6392 N N . ILE D 2 25 ? 19.589 -35.590 37.228 1.00 26.13 25 ILE K N 1
ATOM 6393 C CA . ILE D 2 25 ? 18.647 -36.708 37.255 1.00 24.08 25 ILE K CA 1
ATOM 6394 C C . ILE D 2 25 ? 17.214 -36.231 37.040 1.00 23.93 25 ILE K C 1
ATOM 6395 O O . ILE D 2 25 ? 16.440 -36.837 36.302 1.00 21.20 25 ILE K O 1
ATOM 6411 N N . ILE D 2 26 ? 16.833 -35.150 37.700 1.00 19.03 26 ILE K N 1
ATOM 6412 C CA . ILE D 2 26 ? 15.473 -34.651 37.517 1.00 17.50 26 ILE K CA 1
ATOM 6413 C C . ILE D 2 26 ? 15.231 -34.277 36.049 1.00 20.18 26 ILE K C 1
ATOM 6414 O O . ILE D 2 26 ? 14.207 -34.648 35.469 1.00 19.40 26 ILE K O 1
ATOM 6430 N N . GLU D 2 27 ? 16.175 -33.554 35.459 1.00 24.25 27 GLU K N 1
ATOM 6431 C CA . GLU D 2 27 ? 16.084 -33.159 34.057 1.00 29.34 27 GLU K CA 1
ATOM 6432 C C . GLU D 2 27 ? 15.894 -34.379 33.169 1.00 28.29 27 GLU K C 1
ATOM 6433 O O . GLU D 2 27 ? 15.065 -34.380 32.262 1.00 23.25 27 GLU K O 1
ATOM 6445 N N . THR D 2 28 ? 16.672 -35.421 33.436 1.00 25.69 28 THR K N 1
ATOM 6446 C CA . THR D 2 28 ? 16.650 -36.608 32.598 1.00 27.68 28 THR K CA 1
ATOM 6447 C C . THR D 2 28 ? 15.311 -37.311 32.689 1.00 26.13 28 THR K C 1
ATOM 6448 O O . THR D 2 28 ? 14.760 -37.749 31.678 1.00 26.65 28 THR K O 1
ATOM 6459 N N . VAL D 2 29 ? 14.787 -37.419 33.903 1.00 20.67 29 VAL K N 1
ATOM 6460 C CA . VAL D 2 29 ? 13.486 -38.040 34.114 1.00 18.86 29 VAL K CA 1
ATOM 6461 C C . VAL D 2 29 ? 12.375 -37.237 33.425 1.00 19.66 29 VAL K C 1
ATOM 6462 O O . VAL D 2 29 ? 11.530 -37.803 32.742 1.00 21.61 29 VAL K O 1
ATOM 6475 N N . LYS D 2 30 ? 12.360 -35.920 33.612 1.00 21.35 30 LYS K N 1
ATOM 6476 C CA . LYS D 2 30 ? 11.269 -35.115 33.061 1.00 20.03 30 LYS K CA 1
ATOM 6477 C C . LYS D 2 30 ? 11.306 -35.084 31.530 1.00 20.64 30 LYS K C 1
ATOM 6478 O O . LYS D 2 30 ? 10.257 -35.131 30.883 1.00 20.62 30 LYS K O 1
ATOM 6497 N N . ARG D 2 31 ? 12.506 -35.022 30.955 1.00 20.84 31 ARG K N 1
ATOM 6498 C CA . ARG D 2 31 ? 12.666 -34.948 29.504 1.00 22.44 31 ARG K CA 1
ATOM 6499 C C . ARG D 2 31 ? 12.227 -36.245 28.813 1.00 24.37 31 ARG K C 1
ATOM 6500 O O . ARG D 2 31 ? 12.047 -36.273 27.601 1.00 20.78 31 ARG K O 1
ATOM 6521 N N . THR D 2 32 ? 12.064 -37.319 29.579 1.00 20.79 32 THR K N 1
ATOM 6522 C CA . THR D 2 32 ? 11.687 -38.610 29.001 1.00 23.63 32 THR K CA 1
ATOM 6523 C C . THR D 2 32 ? 10.302 -39.041 29.473 1.00 24.52 32 THR K C 1
ATOM 6524 O O . THR D 2 32 ? 9.932 -40.210 29.352 1.00 28.93 32 THR K O 1
ATOM 6535 N N . GLY D 2 33 ? 9.551 -38.108 30.046 1.00 25.91 33 GLY K N 1
ATOM 6536 C CA . GLY D 2 33 ? 8.157 -38.360 30.377 1.00 27.04 33 GLY K CA 1
ATOM 6537 C C . GLY D 2 33 ? 7.881 -38.906 31.771 1.00 31.97 33 GLY K C 1
ATOM 6538 O O . GLY D 2 33 ? 6.774 -39.369 32.040 1.00 33.30 33 GLY K O 1
ATOM 6542 N N . GLY D 2 34 ? 8.866 -38.845 32.662 1.00 25.02 34 GLY K N 1
ATOM 6543 C CA . GLY D 2 34 ? 8.672 -39.287 34.038 1.00 25.30 34 GLY K CA 1
ATOM 6544 C C . GLY D 2 34 ? 8.239 -38.153 34.961 1.00 28.42 34 GLY K C 1
ATOM 6545 O O . GLY D 2 34 ? 8.329 -36.978 34.605 1.00 26.61 34 GLY K O 1
ATOM 6549 N N . VAL D 2 35 ? 7.753 -38.512 36.144 1.00 23.15 35 VAL K N 1
ATOM 6550 C CA . VAL D 2 35 ? 7.305 -37.548 37.146 1.00 23.43 35 VAL K CA 1
ATOM 6551 C C . VAL D 2 35 ? 8.098 -37.795 38.431 1.00 25.70 35 VAL K C 1
ATOM 6552 O O . VAL D 2 35 ? 8.265 -38.940 38.835 1.00 22.55 35 VAL K O 1
ATOM 6565 N N . VAL D 2 36 ? 8.607 -36.743 39.069 1.00 22.34 36 VAL K N 1
ATOM 6566 C CA . VAL D 2 36 ? 9.322 -36.930 40.328 1.00 22.64 36 VAL K CA 1
ATOM 6567 C C . VAL D 2 36 ? 8.571 -36.337 41.516 1.00 24.64 36 VAL K C 1
ATOM 6568 O O . VAL D 2 36 ? 7.665 -35.508 41.357 1.00 25.31 36 VAL K O 1
ATOM 6581 N N . LYS D 2 37 ? 8.966 -36.772 42.706 1.00 29.79 37 LYS K N 1
ATOM 6582 C CA . LYS D 2 37 ? 8.572 -36.136 43.951 1.00 27.00 37 LYS K CA 1
ATOM 6583 C C . LYS D 2 37 ? 9.835 -35.871 44.781 1.00 26.15 37 LYS K C 1
ATOM 6584 O O . LYS D 2 37 ? 10.783 -36.658 44.747 1.00 27.36 37 LYS K O 1
ATOM 6603 N N . GLY D 2 38 ? 9.851 -34.761 45.514 1.00 25.03 38 GLY K N 1
ATOM 6604 C CA . GLY D 2 38 ? 11.050 -34.320 46.209 1.00 25.48 38 GLY K CA 1
ATOM 6605 C C . GLY D 2 38 ? 11.818 -33.364 45.317 1.00 27.94 38 GLY K C 1
ATOM 6606 O O . GLY D 2 38 ? 11.228 -32.744 44.435 1.00 30.95 38 GLY K O 1
ATOM 6610 N N . PRO D 2 39 ? 13.141 -33.254 45.512 1.00 27.81 39 PRO K N 1
ATOM 6611 C CA . PRO D 2 39 ? 13.969 -34.023 46.455 1.00 26.15 39 PRO K CA 1
ATOM 6612 C C . PRO D 2 39 ? 13.726 -33.672 47.917 1.00 27.01 39 PRO K C 1
ATOM 6613 O O . PRO D 2 39 ? 13.210 -32.599 48.241 1.00 26.33 39 PRO K O 1
ATOM 6624 N N . ILE D 2 40 ? 14.106 -34.591 48.792 1.00 28.25 40 ILE K N 1
ATOM 6625 C CA . ILE D 2 40 ? 14.126 -34.345 50.221 1.00 30.26 40 ILE K CA 1
ATOM 6626 C C . ILE D 2 40 ? 15.580 -34.225 50.653 1.00 27.34 40 ILE K C 1
ATOM 6627 O O . ILE D 2 40 ? 16.315 -35.206 50.632 1.00 32.26 40 ILE K O 1
ATOM 6643 N N . PRO D 2 41 ? 16.008 -33.015 51.030 1.00 20.61 41 PRO K N 1
ATOM 6644 C CA . PRO D 2 41 ? 17.369 -32.873 51.540 1.00 22.57 41 PRO K CA 1
ATOM 6645 C C . PRO D 2 41 ? 17.412 -33.406 52.962 1.00 29.46 41 PRO K C 1
ATOM 6646 O O . PRO D 2 41 ? 16.495 -33.152 53.747 1.00 30.25 41 PRO K O 1
ATOM 6657 N N . LEU D 2 42 ? 18.446 -34.173 53.275 1.00 25.99 42 LEU K N 1
ATOM 6658 C CA . LEU D 2 42 ? 18.575 -34.751 54.598 1.00 25.94 42 LEU K CA 1
ATOM 6659 C C . LEU D 2 42 ? 19.642 -33.985 55.338 1.00 29.33 42 LEU K C 1
ATOM 6660 O O . LEU D 2 42 ? 20.558 -33.443 54.721 1.00 28.27 42 LEU K O 1
ATOM 6676 N N . PRO D 2 43 ? 19.519 -33.921 56.667 1.00 30.60 43 PRO K N 1
ATOM 6677 C CA . PRO D 2 43 ? 20.516 -33.167 57.434 1.00 30.94 43 PRO K CA 1
ATOM 6678 C C . PRO D 2 43 ? 21.936 -33.689 57.178 1.00 27.75 43 PRO K C 1
ATOM 6679 O O . PRO D 2 43 ? 22.180 -34.895 57.106 1.00 27.11 43 PRO K O 1
ATOM 6690 N N . THR D 2 44 ? 22.863 -32.760 57.003 1.00 24.67 44 THR K N 1
ATOM 6691 C CA . THR D 2 44 ? 24.261 -33.092 56.844 1.00 27.22 44 THR K CA 1
ATOM 6692 C C . THR D 2 44 ? 24.715 -33.789 58.129 1.00 30.95 44 THR K C 1
ATOM 6693 O O . THR D 2 44 ? 24.332 -33.398 59.227 1.00 34.22 44 THR K O 1
ATOM 6704 N N . ARG D 2 45 ? 25.490 -34.850 57.984 1.00 30.44 45 ARG K N 1
ATOM 6705 C CA . ARG D 2 45 ? 25.949 -35.625 59.139 1.00 33.36 45 ARG K CA 1
ATOM 6706 C C . ARG D 2 45 ? 27.412 -35.943 58.941 1.00 37.45 45 ARG K C 1
ATOM 6707 O O . ARG D 2 45 ? 27.772 -36.562 57.944 1.00 37.78 45 ARG K O 1
ATOM 6728 N N . LYS D 2 46 ? 28.255 -35.517 59.876 1.00 50.26 46 LYS K N 1
ATOM 6729 C CA . LYS D 2 46 ? 29.664 -35.867 59.822 1.00 58.85 46 LYS K CA 1
ATOM 6730 C C . LYS D 2 46 ? 30.245 -35.499 58.455 1.00 54.00 46 LYS K C 1
ATOM 6731 O O . LYS D 2 46 ? 30.942 -36.303 57.836 1.00 52.28 46 LYS K O 1
ATOM 6750 N N .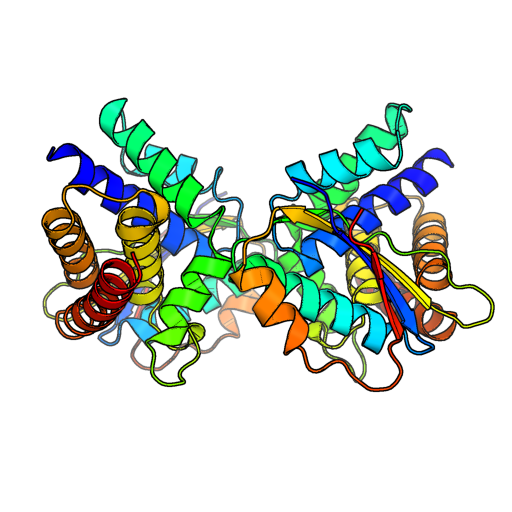 SER D 2 47 ? 29.934 -34.290 57.984 1.00 46.42 47 SER K N 1
ATOM 6751 C CA . SER D 2 47 ? 30.470 -33.761 56.721 1.00 43.64 47 SER K CA 1
ATOM 6752 C C . SER D 2 47 ? 29.894 -34.421 55.452 1.00 38.32 47 SER K C 1
ATOM 6753 O O . SER D 2 47 ? 30.266 -34.058 54.337 1.00 35.39 47 SER K O 1
ATOM 6761 N N . GLU D 2 48 ? 28.988 -35.376 55.628 1.00 33.87 48 GLU K N 1
ATOM 6762 C CA . GLU D 2 48 ? 28.382 -36.085 54.508 1.00 41.57 48 GLU K CA 1
ATOM 6763 C C . GLU D 2 48 ? 27.022 -35.479 54.155 1.00 34.25 48 GLU K C 1
ATOM 6764 O O . GLU D 2 48 ? 26.171 -35.297 55.028 1.00 34.78 48 GLU K O 1
ATOM 6776 N N . PHE D 2 49 ? 26.813 -35.186 52.874 1.00 30.02 49 PHE K N 1
ATOM 6777 C CA . PHE D 2 49 ? 25.535 -34.648 52.408 1.00 33.13 49 PHE K CA 1
ATOM 6778 C C . PHE D 2 49 ? 24.684 -35.733 51.752 1.00 31.51 49 PHE K C 1
ATOM 6779 O O . PHE D 2 49 ? 25.224 -36.633 51.103 1.00 29.24 49 PHE K O 1
ATOM 6796 N N . SER D 2 50 ? 23.364 -35.665 51.917 1.00 27.31 50 SER K N 1
ATOM 6797 C CA . SER D 2 50 ? 22.489 -36.613 51.229 1.00 30.98 50 SER K CA 1
ATOM 6798 C C . SER D 2 50 ? 21.118 -36.049 50.809 1.00 25.49 50 SER K C 1
ATOM 6799 O O . SER D 2 50 ? 20.593 -35.102 51.407 1.00 25.18 50 SER K O 1
ATOM 6807 N N . ARG D 2 51 ? 20.561 -36.649 49.765 1.00 22.25 51 ARG K N 1
ATOM 6808 C CA . ARG D 2 51 ? 19.269 -36.247 49.220 1.00 22.70 51 ARG K CA 1
ATOM 6809 C C . ARG D 2 51 ? 18.465 -37.490 48.855 1.00 28.53 51 ARG K C 1
ATOM 6810 O O . ARG D 2 51 ? 19.041 -38.518 48.508 1.00 27.82 51 ARG K O 1
ATOM 6831 N N . ILE D 2 52 ? 17.141 -37.396 48.929 1.00 21.54 52 ILE K N 1
ATOM 6832 C CA . ILE D 2 52 ? 16.271 -38.463 48.454 1.00 25.96 52 ILE K CA 1
ATOM 6833 C C . ILE D 2 52 ? 15.350 -37.913 47.378 1.00 27.91 52 ILE K C 1
ATOM 6834 O O . ILE D 2 52 ? 14.801 -36.829 47.516 1.00 26.83 52 ILE K O 1
ATOM 6850 N N . LEU D 2 53 ? 15.174 -38.673 46.310 1.00 22.99 53 LEU K N 1
ATOM 6851 C CA . LEU D 2 53 ? 14.345 -38.254 45.193 1.00 24.52 53 LEU K CA 1
ATOM 6852 C C . LEU D 2 53 ? 13.517 -39.440 44.759 1.00 30.88 53 LEU K C 1
ATOM 6853 O O . LEU D 2 53 ? 14.077 -40.494 44.487 1.00 32.52 53 LEU K O 1
ATOM 6869 N N . ASP D 2 54 ? 12.198 -39.290 44.703 1.00 25.34 54 ASP K N 1
ATOM 6870 C CA . ASP D 2 54 ? 11.341 -40.363 44.202 1.00 28.57 54 ASP K CA 1
ATOM 6871 C C . ASP D 2 54 ? 10.951 -40.147 42.742 1.00 31.16 54 ASP K C 1
ATOM 6872 O O . ASP D 2 54 ? 10.577 -39.046 42.352 1.00 26.55 54 ASP K O 1
ATOM 6881 N N . ILE D 2 55 ? 11.037 -41.203 41.941 1.00 27.42 55 ILE K N 1
ATOM 6882 C CA . ILE D 2 55 ? 10.458 -41.195 40.605 1.00 26.70 55 ILE K CA 1
ATOM 6883 C C . ILE D 2 55 ? 9.152 -41.971 40.641 1.00 29.09 55 ILE K C 1
ATOM 6884 O O . ILE D 2 55 ? 9.151 -43.193 40.760 1.00 31.85 55 ILE K O 1
ATOM 6900 N N . ILE D 2 56 ? 8.036 -41.262 40.544 1.00 26.25 56 ILE K N 1
ATOM 6901 C CA . ILE D 2 56 ? 6.736 -41.872 40.784 1.00 30.52 56 ILE K CA 1
ATOM 6902 C C . ILE D 2 56 ? 6.003 -42.241 39.502 1.00 34.54 56 ILE K C 1
ATOM 6903 O O . ILE D 2 56 ? 4.980 -42.918 39.539 1.00 35.23 56 ILE K O 1
ATOM 6919 N N . ARG D 2 57 ? 6.512 -41.780 38.370 1.00 30.89 57 ARG K N 1
ATOM 6920 C CA . ARG D 2 57 ? 6.002 -42.223 37.080 1.00 31.82 57 ARG K CA 1
ATOM 6921 C C . ARG D 2 57 ? 7.166 -42.240 36.109 1.00 32.54 57 ARG K C 1
ATOM 6922 O O . ARG D 2 57 ? 8.027 -41.372 36.153 1.00 28.00 57 ARG K O 1
ATOM 6943 N N . PHE D 2 58 ? 7.224 -43.243 35.247 1.00 30.47 58 PHE K N 1
ATOM 6944 C CA . PHE D 2 58 ? 8.354 -43.348 34.337 1.00 34.20 58 PHE K CA 1
ATOM 6945 C C . PHE D 2 58 ? 8.053 -44.254 33.161 1.00 37.88 58 PHE K C 1
ATOM 6946 O O . PHE D 2 58 ? 7.129 -45.066 33.209 1.00 35.22 58 PHE K O 1
ATOM 6963 N N . THR D 2 59 ? 8.848 -44.083 32.108 1.00 37.70 59 THR K N 1
ATOM 6964 C CA . THR D 2 59 ? 8.695 -44.809 30.861 1.00 39.09 59 THR K CA 1
ATOM 6965 C C . THR D 2 59 ? 9.985 -45.579 30.631 1.00 38.66 59 THR K C 1
ATOM 6966 O O . THR D 2 59 ? 11.014 -45.266 31.226 1.00 32.73 59 THR K O 1
ATOM 6977 N N . PRO D 2 60 ? 9.942 -46.588 29.756 1.00 34.27 60 PRO K N 1
ATOM 6978 C CA . PRO D 2 60 ? 11.165 -47.292 29.369 1.00 28.42 60 PRO K CA 1
ATOM 6979 C C . PRO D 2 60 ? 12.255 -46.329 28.947 1.00 28.77 60 PRO K C 1
ATOM 6980 O O . PRO D 2 60 ? 13.437 -46.586 29.167 1.00 31.97 60 PRO K O 1
ATOM 6991 N N . GLN D 2 61 ? 11.850 -45.218 28.339 1.00 29.05 61 GLN K N 1
ATOM 6992 C CA . GLN D 2 61 ? 12.803 -44.212 27.890 1.00 30.80 61 GLN K CA 1
ATOM 6993 C C . GLN D 2 61 ? 13.491 -43.588 29.113 1.00 27.64 61 GLN K C 1
ATOM 6994 O O . GLN D 2 61 ? 14.674 -43.292 29.084 1.00 28.42 61 GLN K O 1
ATOM 7008 N N . THR D 2 62 ? 12.736 -43.390 30.184 1.00 28.79 62 THR K N 1
ATOM 7009 C CA . THR D 2 62 ? 13.298 -42.847 31.421 1.00 29.18 62 THR K CA 1
ATOM 7010 C C . THR D 2 62 ? 14.439 -43.733 31.940 1.00 35.14 62 THR K C 1
ATOM 7011 O O . THR D 2 62 ? 15.556 -43.263 32.172 1.00 32.37 62 THR K O 1
ATOM 7022 N N . ILE D 2 63 ? 14.150 -45.018 32.117 1.00 36.62 63 ILE K N 1
ATOM 7023 C CA . ILE D 2 63 ? 15.151 -45.949 32.632 1.00 36.19 63 ILE K CA 1
ATOM 7024 C C . ILE D 2 63 ? 16.398 -45.936 31.744 1.00 42.09 63 ILE K C 1
ATOM 7025 O O . ILE D 2 63 ? 17.520 -45.892 32.241 1.00 37.61 63 ILE K O 1
ATOM 7041 N N . GLU D 2 64 ? 16.208 -45.964 30.430 1.00 44.62 64 GLU K N 1
ATOM 7042 C CA . GLU D 2 64 ? 17.342 -46.004 29.508 1.00 45.84 64 GLU K CA 1
ATOM 7043 C C . GLU D 2 64 ? 18.198 -44.741 29.604 1.00 49.07 64 GLU K C 1
ATOM 7044 O O . GLU D 2 64 ? 19.430 -44.807 29.532 1.00 52.28 64 GLU K O 1
ATOM 7056 N N . ALA D 2 65 ? 17.550 -43.591 29.769 1.00 43.87 65 ALA K N 1
ATOM 7057 C CA . ALA D 2 65 ? 18.276 -42.331 29.887 1.00 42.40 65 ALA K CA 1
ATOM 7058 C C . ALA D 2 65 ? 19.094 -42.331 31.172 1.00 37.67 65 ALA K C 1
ATOM 7059 O O . ALA D 2 65 ? 20.214 -41.817 31.217 1.00 42.03 65 ALA K O 1
ATOM 7066 N N . LEU D 2 66 ? 18.522 -42.904 32.223 1.00 34.89 66 LEU K N 1
ATOM 7067 C CA . LEU D 2 66 ? 19.163 -42.887 33.530 1.00 42.81 66 LEU K CA 1
ATOM 7068 C C . LEU D 2 66 ? 20.422 -43.742 33.549 1.00 47.88 66 LEU K C 1
ATOM 7069 O O . LEU D 2 66 ? 21.386 -43.419 34.236 1.00 43.06 66 LEU K O 1
ATOM 7085 N N . MET D 2 67 ? 20.416 -44.833 32.792 1.00 43.54 67 MET K N 1
ATOM 7086 C CA . MET D 2 67 ? 21.530 -45.769 32.826 1.00 48.06 67 MET K CA 1
ATOM 7087 C C . MET D 2 67 ? 22.675 -45.293 31.948 1.00 56.07 67 MET K C 1
ATOM 7088 O O . MET D 2 67 ? 23.727 -45.929 31.888 1.00 64.98 67 MET K O 1
ATOM 7102 N N . GLU D 2 68 ? 22.467 -44.161 31.284 1.00 55.49 68 GLU K N 1
ATOM 7103 C CA . GLU D 2 68 ? 23.488 -43.560 30.436 1.00 67.20 68 GLU K CA 1
ATOM 7104 C C . GLU D 2 68 ? 23.996 -42.262 31.047 1.00 61.81 68 GLU K C 1
ATOM 7105 O O . GLU D 2 68 ? 24.845 -41.573 30.474 1.00 53.69 68 GLU K O 1
ATOM 7117 N N . ILE D 2 69 ? 23.459 -41.922 32.210 1.00 61.86 69 ILE K N 1
ATOM 7118 C CA . ILE D 2 69 ? 23.808 -40.674 32.863 1.00 63.59 69 ILE K CA 1
ATOM 7119 C C . ILE D 2 69 ? 25.262 -40.707 33.321 1.00 60.54 69 ILE K C 1
ATOM 7120 O O . ILE D 2 69 ? 25.723 -41.699 33.886 1.00 49.27 69 ILE K O 1
ATOM 7136 N N . SER D 2 70 ? 25.981 -39.620 33.056 1.00 67.92 70 SER K N 1
ATOM 7137 C CA . SER D 2 70 ? 27.369 -39.493 33.475 1.00 77.47 70 SER K CA 1
ATOM 7138 C C . SER D 2 70 ? 27.444 -38.734 34.794 1.00 70.94 70 SER K C 1
ATOM 7139 O O . SER D 2 70 ? 27.458 -37.499 34.816 1.00 63.56 70 SER K O 1
ATOM 7147 N N . LEU D 2 71 ? 27.489 -39.476 35.895 1.00 63.22 71 LEU K N 1
ATOM 7148 C CA . LEU D 2 71 ? 27.495 -38.861 37.213 1.00 68.82 71 LEU K CA 1
ATOM 7149 C C . LEU D 2 71 ? 28.906 -38.628 37.723 1.00 77.19 71 LEU K C 1
ATOM 7150 O O . LEU D 2 71 ? 29.696 -39.568 37.829 1.00 69.89 71 LEU K O 1
ATOM 7166 N N . PRO D 2 72 ? 29.222 -37.363 38.041 1.00 81.69 72 PRO K N 1
ATOM 7167 C CA . PRO D 2 72 ? 30.510 -36.959 38.607 1.00 76.49 72 PRO K CA 1
ATOM 7168 C C . PRO D 2 72 ? 31.062 -37.972 39.601 1.00 75.91 72 PRO K C 1
ATOM 7169 O O . PRO D 2 72 ? 30.297 -38.637 40.307 1.00 65.51 72 PRO K O 1
ATOM 7180 N N . ALA D 2 73 ? 32.384 -38.092 39.645 1.00 79.38 73 ALA K N 1
ATOM 7181 C CA . ALA D 2 73 ? 33.034 -38.889 40.670 1.00 81.46 73 ALA K CA 1
ATOM 7182 C C . ALA D 2 73 ? 32.889 -38.161 42.001 1.00 72.97 73 ALA K C 1
ATOM 7183 O O . ALA D 2 73 ? 33.040 -36.936 42.075 1.00 64.89 73 ALA K O 1
ATOM 7190 N N . GLY D 2 74 ? 32.588 -38.915 43.049 1.00 60.47 74 GLY K N 1
ATOM 7191 C CA . GLY D 2 74 ? 32.370 -38.332 44.356 1.00 55.90 74 GLY K CA 1
ATOM 7192 C C . GLY D 2 74 ? 30.928 -38.494 44.785 1.00 52.16 74 GLY K C 1
ATOM 7193 O O . GLY D 2 74 ? 30.615 -38.398 45.967 1.00 47.47 74 GLY K O 1
ATOM 7197 N N . VAL D 2 75 ? 30.045 -38.743 43.822 1.00 45.75 75 VAL K N 1
ATOM 7198 C CA . VAL D 2 75 ? 28.629 -38.885 44.129 1.00 44.70 75 VAL K CA 1
ATOM 7199 C C . VAL D 2 75 ? 28.235 -40.355 44.157 1.00 41.74 75 VAL K C 1
ATOM 7200 O O . VAL D 2 75 ? 28.478 -41.101 43.215 1.00 48.67 75 VAL K O 1
ATOM 7213 N N . ASP D 2 76 ? 27.632 -40.754 45.266 1.00 42.11 76 ASP K N 1
ATOM 7214 C CA . ASP D 2 76 ? 27.243 -42.133 45.503 1.00 47.51 76 ASP K CA 1
ATOM 7215 C C . ASP D 2 76 ? 25.740 -42.269 45.292 1.00 49.68 76 ASP K C 1
ATOM 7216 O O . ASP D 2 76 ? 24.947 -41.657 46.010 1.00 43.75 76 ASP K O 1
ATOM 7225 N N . VAL D 2 77 ? 25.350 -43.061 44.298 1.00 45.23 77 VAL K N 1
ATOM 7226 C CA . VAL D 2 77 ? 23.944 -43.209 43.954 1.00 38.40 77 VAL K CA 1
ATOM 7227 C C . VAL D 2 77 ? 23.421 -44.597 44.273 1.00 46.65 77 VAL K C 1
ATOM 7228 O O . VAL D 2 77 ? 23.985 -45.606 43.853 1.00 51.36 77 VAL K O 1
ATOM 7241 N N . GLU D 2 78 ? 22.319 -44.627 45.006 1.00 42.57 78 GLU K N 1
ATOM 7242 C CA . GLU D 2 78 ? 21.691 -45.866 45.429 1.00 47.00 78 GLU K CA 1
ATOM 7243 C C . GLU D 2 78 ? 20.255 -45.894 44.904 1.00 44.68 78 GLU K C 1
ATOM 7244 O O . GLU D 2 78 ? 19.456 -45.013 45.222 1.00 35.48 78 GLU K O 1
ATOM 7256 N N . VAL D 2 79 ? 19.932 -46.896 44.087 1.00 40.50 79 VAL K N 1
ATOM 7257 C CA . VAL D 2 79 ? 18.633 -46.954 43.415 1.00 34.41 79 VAL K CA 1
ATOM 7258 C C . VAL D 2 79 ? 17.792 -48.136 43.896 1.00 37.35 79 VAL K C 1
ATOM 7259 O O . VAL D 2 79 ? 18.203 -49.288 43.759 1.00 38.33 79 VAL K O 1
ATOM 7272 N N . LYS D 2 80 ? 16.612 -47.849 44.436 1.00 31.02 80 LYS K N 1
ATOM 7273 C CA . LYS D 2 80 ? 15.712 -48.879 44.947 1.00 44.56 80 LYS K CA 1
ATOM 7274 C C . LYS D 2 80 ? 14.411 -48.895 44.140 1.00 48.72 80 LYS K C 1
ATOM 7275 O O . LYS D 2 80 ? 13.745 -47.867 43.990 1.00 41.34 80 LYS K O 1
ATOM 7294 N N . MET D 2 81 ? 14.048 -50.063 43.618 1.00 46.12 81 MET K N 1
ATOM 7295 C CA . MET D 2 81 ? 12.931 -50.163 42.677 1.00 52.90 81 MET K CA 1
ATOM 7296 C C . MET D 2 81 ? 11.570 -50.351 43.346 1.00 62.86 81 MET K C 1
ATOM 7297 O O . MET D 2 81 ? 10.549 -50.403 42.660 1.00 62.56 81 MET K O 1
ATOM 7311 N N . ARG D 2 82 ? 11.550 -50.454 44.672 1.00 56.28 82 ARG K N 1
ATOM 7312 C CA . ARG D 2 82 ? 10.287 -50.422 45.407 1.00 66.53 82 ARG K CA 1
ATOM 7313 C C . ARG D 2 82 ? 9.949 -48.998 45.859 1.00 55.65 82 ARG K C 1
ATOM 7314 O O . ARG D 2 82 ? 10.813 -48.261 46.349 1.00 52.13 82 ARG K O 1
#

B-factor: mean 37.74, std 20.88, range [7.19, 122.21]

CATH classification: 1.10.940.10

Solvent-accessible surface area: 21786 Å² total; per-residue (Å²): 113,197,75,47,65,35,0,4,19,2,0,0,16,0,0,0,3,49,34,1,11,57,42,56,25,46,84,0,14,128,33,0,19,120,73,71,109,39,169,81,152,72,17,74,85,22,1,92,90,0,3,72,3,0,41,156,43,33,41,28,0,19,21,36,0,44,175,47,8,196,80,141,53,20,109,139,12,3,26,0,7,14,0,0,0,20,0,0,0,0,1,2,23,45,52,138,20,191,28,38,43,139,0,30,111,13,0,23,58,12,0,83,95,10,0,41,106,160,4,1,161,87,0,62,41,13,0,25,41,2,36,118,43,52,89,112,94,105,128,193,66,58,64,35,1,4,20,2,0,0,13,0,0,0,3,51,32,2,13,59,48,61,25,46,113,1,14,126,23,0,24,102,58,80,115,35,181,73,158,85,13,85,101,24,0,95,104,0,4,55,15,0,37,161,52,23,45,30,0,24,11,20,0,92,130,48,25,182,84,110,52,21,108,147,9,4,28,0,12,14,0,0,0,22,0,0,0,0,0,1,23,48,50,144,19,198,33,40,46,140,0,32,110,12,0,23,60,12,0,85,94,10,0,47,123,176,7,1,166,60,0,60,41,10,0,27,42,3,34,131,44,66,105,118,121,156,105,87,23,88,11,57,0,69,5,155,69,12,107,51,0,0,99,1,0,50,62,9,0,80,5,0,26,89,3,12,7,49,2,65,3,0,58,6,42,46,28,162,201,77,52,4,12,0,21,0,12,1,61,119,50,41,112,82,0,65,110,14,39,149,147,42,102,49,44,100,63,18,85,67,64,79,140,137,130,100,84,3,87,4,53,0,81,4,157,67,13,64,50,0,0,78,1,0,52,66,3,1,51,26,0,34,79,10,24,6,63,1,64,1,0,56,7,43,41,28,138,188,80,55,6,13,0,24,0,11,0,68,146,34,48,104,92,0,53,101,27,29,147,153,41,91,48,51,102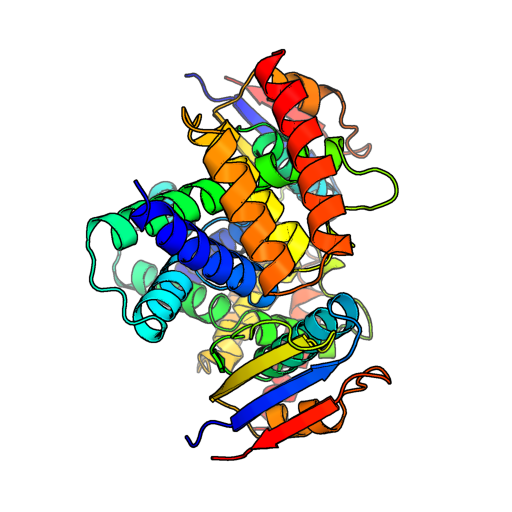,58,22,74,52,69,81,124,107,212

Sequence (434 aa):
MRYRKGARDTAFLVLYRWDLRGENPGEELFKEVVEEKNIKNKDAYEYAKKLVDTAVRRHIEEIDSIIEKHLKGWWSIDRLGYVERNALRLGVAELIFLKSKEPGRVFIDIVDLVKKYADEEKAGKKFVNGVLSAIYKAYITSSMRYRKGARDTAFLVLYRWDLRGENPGELFKEVVEEKNIKNKDAYEYAKKLVDTAVRHIEEIDSIIEKHLKGWSIDRLGYVERNALRLGVAELIFLKSKEPGRVFIDIVDLVKKYADEKAGKFVNGVLSAIYKAYITSQEKIRIKLRAYDHRLLDQSVKQIIETVKRTGGVVKGPIPLPTRKSEFSRILDIIRFTPQTIEALMEISLPAGVDVEVKMQEEKIRIKLRAYDHRLLDQSVKQIIETVKRTGGVVKGPIPLPTRKSEFSRILDIIRFTPQTIEALMEISLPAGVDVEVKMR

InterPro domains:
  IPR006027 NusB/RsmB/TIM44 [PF01029] (7-132)
  IPR011605 NusB antitermination factor [MF_00073] (2-135)
  IPR011605 NusB antitermination factor [PTHR11078] (45-137)
  IPR011605 NusB antitermination factor [TIGR01951] (4-133)
  IPR035926 NusB-like superfamily [G3DSA:1.10.940.10] (1-148)
  IPR035926 NusB-like superfamily [SSF48013] (3-133)

Secondary structure (DSSP, 8-state):
-THHHHHHHHHHHHHHHHHHH---HHHHHHHHHHHHT---HHHHHHHHHHHHHHHHTHHHHHHHHHTTTTT--GGGS-HHHHHHHHHHHIIIIIS--S-HHHHHHHHHHHHHHHS-HHHHHHHHHHHHHHHHHHHHH-/-THHHHHHHHHHHHHHHHHHH---HHHHHHHHHHHHT---HHHHHHHHHHHHHHHHTHHHHHHHHHHT-SS--GGGS-HHHHHHHHHHHIIIIIS--S-HHHHHHHHHHHHHHHS-HHHHHHHHHHHHHHHHHHHH-/-PPEEEEEEES-HHHHHHHHHHHHHHHHHTT-EEEEEEEEEEETTEEEEEEEEEE--HHHHHHHHT--PPTT-EEEEE-/-PPEEEEEEES-HHHHHHHHHHHHHHHHHTT-EEEEEEEEEEETTEEEEEEEEEE--HHHHHHHTT----TT-EEEEE--

Nearest PDB structures (foldseek):
  3r2c-assembly2_K  TM=1.013E+00  e=1.362E-17  Aquifex aeolicus
  2kvq-assembly1_E  TM=9.872E-01  e=3.436E-12  Escherichia coli K-12
  3imq-assembly1_J  TM=9.683E-01  e=6.421E-12  Escherichia coli K-12
  3d3c-assembly2_K  TM=9.728E-01  e=2.092E-11  Escherichia coli K-12
  2mew-assembly1_A  TM=9.405E-01  e=6.817E-11  Thermotoga sp. RQ2

Radius of gyration: 22.98 Å; Cα contacts (8 Å, |Δi|>4): 670; chains: 4; bounding box: 51×57×64 Å